Protein AF-A0A423VUN9-F1 (afdb_monomer_lite)

InterPro domains:
  IPR000719 Protein kinase domain [SM00220] (139-378)
  IPR011009 Protein kinase-like domain superfamily [SSF56112] (138-385)

Radius of gyration: 26.41 Å; chains: 1; bounding box: 71×83×71 Å

Foldseek 3Di:
DDDDDDDDDDDDDDDDDDDDPVVVLVVLCDPVVVVVLVVQLVPDALVSLCVVQVNDSDSPSCSVPQQDDDPPLDDPPCPDDSDGPNVVHDNPPVVNVVVQQVVQLPCPDPVPPPPVQVVLLVVQLVVVVVLCVVLVWPKDFDAFQDQDPQATKTWIFTDQDDPDDIFIKIKGFHSDPPDFQVVVVVVLVLCAPQPLDWHWDQSLPHRHDPPPDDVSSSVSSVVQVVGRRITMTHDDLLHDLLQLLVLCVVVVHAQDQLVLLVVLVSLLSSCVSPVPDPCVLVSLQVSLVSSLCRGLVGDDDDQRDWADQQQDPDPPGPDPDRDFAAFLVRHTQPGFTFSLVSLVPVPVHDPNVSSLSRQSRTPDSVSHDDSVSVVSVVVVLVPPPCSPPPPPCNVVVVCCSRPVRDRD

Sequence (408 aa):
MASGPGPAAPRGAPQQPPIPANDRAIAQLGPEYMQEFREVQAVSNNFFAYHRLGLSFDPRKPWEDPNRPPPGTRPRNNAGGQHFWDGQYSTDPLLALDRQVRQRWLFRDLRRGGKRSSEDANRGARATRRYLRGQGCDVSLLQVLGFGGNGVASLFDVNPGRGRVRKKVVVKASLRSGQSMADERGYNRILKRARYIIQMLDWTRELMDTDGASDEAKDRWEQIDENEELLTLEYMKNGDVWGFLKKVALTGEKIPNKILWKIFFCLLIGDFDNYKHQSVPRFKTMMGKCMHMMITQAGPPYPPAAMGPMNHPAGDGLFTRPTVFTNFWKIAVNPFYTHGYLLVAENTLDQELKGLLMRCLADLPADRPSLAELEAWMWAKEAERDWNDPNDGTREWCDRIFRDAPNL

Secondary structure (DSSP, 8-state):
---PPPPPPPPPPPPPPPPPHHHHHHHTS-HHHHHHHHHHTTS-SHHHHHHHTT----SS-TTSSTT-PPTT-S-TT-SS----HHHHS-SSHHHHHHHHHHHHTT---TT-S-HHHHHHHHHHHHHHHHHHHHTT-EEEEEEEEEEETTEEEEEEEEE-STTPPPEEEEEEE-SSTT---HHHHHHHHHTTT-TTSPPB--IIIIIS--TT--HHHHHHHHHHHH-TTEEEEE--TT--HHHHHHHHHHHTPPPPHHHHHHHHHHHHHHHHTTTT-TTHHHHHHHHHHHHHHHHH--PSS-PPPPEEEET-SSS-SSSSS----B-TTSPBPPPEEES-HHHHH-SSS-HHHHHHHHHHTBSSGGGSPPHHHHHHHHHHHHTSTTTT-TTSSHHHHHHIIIIISPP-

pLDDT: mean 74.88, std 18.87, range [35.03, 98.31]

Organism: NCBI:txid448051

Structure (mmCIF, N/CA/C/O backbone):
data_AF-A0A423VUN9-F1
#
_entry.id   AF-A0A423VUN9-F1
#
loop_
_atom_site.group_PDB
_atom_site.id
_atom_site.type_symbol
_atom_site.label_atom_id
_atom_site.label_alt_id
_atom_site.label_comp_id
_atom_site.label_asym_id
_atom_site.label_entity_id
_atom_site.label_seq_id
_atom_site.pdbx_PDB_ins_code
_atom_site.Cartn_x
_atom_site.Cartn_y
_atom_site.Cartn_z
_atom_site.occupancy
_atom_site.B_iso_or_equiv
_atom_site.auth_seq_id
_atom_site.auth_comp_id
_atom_site.auth_asym_id
_atom_site.auth_atom_id
_atom_site.pdbx_PDB_model_num
ATOM 1 N N . MET A 1 1 ? 35.755 43.036 43.059 1.00 44.75 1 MET A N 1
ATOM 2 C CA . MET A 1 1 ? 36.397 42.282 41.962 1.00 44.75 1 MET A CA 1
ATOM 3 C C . MET A 1 1 ? 35.372 41.295 41.435 1.00 44.75 1 MET A C 1
ATOM 5 O O . MET A 1 1 ? 34.996 40.392 42.168 1.00 44.75 1 MET A O 1
ATOM 9 N N . ALA A 1 2 ? 34.824 41.554 40.247 1.00 37.66 2 ALA A N 1
ATOM 10 C CA . ALA A 1 2 ? 33.788 40.725 39.639 1.00 37.66 2 ALA A CA 1
ATOM 11 C C . ALA A 1 2 ? 34.435 39.521 38.939 1.00 37.66 2 ALA A C 1
ATOM 13 O O . ALA A 1 2 ? 35.284 39.693 38.066 1.00 37.66 2 ALA A O 1
ATOM 14 N N . SER A 1 3 ? 34.060 38.314 39.356 1.00 44.56 3 SER A N 1
ATOM 15 C CA . SER A 1 3 ? 34.459 37.043 38.755 1.00 44.56 3 SER A CA 1
ATOM 16 C C . SER A 1 3 ? 33.636 36.783 37.490 1.00 44.56 3 SER A C 1
ATOM 18 O O . SER A 1 3 ? 32.416 36.638 37.546 1.00 44.56 3 SER A O 1
ATOM 20 N N . GLY A 1 4 ? 34.305 36.754 36.336 1.00 45.50 4 GLY A N 1
ATOM 21 C CA . GLY A 1 4 ? 33.692 36.407 35.052 1.00 45.50 4 GLY A CA 1
ATOM 22 C C . GLY A 1 4 ? 33.390 34.903 34.931 1.00 45.50 4 GLY A C 1
ATOM 23 O O . GLY A 1 4 ? 34.079 34.092 35.555 1.00 45.50 4 GLY A O 1
ATOM 24 N N . PRO A 1 5 ? 32.378 34.510 34.136 1.00 51.78 5 PRO A N 1
ATOM 25 C CA . PRO A 1 5 ? 32.017 33.110 33.944 1.00 51.78 5 PRO A CA 1
ATOM 26 C C . PRO A 1 5 ? 33.031 32.394 33.038 1.00 51.78 5 PRO A C 1
ATOM 28 O O . PRO A 1 5 ? 33.421 32.905 31.988 1.00 51.78 5 PRO A O 1
ATOM 31 N N . GLY A 1 6 ? 33.460 31.203 33.464 1.00 58.78 6 GLY A N 1
ATOM 32 C CA . GLY A 1 6 ? 34.390 30.344 32.729 1.00 58.78 6 GLY A CA 1
ATOM 33 C C . GLY A 1 6 ? 33.768 29.670 31.493 1.00 58.78 6 GLY A C 1
ATOM 34 O O . GLY A 1 6 ? 32.543 29.575 31.387 1.00 58.78 6 GLY A O 1
ATOM 35 N N . PRO A 1 7 ? 34.602 29.196 30.549 1.00 52.00 7 PRO A N 1
ATOM 36 C CA . PRO A 1 7 ? 34.155 28.656 29.269 1.00 52.00 7 PRO A CA 1
ATOM 37 C C . PRO A 1 7 ? 33.458 27.297 29.422 1.00 52.00 7 PRO A C 1
ATOM 39 O O . PRO A 1 7 ? 33.905 26.422 30.164 1.00 52.00 7 PRO A O 1
ATOM 42 N N . ALA A 1 8 ? 32.361 27.122 28.685 1.00 46.59 8 ALA A N 1
ATOM 43 C CA . ALA A 1 8 ? 31.589 25.886 28.646 1.00 46.59 8 ALA A CA 1
ATOM 44 C C . ALA A 1 8 ? 32.350 24.760 27.922 1.00 46.59 8 ALA A C 1
ATOM 46 O O . ALA A 1 8 ? 32.941 24.969 26.862 1.00 46.59 8 ALA A O 1
ATOM 47 N N . ALA A 1 9 ? 32.292 23.555 28.492 1.00 51.75 9 ALA A N 1
ATOM 48 C CA . ALA A 1 9 ? 32.894 22.348 27.937 1.00 51.75 9 ALA A CA 1
ATOM 49 C C . ALA A 1 9 ? 32.258 21.938 26.587 1.00 51.75 9 ALA A C 1
ATOM 51 O O . ALA A 1 9 ? 31.056 22.144 26.381 1.00 51.75 9 ALA A O 1
ATOM 52 N N . PRO A 1 10 ? 33.034 21.329 25.669 1.00 50.25 10 PRO A N 1
ATOM 53 C CA . PRO A 1 10 ? 32.544 20.918 24.358 1.00 50.25 10 PRO A CA 1
ATOM 54 C C . PRO A 1 10 ? 31.482 19.818 24.480 1.00 50.25 10 PRO A C 1
ATOM 56 O O . PRO A 1 10 ? 31.675 18.804 25.152 1.00 50.25 10 PRO A O 1
ATOM 59 N N . ARG A 1 11 ? 30.345 20.021 23.806 1.00 46.00 11 ARG A N 1
ATOM 60 C CA . ARG A 1 11 ? 29.268 19.029 23.695 1.00 46.00 11 ARG A CA 1
ATOM 61 C C . ARG A 1 11 ? 29.779 17.818 22.911 1.00 46.00 11 ARG A C 1
ATOM 63 O O . ARG A 1 11 ? 30.263 17.970 21.792 1.00 46.00 11 ARG A O 1
ATOM 70 N N . GLY A 1 12 ? 29.665 16.632 23.509 1.00 51.97 12 GLY A N 1
ATOM 71 C CA . GLY A 1 12 ? 30.033 15.364 22.881 1.00 51.97 12 GLY A CA 1
ATOM 72 C C . GLY A 1 12 ? 29.292 15.146 21.561 1.00 51.97 12 GLY A C 1
ATOM 73 O O . GLY A 1 12 ? 28.114 15.486 21.438 1.00 51.97 12 GLY A O 1
ATOM 74 N N . ALA A 1 13 ? 30.002 14.599 20.573 1.00 46.25 13 ALA A N 1
ATOM 75 C CA . ALA A 1 13 ? 29.444 14.290 19.265 1.00 46.25 13 ALA A CA 1
ATOM 76 C C . ALA A 1 13 ? 28.235 13.340 19.397 1.00 46.25 13 ALA A C 1
ATOM 78 O O . ALA A 1 13 ? 28.279 12.407 20.206 1.00 46.25 13 ALA A O 1
ATOM 79 N N . PRO A 1 14 ? 27.158 13.549 18.618 1.00 42.22 14 PRO A N 1
ATOM 80 C CA . PRO A 1 14 ? 25.994 12.676 18.653 1.00 42.22 14 PRO A CA 1
ATOM 81 C C . PRO A 1 14 ? 26.396 11.253 18.247 1.00 42.22 14 PRO A C 1
ATOM 83 O O . PRO A 1 14 ? 26.950 11.034 17.169 1.00 42.22 14 PRO A O 1
ATOM 86 N N . GLN A 1 15 ? 26.121 10.286 19.126 1.00 42.41 15 GLN A N 1
ATOM 87 C CA . GLN A 1 15 ? 26.291 8.867 18.825 1.00 42.41 15 GLN A CA 1
ATOM 88 C C . GLN A 1 15 ? 25.396 8.501 17.640 1.00 42.41 15 GLN A C 1
ATOM 90 O O . GLN A 1 15 ? 24.185 8.729 17.669 1.00 42.41 15 GLN A O 1
ATOM 95 N N . GLN A 1 16 ? 25.995 7.945 16.586 1.00 41.66 16 GLN A N 1
ATOM 96 C CA . GLN A 1 16 ? 25.230 7.438 15.454 1.00 41.66 16 GLN A CA 1
ATOM 97 C C . GLN A 1 16 ? 24.330 6.281 15.912 1.00 41.66 16 GLN A C 1
ATOM 99 O O . GLN A 1 16 ? 24.783 5.414 16.667 1.00 41.66 16 GLN A O 1
ATOM 104 N N . PRO A 1 17 ? 23.063 6.243 15.465 1.00 45.22 17 PRO A N 1
ATOM 105 C CA . PRO A 1 17 ? 22.158 5.161 15.810 1.00 45.22 17 PRO A CA 1
ATOM 106 C C . PRO A 1 17 ? 22.668 3.822 15.248 1.00 45.22 17 PRO A C 1
ATOM 108 O O . PRO A 1 17 ? 23.286 3.789 14.179 1.00 45.22 17 PRO A O 1
ATOM 111 N N . PRO A 1 18 ? 22.409 2.702 15.943 1.00 43.56 18 PRO A N 1
ATOM 112 C CA . PRO A 1 18 ? 22.846 1.387 15.501 1.00 43.56 18 PRO A CA 1
ATOM 113 C C . PRO A 1 18 ? 22.214 1.016 14.154 1.00 43.56 18 PRO A C 1
ATOM 115 O O . PRO A 1 18 ? 21.000 1.092 13.969 1.00 43.56 18 PRO A O 1
ATOM 118 N N . ILE A 1 19 ? 23.061 0.574 13.224 1.00 36.66 19 ILE A N 1
ATOM 119 C CA . ILE A 1 19 ? 22.664 0.088 11.900 1.00 36.66 19 ILE A CA 1
ATOM 120 C C . ILE A 1 19 ? 21.757 -1.156 12.057 1.00 36.66 19 ILE A C 1
ATOM 122 O O . ILE A 1 19 ? 22.140 -2.086 12.781 1.00 36.66 19 ILE A O 1
ATOM 126 N N . PRO A 1 20 ? 20.582 -1.213 11.395 1.00 38.56 20 PRO A N 1
ATOM 127 C CA . PRO A 1 20 ? 19.675 -2.361 11.435 1.00 38.56 20 PRO A CA 1
ATOM 128 C C . PRO A 1 20 ? 20.353 -3.684 11.046 1.00 38.56 20 PRO A C 1
ATOM 130 O O . PRO A 1 20 ? 21.242 -3.731 10.199 1.00 38.56 20 PRO A O 1
ATOM 133 N N . ALA A 1 21 ? 19.896 -4.801 11.617 1.00 36.84 21 ALA A N 1
ATOM 134 C CA . ALA A 1 21 ? 20.516 -6.118 11.424 1.00 36.84 21 ALA A CA 1
ATOM 135 C C . ALA A 1 21 ? 20.560 -6.603 9.957 1.00 36.84 21 ALA A C 1
ATOM 137 O O . ALA A 1 21 ? 21.480 -7.332 9.596 1.00 36.84 21 ALA A O 1
ATOM 138 N N . ASN A 1 22 ? 19.622 -6.175 9.104 1.00 35.25 22 ASN A N 1
ATOM 139 C CA . ASN A 1 22 ? 19.650 -6.499 7.671 1.00 35.25 22 ASN A CA 1
ATOM 140 C C . ASN A 1 22 ? 20.707 -5.693 6.899 1.00 35.25 22 ASN A C 1
ATOM 142 O O . ASN A 1 22 ? 21.290 -6.213 5.951 1.00 35.25 22 ASN A O 1
ATOM 146 N N . ASP A 1 23 ? 21.013 -4.473 7.339 1.00 35.03 23 ASP A N 1
ATOM 147 C CA . ASP A 1 23 ? 22.063 -3.644 6.742 1.00 35.03 23 ASP A CA 1
ATOM 148 C C . ASP A 1 23 ? 23.465 -4.134 7.154 1.00 35.03 23 ASP A C 1
ATOM 150 O O . ASP A 1 23 ? 24.426 -3.944 6.412 1.00 35.03 23 ASP A O 1
ATOM 154 N N . ARG A 1 24 ? 23.590 -4.868 8.275 1.00 38.22 24 ARG A N 1
ATOM 155 C CA . ARG A 1 24 ? 24.844 -5.545 8.665 1.00 38.22 24 ARG A CA 1
ATOM 156 C C . ARG A 1 24 ? 25.273 -6.637 7.683 1.00 38.22 24 ARG A C 1
ATOM 158 O O . ARG A 1 24 ? 26.469 -6.816 7.503 1.00 38.22 24 ARG A O 1
ATOM 165 N N . ALA A 1 25 ? 24.339 -7.351 7.054 1.00 40.16 25 ALA A N 1
ATOM 166 C CA . ALA A 1 25 ? 24.678 -8.422 6.111 1.00 40.16 25 ALA A CA 1
ATOM 167 C C . ALA A 1 25 ? 25.242 -7.875 4.787 1.00 40.16 25 ALA A C 1
ATOM 169 O O . ALA A 1 25 ? 26.142 -8.471 4.208 1.00 40.16 25 ALA A O 1
ATOM 170 N N . ILE A 1 26 ? 24.753 -6.715 4.333 1.00 37.25 26 ILE A N 1
ATOM 171 C CA . ILE A 1 26 ? 25.265 -6.032 3.134 1.00 37.25 26 ILE A CA 1
ATOM 172 C C . ILE A 1 26 ? 26.575 -5.298 3.455 1.00 37.25 26 ILE A C 1
ATOM 174 O O . ILE A 1 26 ? 27.519 -5.358 2.674 1.00 37.25 26 ILE A O 1
ATOM 178 N N . ALA A 1 27 ? 26.676 -4.678 4.637 1.00 40.78 27 ALA A N 1
ATOM 179 C CA . ALA A 1 27 ? 27.903 -4.031 5.111 1.00 40.78 27 ALA A CA 1
ATOM 180 C C . ALA A 1 27 ? 29.059 -5.013 5.406 1.00 40.78 27 ALA A C 1
ATOM 182 O O . ALA A 1 27 ? 30.195 -4.579 5.571 1.00 40.78 27 ALA A O 1
ATOM 183 N N . GLN A 1 28 ? 28.790 -6.323 5.472 1.00 46.72 28 GLN A N 1
ATOM 184 C CA . GLN A 1 28 ? 29.798 -7.371 5.676 1.00 46.72 28 GLN A CA 1
ATOM 185 C C . GLN A 1 28 ? 30.526 -7.804 4.399 1.00 46.72 28 GLN A C 1
ATOM 187 O O . GLN A 1 28 ? 31.523 -8.519 4.496 1.00 46.72 28 GLN A O 1
ATOM 192 N N . LEU A 1 29 ? 30.098 -7.355 3.216 1.00 50.12 29 LEU A N 1
ATOM 193 C CA . LEU A 1 29 ? 30.882 -7.519 1.989 1.00 50.12 29 LEU A CA 1
ATOM 194 C C . LEU A 1 29 ? 31.990 -6.454 1.978 1.00 50.12 29 LEU A C 1
ATOM 196 O O . LEU A 1 29 ? 31.947 -5.487 1.221 1.00 50.12 29 LEU A O 1
ATOM 200 N N . GLY A 1 30 ? 32.937 -6.585 2.909 1.00 63.06 30 GLY A N 1
ATOM 201 C CA . GLY A 1 30 ? 34.034 -5.640 3.078 1.00 63.06 30 GLY A CA 1
ATOM 202 C C . GLY A 1 30 ? 34.937 -5.564 1.838 1.00 63.06 30 GLY A C 1
ATOM 203 O O . GLY A 1 30 ? 34.885 -6.439 0.970 1.00 63.06 30 GLY A O 1
ATOM 204 N N . PRO A 1 31 ? 35.813 -4.548 1.750 1.00 61.53 31 PRO A N 1
ATOM 205 C CA . PRO A 1 31 ? 36.800 -4.437 0.674 1.00 61.53 31 PRO A CA 1
ATOM 206 C C . PRO A 1 31 ? 37.619 -5.724 0.484 1.00 61.53 31 PRO A C 1
ATOM 208 O O . PRO A 1 31 ? 37.870 -6.127 -0.648 1.00 61.53 31 PRO A O 1
ATOM 211 N N . GLU A 1 32 ? 37.936 -6.407 1.587 1.00 64.00 32 GLU A N 1
ATOM 212 C CA . GLU A 1 32 ? 38.636 -7.698 1.626 1.00 64.00 32 GLU A CA 1
ATOM 213 C C . GLU A 1 32 ? 37.854 -8.813 0.915 1.00 64.00 32 GLU A C 1
ATOM 215 O O . GLU A 1 32 ? 38.417 -9.530 0.095 1.00 64.00 32 GLU A O 1
ATOM 220 N N . TYR A 1 33 ? 36.536 -8.905 1.130 1.00 65.56 33 TYR A N 1
ATOM 221 C CA . TYR A 1 33 ? 35.671 -9.874 0.444 1.00 65.56 33 TYR A CA 1
ATOM 222 C C . TYR A 1 33 ? 35.688 -9.662 -1.074 1.00 65.56 33 TYR A C 1
ATOM 224 O O . TYR A 1 33 ? 35.807 -10.610 -1.849 1.00 65.56 33 TYR A O 1
ATOM 232 N N . MET A 1 34 ? 35.589 -8.402 -1.511 1.00 57.62 34 MET A N 1
ATOM 233 C CA . MET A 1 34 ? 35.613 -8.062 -2.934 1.00 57.62 34 MET A CA 1
ATOM 234 C C . MET A 1 34 ? 36.997 -8.257 -3.558 1.00 57.62 34 MET A C 1
ATOM 236 O O . MET A 1 34 ? 37.079 -8.532 -4.754 1.00 57.62 34 MET A O 1
ATOM 240 N N . GLN A 1 35 ? 38.071 -8.115 -2.781 1.00 66.62 35 GLN A N 1
ATOM 241 C CA . GLN A 1 35 ? 39.438 -8.366 -3.227 1.00 66.62 35 GLN A CA 1
ATOM 242 C C . GLN A 1 35 ? 39.710 -9.868 -3.381 1.00 66.62 35 GLN A C 1
ATOM 244 O O . GLN A 1 35 ? 40.122 -10.285 -4.460 1.00 66.62 35 GLN A O 1
ATOM 249 N N . GLU A 1 36 ? 39.358 -10.687 -2.388 1.00 63.62 36 GLU A N 1
ATOM 250 C CA . GLU A 1 36 ? 39.432 -12.152 -2.487 1.00 63.62 36 GLU A CA 1
ATOM 251 C C . GLU A 1 36 ? 38.592 -12.681 -3.660 1.00 63.62 36 GLU A C 1
ATOM 253 O O . GLU A 1 36 ? 39.050 -13.502 -4.453 1.00 63.62 36 GLU A O 1
ATOM 258 N N . PHE A 1 37 ? 37.372 -12.163 -3.847 1.00 59.47 37 PHE A N 1
ATOM 259 C CA . PHE A 1 37 ? 36.541 -12.537 -4.992 1.00 59.47 37 PHE A CA 1
ATOM 260 C C . PHE A 1 37 ? 37.226 -12.227 -6.333 1.00 59.47 37 PHE A C 1
ATOM 262 O O . PHE A 1 37 ? 37.134 -13.022 -7.270 1.00 59.47 37 PHE A O 1
ATOM 269 N N . ARG A 1 38 ? 37.939 -11.095 -6.441 1.00 63.12 38 ARG A N 1
ATOM 270 C CA . ARG A 1 38 ? 38.671 -10.724 -7.665 1.00 63.12 38 ARG A CA 1
ATOM 271 C C . ARG A 1 38 ? 39.833 -11.662 -7.979 1.00 63.12 38 ARG A C 1
ATOM 273 O O . ARG A 1 38 ? 40.161 -11.803 -9.156 1.00 63.12 38 ARG A O 1
ATOM 280 N N . GLU A 1 39 ? 40.425 -12.283 -6.968 1.00 64.38 39 GLU A N 1
ATOM 281 C CA . GLU A 1 39 ? 41.506 -13.258 -7.123 1.00 64.38 39 GLU A CA 1
ATOM 282 C C . GLU A 1 39 ? 40.961 -14.619 -7.577 1.00 64.38 39 GLU A C 1
ATOM 284 O O . GLU A 1 39 ? 41.529 -15.250 -8.468 1.00 64.38 39 GLU A O 1
ATOM 289 N N . VAL A 1 40 ? 39.807 -15.044 -7.045 1.00 60.03 40 VAL A N 1
ATOM 290 C CA . VAL A 1 40 ? 39.239 -16.372 -7.343 1.00 60.03 40 VAL A CA 1
ATOM 291 C C . VAL A 1 40 ? 38.314 -16.382 -8.569 1.00 60.03 40 VAL A C 1
ATOM 293 O O . VAL A 1 40 ? 38.155 -17.419 -9.208 1.00 60.03 40 VAL A O 1
ATOM 296 N N . GLN A 1 41 ? 37.761 -15.239 -8.996 1.00 51.16 41 GLN A N 1
ATOM 297 C CA . GLN A 1 41 ? 36.910 -15.156 -10.199 1.00 51.16 41 GLN A CA 1
ATOM 298 C C . GLN A 1 41 ? 37.626 -15.563 -11.504 1.00 51.16 41 GLN A C 1
ATOM 300 O O . GLN A 1 41 ? 36.956 -15.813 -12.509 1.00 51.16 41 GLN A O 1
ATOM 305 N N . ALA A 1 42 ? 38.963 -15.614 -11.514 1.00 55.19 42 ALA A N 1
ATOM 306 C CA . ALA A 1 42 ? 39.740 -16.128 -12.641 1.00 55.19 42 ALA A CA 1
ATOM 307 C C . ALA A 1 42 ? 39.491 -17.633 -12.883 1.00 55.19 42 ALA A C 1
ATOM 309 O O . ALA A 1 42 ? 39.701 -18.122 -13.991 1.00 55.19 42 ALA A O 1
ATOM 310 N N . VAL A 1 43 ? 38.979 -18.356 -11.879 1.00 57.16 43 VAL A N 1
ATOM 311 C CA . VAL A 1 43 ? 38.487 -19.729 -12.014 1.00 57.16 43 VAL A CA 1
ATOM 312 C C . VAL A 1 43 ? 37.130 -19.686 -12.729 1.00 57.16 43 VAL A C 1
ATOM 314 O O . VAL A 1 43 ? 36.127 -19.228 -12.183 1.00 57.16 43 VAL A O 1
ATOM 317 N N . SER A 1 44 ? 37.074 -20.110 -13.993 1.00 55.72 44 SER A N 1
ATOM 318 C CA . SER A 1 44 ? 35.839 -20.058 -14.784 1.00 55.72 44 SER A CA 1
ATOM 319 C C . SER A 1 44 ? 34.967 -21.290 -14.536 1.00 55.72 44 SER A C 1
ATOM 321 O O . SER A 1 44 ? 35.196 -22.348 -15.116 1.00 55.72 44 SER A O 1
ATOM 323 N N . ASN A 1 45 ? 33.934 -21.144 -13.714 1.00 64.88 45 ASN A N 1
ATOM 324 C CA . ASN A 1 45 ? 32.782 -22.044 -13.721 1.00 64.88 45 ASN A CA 1
ATOM 325 C C . ASN A 1 45 ? 31.487 -21.213 -13.745 1.00 64.88 45 ASN A C 1
ATOM 327 O O . ASN A 1 45 ? 31.512 -19.984 -13.566 1.00 64.88 45 ASN A O 1
ATOM 331 N N . ASN A 1 46 ? 30.347 -21.861 -13.971 1.00 60.97 46 ASN A N 1
ATOM 332 C CA . ASN A 1 46 ? 29.067 -21.168 -14.114 1.00 60.97 46 ASN A CA 1
ATOM 333 C C . ASN A 1 46 ? 28.657 -20.415 -12.843 1.00 60.97 46 ASN A C 1
ATOM 335 O O . ASN A 1 46 ? 27.910 -19.446 -12.938 1.00 60.97 46 ASN A O 1
ATOM 339 N N . PHE A 1 47 ? 29.169 -20.793 -11.668 1.00 59.03 47 PHE A N 1
ATOM 340 C CA . PHE A 1 47 ? 28.944 -20.050 -10.432 1.00 59.03 47 PHE A CA 1
ATOM 341 C C . PHE A 1 47 ? 29.662 -18.699 -10.422 1.00 59.03 47 PHE A C 1
ATOM 343 O O . PHE A 1 47 ? 29.036 -17.691 -10.108 1.00 59.03 47 PHE A O 1
ATOM 350 N N . PHE A 1 48 ? 30.936 -18.634 -10.816 1.00 62.06 48 PHE A N 1
ATOM 351 C CA . PHE A 1 48 ? 31.653 -17.355 -10.888 1.00 62.06 48 PHE A CA 1
ATOM 352 C C . PHE A 1 48 ? 31.079 -16.439 -11.970 1.00 62.06 48 PHE A C 1
ATOM 354 O O . PHE A 1 48 ? 30.982 -15.232 -11.759 1.00 62.06 48 PHE A O 1
ATOM 361 N N . ALA A 1 49 ? 30.624 -16.994 -13.097 1.00 62.75 49 ALA A N 1
ATOM 362 C CA . ALA A 1 49 ? 29.878 -16.232 -14.099 1.00 62.75 49 ALA A CA 1
ATOM 363 C C . ALA A 1 49 ? 28.546 -15.700 -13.535 1.00 62.75 49 ALA A C 1
ATOM 365 O O . ALA A 1 49 ? 28.262 -14.511 -13.640 1.00 62.75 49 ALA A O 1
ATOM 366 N N . TYR A 1 50 ? 27.776 -16.548 -12.854 1.00 59.22 50 TYR A N 1
ATOM 367 C CA . TYR A 1 50 ? 26.526 -16.181 -12.186 1.00 59.22 50 TYR A CA 1
ATOM 368 C C . TYR A 1 50 ? 26.716 -15.126 -11.080 1.00 59.22 50 TYR A C 1
ATOM 370 O O . TYR A 1 50 ? 25.904 -14.212 -10.931 1.00 59.22 50 TYR A O 1
ATOM 378 N N . HIS A 1 51 ? 27.813 -15.205 -10.327 1.00 57.50 51 HIS A N 1
ATOM 379 C CA . HIS A 1 51 ? 28.165 -14.247 -9.282 1.00 57.50 51 HIS A CA 1
ATOM 380 C C . HIS A 1 51 ? 28.670 -12.915 -9.854 1.00 57.50 51 HIS A C 1
ATOM 382 O O . HIS A 1 51 ? 28.320 -11.863 -9.324 1.00 57.50 51 HIS A O 1
ATOM 388 N N . ARG A 1 52 ? 29.436 -12.925 -10.957 1.00 59.41 52 ARG A N 1
ATOM 389 C CA . ARG A 1 52 ? 29.824 -11.702 -11.694 1.00 59.41 52 ARG A CA 1
ATOM 390 C C . ARG A 1 52 ? 28.618 -10.949 -12.251 1.00 59.41 52 ARG A C 1
ATOM 392 O O . ARG A 1 52 ? 28.645 -9.729 -12.326 1.00 59.41 52 ARG A O 1
ATOM 399 N N . LEU A 1 53 ? 27.550 -11.672 -12.580 1.00 55.00 53 LEU A N 1
ATOM 400 C CA . LEU A 1 53 ? 26.257 -11.106 -12.970 1.00 55.00 53 LEU A CA 1
ATOM 401 C C . LEU A 1 53 ? 25.421 -10.625 -11.763 1.00 55.00 53 LEU A C 1
ATOM 403 O O . LEU A 1 53 ? 24.287 -10.188 -11.936 1.00 55.00 53 LEU A O 1
ATOM 407 N N . GLY A 1 54 ? 25.958 -10.719 -10.538 1.00 53.69 54 GLY A N 1
ATOM 408 C CA . GLY A 1 54 ? 25.316 -10.291 -9.292 1.00 53.69 54 GLY A CA 1
ATOM 409 C C . GLY A 1 54 ? 24.054 -11.080 -8.933 1.00 53.69 54 GLY A C 1
ATOM 410 O O . GLY A 1 54 ? 23.150 -10.550 -8.292 1.00 53.69 54 GLY A O 1
ATOM 411 N N . LEU A 1 55 ? 23.973 -12.346 -9.357 1.00 53.38 55 LEU A N 1
ATOM 412 C CA . LEU A 1 55 ? 22.805 -13.207 -9.138 1.00 53.38 55 LEU A CA 1
ATOM 413 C C . LEU A 1 55 ? 22.900 -14.056 -7.852 1.00 53.38 55 LEU A C 1
ATOM 415 O O . LEU A 1 55 ? 21.939 -14.743 -7.500 1.00 53.38 55 LEU A O 1
ATOM 419 N N . SER A 1 56 ? 24.027 -14.006 -7.131 1.00 56.69 56 SER A N 1
ATOM 420 C CA . SER A 1 56 ? 24.279 -14.736 -5.878 1.00 56.69 56 SER A CA 1
ATOM 421 C C . SER A 1 56 ? 24.302 -13.795 -4.666 1.00 56.69 56 SER A C 1
ATOM 423 O O . SER A 1 56 ? 24.914 -12.735 -4.721 1.00 56.69 56 SER A O 1
ATOM 425 N N . PHE A 1 57 ? 23.673 -14.212 -3.560 1.00 48.22 57 PHE A N 1
ATOM 426 C CA . PHE A 1 57 ? 23.658 -13.512 -2.263 1.00 48.22 57 PHE A CA 1
ATOM 427 C C . PHE A 1 57 ? 24.066 -14.447 -1.107 1.00 48.22 57 PHE A C 1
ATOM 429 O O . PHE A 1 57 ? 23.502 -14.356 -0.017 1.00 48.22 57 PHE A O 1
ATOM 436 N N . ASP A 1 58 ? 24.980 -15.400 -1.332 1.00 52.00 58 ASP A N 1
ATOM 437 C CA . ASP A 1 58 ? 25.486 -16.223 -0.223 1.00 52.00 58 ASP A CA 1
ATOM 438 C C . ASP A 1 58 ? 26.604 -15.470 0.526 1.00 52.00 58 ASP A C 1
ATOM 440 O O . ASP A 1 58 ? 27.665 -15.229 -0.054 1.00 52.00 58 ASP A O 1
ATOM 444 N N . PRO A 1 59 ? 26.395 -15.085 1.801 1.00 48.38 59 PRO A N 1
ATOM 445 C CA . PRO A 1 59 ? 27.429 -14.433 2.603 1.00 48.38 59 PRO A CA 1
ATOM 446 C C . PRO A 1 59 ? 28.563 -15.392 2.994 1.00 48.38 59 PRO A C 1
ATOM 448 O O . PRO A 1 59 ? 29.622 -14.950 3.432 1.00 48.38 59 PRO A O 1
ATOM 451 N N . ARG A 1 60 ? 28.362 -16.710 2.869 1.00 55.53 60 ARG A N 1
ATOM 452 C CA . ARG A 1 60 ? 29.402 -17.711 3.116 1.00 55.53 60 ARG A CA 1
ATOM 453 C C . ARG A 1 60 ? 30.223 -17.815 1.849 1.00 55.53 60 ARG A C 1
ATOM 455 O O . ARG A 1 60 ? 29.688 -18.377 0.907 1.00 55.53 60 ARG A O 1
ATOM 462 N N . LYS A 1 61 ? 31.455 -17.289 1.843 1.00 60.66 61 LYS A N 1
ATOM 463 C CA . LYS A 1 61 ? 32.449 -17.330 0.750 1.00 60.66 61 LYS A CA 1
ATOM 464 C C . LYS A 1 61 ? 32.451 -18.697 0.038 1.00 60.66 61 LYS A C 1
ATOM 466 O O . LYS A 1 61 ? 33.222 -19.587 0.390 1.00 60.66 61 LYS A O 1
ATOM 471 N N . PRO A 1 62 ? 31.596 -18.917 -0.973 1.00 55.09 62 PRO A N 1
ATOM 472 C CA . PRO A 1 62 ? 31.368 -20.262 -1.506 1.00 55.09 62 PRO A CA 1
ATOM 473 C C . PRO A 1 62 ? 32.528 -20.720 -2.403 1.00 55.09 62 PRO A C 1
ATOM 475 O O . PRO A 1 62 ? 32.565 -21.861 -2.848 1.00 55.09 62 PRO A O 1
ATOM 478 N N . TRP A 1 63 ? 33.489 -19.825 -2.645 1.00 58.38 63 TRP A N 1
ATOM 479 C CA . TRP A 1 63 ? 34.758 -20.081 -3.310 1.00 58.38 63 TRP A CA 1
ATOM 480 C C . TRP A 1 63 ? 35.851 -20.638 -2.390 1.00 58.38 63 TRP A C 1
ATOM 482 O O . TRP A 1 63 ? 36.869 -21.085 -2.906 1.00 58.38 63 TRP A O 1
ATOM 492 N N . GLU A 1 64 ? 35.666 -20.644 -1.063 1.00 61.03 64 GLU A N 1
ATOM 493 C CA . GLU A 1 64 ? 36.600 -21.318 -0.142 1.00 61.03 64 GLU A CA 1
ATOM 494 C C . GLU A 1 64 ? 36.549 -22.847 -0.299 1.00 61.03 64 GLU A C 1
ATOM 496 O O . GLU A 1 64 ? 37.537 -23.534 -0.054 1.00 61.03 64 GLU A O 1
ATOM 501 N N . ASP A 1 65 ? 35.415 -23.383 -0.763 1.00 61.78 65 ASP A N 1
ATOM 502 C CA . ASP A 1 65 ? 35.271 -24.781 -1.170 1.00 61.78 65 ASP A CA 1
ATOM 503 C C . ASP A 1 65 ? 34.400 -24.857 -2.438 1.00 61.78 65 ASP A C 1
ATOM 505 O O . ASP A 1 65 ? 33.190 -25.113 -2.364 1.00 61.78 65 ASP A O 1
ATOM 509 N N . PRO A 1 66 ? 35.001 -24.657 -3.630 1.00 53.06 66 PRO A N 1
ATOM 510 C CA . PRO A 1 66 ? 34.294 -24.676 -4.909 1.00 53.06 66 PRO A CA 1
ATOM 511 C C . PRO A 1 66 ? 33.656 -26.030 -5.231 1.00 53.06 66 PRO A C 1
ATOM 513 O O . PRO A 1 66 ? 33.015 -26.159 -6.265 1.00 53.06 66 PRO A O 1
ATOM 516 N N . ASN A 1 67 ? 33.805 -27.052 -4.387 1.00 53.41 67 ASN A N 1
ATOM 517 C CA . ASN A 1 67 ? 33.204 -28.369 -4.576 1.00 53.41 67 ASN A CA 1
ATOM 518 C C . ASN A 1 67 ? 32.087 -28.660 -3.562 1.00 53.41 67 ASN A C 1
ATOM 520 O O . ASN A 1 67 ? 31.462 -29.725 -3.614 1.00 53.41 67 ASN A O 1
ATOM 524 N N . ARG A 1 68 ? 31.785 -27.722 -2.655 1.00 54.78 68 ARG A N 1
ATOM 525 C CA . ARG A 1 68 ? 30.810 -27.914 -1.581 1.00 54.78 68 ARG A CA 1
ATOM 526 C C . ARG A 1 68 ? 29.707 -26.858 -1.641 1.00 54.78 68 ARG A C 1
ATOM 528 O O . ARG A 1 68 ? 29.816 -25.801 -1.025 1.00 54.78 68 ARG A O 1
ATOM 535 N N . PRO A 1 69 ? 28.596 -27.148 -2.341 1.00 53.75 69 PRO A N 1
ATOM 536 C CA . PRO A 1 69 ? 27.486 -26.214 -2.421 1.00 53.75 69 PRO A CA 1
ATOM 537 C C . PRO A 1 69 ? 26.869 -25.980 -1.026 1.00 53.75 69 PRO A C 1
ATOM 539 O O . PRO A 1 69 ? 26.904 -26.888 -0.180 1.00 53.75 69 PRO A O 1
ATOM 542 N N . PRO A 1 70 ? 26.286 -24.794 -0.768 1.00 49.22 70 PRO A N 1
ATOM 543 C CA . PRO A 1 70 ? 25.764 -24.450 0.542 1.00 49.22 70 PRO A CA 1
ATOM 544 C C . PRO A 1 70 ? 24.704 -25.447 1.043 1.00 49.22 70 PRO A C 1
ATOM 546 O O . PRO A 1 70 ? 23.923 -25.991 0.258 1.00 49.22 70 PRO A O 1
ATOM 549 N N . PRO A 1 71 ? 24.613 -25.685 2.363 1.00 44.00 71 PRO A N 1
ATOM 550 C CA . PRO A 1 71 ? 23.540 -26.484 2.947 1.00 44.00 71 PRO A CA 1
ATOM 551 C C . PRO A 1 71 ? 22.158 -26.033 2.439 1.00 44.00 71 PRO A C 1
ATOM 553 O O . PRO A 1 71 ? 21.768 -24.887 2.653 1.00 44.00 71 PRO A O 1
ATOM 556 N N . GLY A 1 72 ? 21.430 -26.935 1.766 1.00 48.25 72 GLY A N 1
ATOM 557 C CA . GLY A 1 72 ? 20.086 -26.689 1.221 1.00 48.25 72 GLY A CA 1
ATOM 558 C C . GLY A 1 72 ? 19.989 -26.545 -0.304 1.00 48.25 72 GLY A C 1
ATOM 559 O O . GLY A 1 72 ? 18.880 -26.616 -0.825 1.00 48.25 72 GLY A O 1
ATOM 560 N N . THR A 1 73 ? 21.104 -26.417 -1.033 1.00 49.31 73 THR A N 1
ATOM 561 C CA . THR A 1 73 ? 21.098 -26.316 -2.511 1.00 49.31 73 THR A CA 1
ATOM 562 C C . THR A 1 73 ? 21.343 -27.649 -3.227 1.00 49.31 73 THR A C 1
ATOM 564 O O . THR A 1 73 ? 21.295 -27.719 -4.454 1.00 49.31 73 THR A O 1
ATOM 567 N N . ARG A 1 74 ? 21.573 -28.743 -2.485 1.00 54.09 74 ARG A N 1
ATOM 568 C CA . ARG A 1 74 ? 21.708 -30.084 -3.073 1.00 54.09 74 ARG A CA 1
ATOM 569 C C . ARG A 1 74 ? 20.350 -30.564 -3.608 1.00 54.09 74 ARG A C 1
ATOM 571 O O . ARG A 1 74 ? 19.405 -30.648 -2.819 1.00 54.09 74 ARG A O 1
ATOM 578 N N . PRO A 1 75 ? 20.229 -30.925 -4.900 1.00 52.88 75 PRO A N 1
ATOM 579 C CA . PRO A 1 75 ? 19.018 -31.554 -5.401 1.00 52.88 75 PRO A CA 1
ATOM 580 C C . PRO A 1 75 ? 18.771 -32.849 -4.629 1.00 52.88 75 PRO A C 1
ATOM 582 O O . PRO A 1 75 ? 19.646 -33.708 -4.521 1.00 52.88 75 PRO A O 1
ATOM 585 N N . ARG A 1 76 ? 17.560 -32.976 -4.081 1.00 48.00 76 ARG A N 1
ATOM 586 C CA . ARG A 1 76 ? 17.171 -34.046 -3.150 1.00 48.00 76 ARG A CA 1
ATOM 587 C C . ARG A 1 76 ? 17.246 -35.458 -3.761 1.00 48.00 76 ARG A C 1
ATOM 589 O O . ARG A 1 76 ? 17.201 -36.423 -3.011 1.00 48.00 76 ARG A O 1
ATOM 596 N N . ASN A 1 77 ? 17.395 -35.566 -5.088 1.00 50.00 77 ASN A N 1
ATOM 597 C CA . ASN A 1 77 ? 17.240 -36.814 -5.839 1.00 50.00 77 ASN A CA 1
ATOM 598 C C . ASN A 1 77 ? 18.483 -37.284 -6.622 1.00 50.00 77 ASN A C 1
ATOM 600 O O . ASN A 1 77 ? 18.401 -38.317 -7.275 1.00 50.00 77 ASN A O 1
ATOM 604 N N . ASN A 1 78 ? 19.636 -36.608 -6.551 1.00 49.25 78 ASN A N 1
ATOM 605 C CA . ASN A 1 78 ? 20.840 -37.081 -7.254 1.00 49.25 78 ASN A CA 1
ATOM 606 C C . ASN A 1 78 ? 21.797 -37.788 -6.291 1.00 49.25 78 ASN A C 1
ATOM 608 O O . ASN A 1 78 ? 22.763 -37.204 -5.808 1.00 49.25 78 ASN A O 1
ATOM 612 N N . ALA A 1 79 ? 21.522 -39.065 -6.025 1.00 42.69 79 ALA A N 1
ATOM 613 C CA . ALA A 1 79 ? 22.324 -39.920 -5.150 1.00 42.69 79 ALA A CA 1
ATOM 614 C C . ALA A 1 79 ? 23.597 -40.506 -5.808 1.00 42.69 79 ALA A C 1
ATOM 616 O O . ALA A 1 79 ? 24.224 -41.376 -5.215 1.00 42.69 79 ALA A O 1
ATOM 617 N N . GLY A 1 80 ? 24.011 -40.059 -7.002 1.00 47.62 80 GLY A N 1
ATOM 618 C CA . GLY A 1 80 ? 25.140 -40.704 -7.696 1.00 47.62 80 GLY A CA 1
ATOM 619 C C . GLY A 1 80 ? 25.874 -39.917 -8.781 1.00 47.62 80 GLY A C 1
ATOM 620 O O . GLY A 1 80 ? 26.664 -40.515 -9.498 1.00 47.62 80 GLY A O 1
ATOM 621 N N . GLY A 1 81 ? 25.657 -38.608 -8.930 1.00 43.75 81 GLY A N 1
ATOM 622 C CA . GLY A 1 81 ? 26.324 -37.818 -9.973 1.00 43.75 81 GLY A CA 1
ATOM 623 C C . GLY A 1 81 ? 26.985 -36.573 -9.404 1.00 43.75 81 GLY A C 1
ATOM 624 O O . GLY A 1 81 ? 26.293 -35.721 -8.845 1.00 43.75 81 GLY A O 1
ATOM 625 N N . GLN A 1 82 ? 28.308 -36.463 -9.555 1.00 47.72 82 GLN A N 1
ATOM 626 C CA . GLN A 1 82 ? 29.069 -35.228 -9.362 1.00 47.72 82 GLN A CA 1
ATOM 627 C C . GLN A 1 82 ? 28.539 -34.149 -10.321 1.00 47.72 82 GLN A C 1
ATOM 629 O O . GLN A 1 82 ? 29.050 -33.970 -11.421 1.00 47.72 82 GLN A O 1
ATOM 634 N N . HIS A 1 83 ? 27.496 -33.425 -9.927 1.00 47.28 83 HIS A N 1
ATOM 635 C CA . HIS A 1 83 ? 27.103 -32.206 -10.620 1.00 47.28 83 HIS A CA 1
ATOM 636 C C . HIS A 1 83 ? 27.693 -31.019 -9.873 1.00 47.28 83 HIS A C 1
ATOM 638 O O . HIS A 1 83 ? 27.127 -30.508 -8.906 1.00 47.28 83 HIS A O 1
ATOM 644 N N . PHE A 1 84 ? 28.875 -30.646 -10.360 1.00 59.31 84 PHE A N 1
ATOM 645 C CA . PHE A 1 84 ? 29.537 -29.371 -10.147 1.00 59.31 84 PHE A CA 1
ATOM 646 C C . PHE A 1 84 ? 28.597 -28.202 -10.488 1.00 59.31 84 PHE A C 1
ATOM 648 O O . PHE A 1 84 ? 27.570 -28.367 -11.159 1.00 59.31 84 PHE A O 1
ATOM 655 N N . TRP A 1 85 ? 28.967 -27.005 -10.033 1.00 52.69 85 TRP A N 1
ATOM 656 C CA . TRP A 1 85 ? 28.256 -25.742 -10.256 1.00 52.69 85 TRP A CA 1
ATOM 657 C C . TRP A 1 85 ? 27.782 -25.527 -11.710 1.00 52.69 85 TRP A C 1
ATOM 659 O O . TRP A 1 85 ? 26.738 -24.905 -11.921 1.00 52.69 85 TRP A O 1
ATOM 669 N N . ASP A 1 86 ? 28.472 -26.119 -12.690 1.00 52.25 86 ASP A N 1
ATOM 670 C CA . ASP A 1 86 ? 28.200 -26.019 -14.130 1.00 52.25 86 ASP A CA 1
ATOM 671 C C . ASP A 1 86 ? 26.856 -26.606 -14.600 1.00 52.25 86 ASP A C 1
ATOM 673 O O . ASP A 1 86 ? 26.368 -26.246 -15.668 1.00 52.25 86 ASP A O 1
ATOM 677 N N . GLY A 1 87 ? 26.186 -27.438 -13.796 1.00 56.31 87 GLY A N 1
ATOM 678 C CA . GLY A 1 87 ? 24.814 -27.899 -14.083 1.00 56.31 87 GLY A CA 1
ATOM 679 C C . GLY A 1 87 ? 23.713 -27.134 -13.335 1.00 56.31 87 GLY A C 1
ATOM 680 O O . GLY A 1 87 ? 22.541 -27.152 -13.729 1.00 56.31 87 GLY A O 1
ATOM 681 N N . GLN A 1 88 ? 24.073 -26.469 -12.234 1.00 55.56 88 GLN A N 1
ATOM 682 C CA . GLN A 1 88 ? 23.122 -25.789 -11.350 1.00 55.56 88 GLN A CA 1
ATOM 683 C C . GLN A 1 88 ? 22.864 -24.345 -11.785 1.00 55.56 88 GLN A C 1
ATOM 685 O O . GLN A 1 88 ? 21.711 -23.901 -11.788 1.00 55.56 88 GLN A O 1
ATOM 690 N N . TYR A 1 89 ? 23.919 -23.643 -12.198 1.00 56.59 89 TYR A N 1
ATOM 691 C CA . TYR A 1 89 ? 23.882 -22.234 -12.566 1.00 56.59 89 TYR A CA 1
ATOM 692 C C . TYR A 1 89 ? 23.949 -22.097 -14.082 1.00 56.59 89 TYR A C 1
ATOM 694 O O . TYR A 1 89 ? 24.779 -22.716 -14.742 1.00 56.59 89 TYR A O 1
ATOM 702 N N . SER A 1 90 ? 23.033 -21.306 -14.632 1.00 58.84 90 SER A N 1
ATOM 703 C CA . SER A 1 90 ? 23.051 -20.940 -16.044 1.00 58.84 90 SER A CA 1
ATOM 704 C C . SER A 1 90 ? 23.917 -19.696 -16.219 1.00 58.84 90 SER A C 1
ATOM 706 O O . SER A 1 90 ? 23.752 -18.734 -15.468 1.00 58.84 90 SER A O 1
ATOM 708 N N . THR A 1 91 ? 24.817 -19.710 -17.203 1.00 56.47 91 THR A N 1
ATOM 709 C CA . THR A 1 91 ? 25.528 -18.507 -17.671 1.00 56.47 91 THR A CA 1
ATOM 710 C C . THR A 1 91 ? 24.631 -17.604 -18.502 1.00 56.47 91 THR A C 1
ATOM 712 O O . THR A 1 91 ? 24.912 -16.415 -18.604 1.00 56.47 91 THR A O 1
ATOM 715 N N . ASP A 1 92 ? 23.540 -18.145 -19.052 1.00 62.62 92 ASP A N 1
ATOM 716 C CA . ASP A 1 92 ? 22.456 -17.344 -19.602 1.00 62.62 92 ASP A CA 1
ATOM 717 C C . ASP A 1 92 ? 21.692 -16.685 -18.434 1.00 62.62 92 ASP A C 1
ATOM 719 O O . ASP A 1 92 ? 21.026 -17.401 -17.663 1.00 62.62 92 ASP A O 1
ATOM 723 N N . PRO A 1 93 ? 21.787 -15.347 -18.285 1.00 54.47 93 PRO A N 1
ATOM 724 C CA . PRO A 1 93 ? 21.174 -14.606 -17.190 1.00 54.47 93 PRO A CA 1
ATOM 725 C C . PRO A 1 93 ? 19.642 -14.653 -17.216 1.00 54.47 93 PRO A C 1
ATOM 727 O O . PRO A 1 93 ? 19.028 -14.422 -16.174 1.00 54.47 93 PRO A O 1
ATOM 730 N N . LEU A 1 94 ? 19.005 -14.956 -18.353 1.00 57.34 94 LEU A N 1
ATOM 731 C CA . LEU A 1 94 ? 17.549 -15.092 -18.454 1.00 57.34 94 LEU A CA 1
ATOM 732 C C . LEU A 1 94 ? 17.091 -16.444 -17.894 1.00 57.34 94 LEU A C 1
ATOM 734 O O . LEU A 1 94 ? 16.175 -16.498 -17.074 1.00 57.34 94 LEU A O 1
ATOM 738 N N . LEU A 1 95 ? 17.775 -17.535 -18.251 1.00 59.16 95 LEU A N 1
ATOM 739 C CA . LEU A 1 95 ? 17.483 -18.882 -17.738 1.00 59.16 95 LEU A CA 1
ATOM 740 C C . LEU A 1 95 ? 17.769 -19.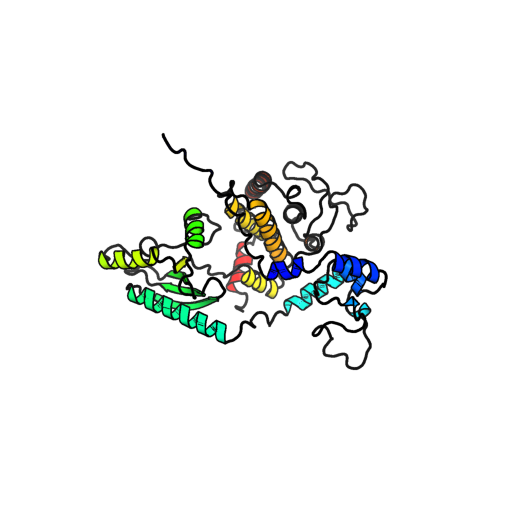028 -16.237 1.00 59.16 95 LEU A C 1
ATOM 742 O O . LEU A 1 95 ? 17.020 -19.682 -15.507 1.00 59.16 95 LEU A O 1
ATOM 746 N N . ALA A 1 96 ? 18.853 -18.422 -15.754 1.00 55.75 96 ALA A N 1
ATOM 747 C CA . ALA A 1 96 ? 19.223 -18.464 -14.339 1.00 55.75 96 ALA A CA 1
ATOM 748 C C . ALA A 1 96 ? 18.172 -17.767 -13.452 1.00 55.75 96 ALA A C 1
ATOM 750 O O . ALA A 1 96 ? 17.899 -18.184 -12.323 1.00 55.75 96 ALA A O 1
ATOM 751 N N . LEU A 1 97 ? 17.562 -16.724 -14.001 1.00 53.50 97 LEU A N 1
ATOM 752 C CA . LEU A 1 97 ? 16.544 -15.905 -13.375 1.00 53.50 97 LEU A CA 1
ATOM 753 C C . LEU A 1 97 ? 15.159 -16.546 -13.453 1.00 53.50 97 LEU A C 1
ATOM 755 O O . LEU A 1 97 ? 14.478 -16.594 -12.437 1.00 53.50 97 LEU A O 1
ATOM 759 N N . ASP A 1 98 ? 14.780 -17.128 -14.594 1.00 57.06 98 ASP A N 1
ATOM 760 C CA . ASP A 1 98 ? 13.569 -17.951 -14.722 1.00 57.06 98 ASP A CA 1
ATOM 761 C C . ASP A 1 98 ? 13.582 -19.100 -13.697 1.00 57.06 98 ASP A C 1
ATOM 763 O O . ASP A 1 98 ? 12.594 -19.332 -12.999 1.00 57.06 98 ASP A O 1
ATOM 767 N N . ARG A 1 99 ? 14.742 -19.741 -13.478 1.00 57.94 99 ARG A N 1
ATOM 768 C CA . ARG A 1 99 ? 14.917 -20.714 -12.385 1.00 57.94 99 ARG A CA 1
ATOM 769 C C . ARG A 1 99 ? 14.755 -20.092 -10.996 1.00 57.94 99 ARG A C 1
ATOM 771 O O . ARG A 1 99 ? 14.083 -20.699 -10.167 1.00 57.94 99 ARG A O 1
ATOM 778 N N . GLN A 1 100 ? 15.330 -18.917 -10.717 1.00 53.09 100 GLN A N 1
ATOM 779 C CA . GLN A 1 100 ? 15.145 -18.238 -9.424 1.00 53.09 100 GLN A CA 1
ATOM 780 C C . GLN A 1 100 ? 13.680 -17.861 -9.177 1.00 53.09 100 GLN A C 1
ATOM 782 O O . GLN A 1 100 ? 13.174 -18.104 -8.083 1.00 53.09 100 GLN A O 1
ATOM 787 N N . VAL A 1 101 ? 12.992 -17.305 -10.177 1.00 51.03 101 VAL A N 1
ATOM 788 C CA . VAL A 1 101 ? 11.568 -16.959 -10.108 1.00 51.03 101 VAL A CA 1
ATOM 789 C C . VAL A 1 101 ? 10.761 -18.229 -9.826 1.00 51.03 101 VAL A C 1
ATOM 791 O O . VAL A 1 101 ? 10.085 -18.300 -8.801 1.00 51.03 101 VAL A O 1
ATOM 794 N N . ARG A 1 102 ? 10.931 -19.296 -10.618 1.00 52.53 102 ARG A N 1
ATOM 795 C CA . ARG A 1 102 ? 10.210 -20.570 -10.428 1.00 52.53 102 ARG A CA 1
ATOM 796 C C . ARG A 1 102 ? 10.510 -21.262 -9.095 1.00 52.53 102 ARG A C 1
ATOM 798 O O . ARG A 1 102 ? 9.596 -21.788 -8.466 1.00 52.53 102 ARG A O 1
ATOM 805 N N . GLN A 1 103 ? 11.762 -21.266 -8.634 1.00 48.72 103 GLN A N 1
ATOM 806 C CA . GLN A 1 103 ? 12.132 -21.893 -7.358 1.00 48.72 103 GLN A CA 1
ATOM 807 C C . GLN A 1 103 ? 11.664 -21.080 -6.139 1.00 48.72 103 GLN A C 1
ATOM 809 O O . GLN A 1 103 ? 11.379 -21.665 -5.095 1.00 48.72 103 GLN A O 1
ATOM 814 N N . ARG A 1 104 ? 11.526 -19.751 -6.256 1.00 50.50 104 ARG A N 1
ATOM 815 C CA . ARG A 1 104 ? 11.039 -18.871 -5.174 1.00 50.50 104 ARG A CA 1
ATOM 816 C C . ARG A 1 104 ? 9.516 -18.816 -5.063 1.00 50.50 104 ARG A C 1
ATOM 818 O O . ARG A 1 104 ? 8.998 -18.562 -3.979 1.00 50.50 104 ARG A O 1
ATOM 825 N N . TRP A 1 105 ? 8.778 -19.129 -6.124 1.00 48.00 105 TRP A N 1
ATOM 826 C CA . TRP A 1 105 ? 7.320 -19.307 -6.058 1.00 48.00 105 TRP A CA 1
ATOM 827 C C . TRP A 1 105 ? 6.877 -20.418 -5.085 1.00 48.00 105 TRP A C 1
ATOM 829 O O . TRP A 1 105 ? 5.747 -20.418 -4.602 1.00 48.00 105 TRP A O 1
ATOM 839 N N . LEU A 1 106 ? 7.798 -21.308 -4.702 1.00 44.69 106 LEU A N 1
ATOM 840 C CA . LEU A 1 106 ? 7.626 -22.352 -3.691 1.00 44.69 106 LEU A CA 1
ATOM 841 C C . LEU A 1 106 ? 8.024 -21.925 -2.260 1.00 44.69 106 LEU A C 1
ATOM 843 O O . LEU A 1 106 ? 8.376 -22.776 -1.443 1.00 44.69 106 LEU A O 1
ATOM 847 N N . PHE A 1 107 ? 7.918 -20.643 -1.879 1.00 46.78 107 PHE A N 1
ATOM 848 C CA . PHE A 1 107 ? 7.995 -20.247 -0.461 1.00 46.78 107 PHE A CA 1
ATOM 849 C C . PHE A 1 107 ? 6.721 -20.624 0.313 1.00 46.78 107 PHE A C 1
ATOM 851 O O . PHE A 1 107 ? 5.960 -19.786 0.800 1.00 46.78 107 PHE A O 1
ATOM 858 N N . ARG A 1 108 ? 6.555 -21.933 0.507 1.00 44.12 108 ARG A N 1
ATOM 859 C CA . ARG A 1 108 ? 5.657 -22.556 1.484 1.00 44.12 108 ARG A CA 1
ATOM 860 C C . ARG A 1 108 ? 6.092 -22.278 2.940 1.00 44.12 108 ARG A C 1
ATOM 862 O O . ARG A 1 108 ? 5.332 -22.574 3.854 1.00 44.12 108 ARG A O 1
ATOM 869 N N . ASP A 1 109 ? 7.262 -21.660 3.164 1.00 42.09 109 ASP A N 1
ATOM 870 C CA . ASP A 1 109 ? 7.957 -21.683 4.465 1.00 42.09 109 ASP A CA 1
ATOM 871 C C . ASP A 1 109 ? 8.281 -20.333 5.138 1.00 42.09 109 ASP A C 1
ATOM 873 O O . ASP A 1 109 ? 8.787 -20.334 6.261 1.00 42.09 109 ASP A O 1
ATOM 877 N N . LEU A 1 110 ? 7.911 -19.168 4.584 1.00 43.97 110 LEU A N 1
ATOM 878 C CA . LEU A 1 110 ? 8.043 -17.903 5.344 1.00 43.97 110 LEU A CA 1
ATOM 879 C C . LEU A 1 110 ? 7.042 -17.784 6.518 1.00 43.97 110 LEU A C 1
ATOM 881 O O . LEU A 1 110 ? 7.116 -16.846 7.304 1.00 43.97 110 LEU A O 1
ATOM 885 N N . ARG A 1 111 ? 6.158 -18.778 6.711 1.00 45.66 111 ARG A N 1
ATOM 886 C CA . ARG A 1 111 ? 5.363 -18.962 7.942 1.00 45.66 111 ARG A CA 1
ATOM 887 C C . ARG A 1 111 ? 6.149 -19.617 9.097 1.00 45.66 111 ARG A C 1
ATOM 889 O O . ARG A 1 111 ? 5.545 -19.950 10.111 1.00 45.66 111 ARG A O 1
ATOM 896 N N . ARG A 1 112 ? 7.479 -19.773 9.023 1.00 42.06 112 ARG A N 1
ATOM 897 C CA . ARG A 1 112 ? 8.319 -20.218 10.162 1.00 42.06 112 ARG A CA 1
ATOM 898 C C . ARG A 1 112 ? 8.601 -19.116 11.204 1.00 42.06 112 ARG A C 1
ATOM 900 O O . ARG A 1 112 ? 9.664 -19.086 11.815 1.00 42.06 112 ARG A O 1
ATOM 907 N N . GLY A 1 113 ? 7.631 -18.243 11.474 1.00 43.81 113 GLY A N 1
ATOM 908 C CA . GLY A 1 113 ? 7.571 -17.550 12.762 1.00 43.81 113 GLY A CA 1
ATOM 909 C C . GLY A 1 113 ? 7.136 -18.565 13.821 1.00 43.81 113 GLY A C 1
ATOM 910 O O . GLY A 1 113 ? 6.058 -19.142 13.705 1.00 43.81 113 GLY A O 1
ATOM 911 N N . GLY A 1 114 ? 7.989 -18.861 14.805 1.00 48.50 114 GLY A N 1
ATOM 912 C CA . GLY A 1 114 ? 7.744 -19.924 15.786 1.00 48.50 114 GLY A CA 1
ATOM 913 C C . GLY A 1 114 ? 6.390 -19.793 16.499 1.00 48.50 114 GLY A C 1
ATOM 914 O O . GLY A 1 114 ? 5.950 -18.684 16.795 1.00 48.50 114 GLY A O 1
ATOM 915 N N . LYS A 1 115 ? 5.752 -20.931 16.822 1.00 57.12 115 LYS A N 1
ATOM 916 C CA . LYS A 1 115 ? 4.435 -21.021 17.495 1.00 57.12 115 LYS A CA 1
ATOM 917 C C . LYS A 1 115 ? 4.257 -20.032 18.662 1.00 57.12 115 LYS A C 1
ATOM 919 O O . LYS A 1 115 ? 3.192 -19.440 18.792 1.00 57.12 115 LYS A O 1
ATOM 924 N N . ARG A 1 116 ? 5.313 -19.791 19.451 1.00 58.09 116 ARG A N 1
ATOM 925 C CA . ARG A 1 116 ? 5.317 -18.827 20.570 1.00 58.09 116 ARG A CA 1
ATOM 926 C C . ARG A 1 116 ? 4.942 -17.401 20.153 1.00 58.09 116 ARG A C 1
ATOM 928 O O . ARG A 1 116 ? 4.148 -16.761 20.827 1.00 58.09 116 ARG A O 1
ATOM 935 N N . SER A 1 117 ? 5.433 -16.931 19.006 1.00 62.75 117 SER A N 1
ATOM 936 C CA . SER A 1 117 ? 5.158 -15.567 18.541 1.00 62.75 117 SER A CA 1
ATOM 937 C C . SER A 1 117 ? 3.692 -15.358 18.140 1.00 62.75 117 SER A C 1
ATOM 939 O O . SER A 1 117 ? 3.197 -14.234 18.171 1.00 62.75 117 SER A O 1
ATOM 941 N N . SER A 1 118 ? 2.982 -16.437 17.797 1.00 80.50 118 SER A N 1
ATOM 942 C CA . SER A 1 118 ? 1.547 -16.393 17.514 1.00 80.50 118 SER A CA 1
ATOM 943 C C . SER A 1 118 ? 0.706 -16.313 18.794 1.00 80.50 118 SER A C 1
ATOM 945 O O . SER A 1 118 ? -0.320 -15.634 18.808 1.00 80.50 118 SER A O 1
ATOM 947 N N . GLU A 1 119 ? 1.124 -16.957 19.887 1.00 87.56 119 GLU A N 1
ATOM 948 C CA . GLU A 1 119 ? 0.395 -16.908 21.162 1.00 87.56 119 GLU A CA 1
ATOM 949 C C . GLU A 1 119 ? 0.426 -15.520 21.801 1.00 87.56 119 GLU A C 1
ATOM 951 O O . GLU A 1 119 ? -0.618 -15.044 22.253 1.00 87.56 119 GLU A O 1
ATOM 956 N N . ASP A 1 120 ? 1.580 -14.850 21.788 1.00 88.19 120 ASP A N 1
ATOM 957 C CA . ASP A 1 120 ? 1.716 -13.488 22.314 1.00 88.19 120 ASP A CA 1
ATOM 958 C C . ASP A 1 120 ? 0.911 -12.483 21.491 1.00 88.19 120 ASP A C 1
ATOM 960 O O . ASP A 1 120 ? 0.194 -11.658 22.055 1.00 88.19 120 ASP A O 1
ATOM 964 N N . ALA A 1 121 ? 0.925 -12.614 20.162 1.00 91.19 121 ALA A N 1
ATOM 965 C CA . ALA A 1 121 ? 0.082 -11.808 19.286 1.00 91.19 121 ALA A CA 1
ATOM 966 C C . ALA A 1 121 ? -1.411 -12.008 19.595 1.00 91.19 121 ALA A C 1
ATOM 968 O O . ALA A 1 121 ? -2.155 -11.046 19.781 1.00 91.19 121 ALA A O 1
ATOM 969 N N . ASN A 1 122 ? -1.847 -13.261 19.740 1.00 93.75 122 ASN A N 1
ATOM 970 C CA . ASN A 1 122 ? -3.221 -13.584 20.117 1.00 93.75 122 ASN A CA 1
ATOM 971 C C . ASN A 1 122 ? -3.584 -13.070 21.522 1.00 93.75 122 ASN A C 1
ATOM 973 O O . ASN A 1 122 ? -4.718 -12.649 21.760 1.00 93.75 122 ASN A O 1
ATOM 977 N N . ARG A 1 123 ? -2.641 -13.100 22.471 1.00 93.81 123 ARG A N 1
ATOM 978 C CA . ARG A 1 123 ? -2.813 -12.536 23.817 1.00 93.81 123 ARG A CA 1
ATOM 979 C C . ARG A 1 123 ? -2.980 -11.020 23.752 1.00 93.81 123 ARG A C 1
ATOM 981 O O . ARG A 1 123 ? -3.925 -10.522 24.361 1.00 93.81 123 ARG A O 1
ATOM 988 N N . GLY A 1 124 ? -2.133 -10.327 22.990 1.00 93.69 124 GLY A N 1
ATOM 989 C CA . GLY A 1 124 ? -2.223 -8.887 22.747 1.00 93.69 124 GLY A CA 1
ATOM 990 C C . GLY A 1 124 ? -3.565 -8.498 22.133 1.00 93.69 124 GLY A C 1
ATOM 991 O O . GLY A 1 124 ? -4.294 -7.703 22.713 1.00 93.69 124 GLY A O 1
ATOM 992 N N . ALA A 1 125 ? -3.977 -9.169 21.056 1.00 96.56 125 ALA A N 1
ATOM 993 C CA . ALA A 1 125 ? -5.267 -8.938 20.405 1.00 96.56 125 ALA A CA 1
ATOM 994 C C . ALA A 1 125 ? -6.465 -9.100 21.362 1.00 96.56 125 ALA A C 1
ATOM 996 O O . ALA A 1 125 ? -7.405 -8.300 21.362 1.00 96.56 125 ALA A O 1
ATOM 997 N N . ARG A 1 126 ? -6.436 -10.126 22.227 1.00 97.19 126 ARG A N 1
ATOM 998 C CA . ARG A 1 126 ? -7.466 -10.326 23.262 1.00 97.19 126 ARG A CA 1
ATOM 999 C C . ARG A 1 126 ? -7.409 -9.268 24.361 1.00 97.19 126 ARG A C 1
ATOM 1001 O O . ARG A 1 126 ? -8.462 -8.901 24.880 1.00 97.19 126 ARG A O 1
ATOM 1008 N N . ALA A 1 127 ? -6.222 -8.794 24.734 1.00 96.19 127 ALA A N 1
ATOM 1009 C CA . ALA A 1 127 ? -6.067 -7.699 25.686 1.00 96.19 127 ALA A CA 1
ATOM 1010 C C . ALA A 1 127 ? -6.664 -6.402 25.123 1.00 96.19 127 ALA A C 1
ATOM 1012 O O . ALA A 1 127 ? -7.514 -5.814 25.787 1.00 96.19 127 ALA A O 1
ATOM 1013 N N . THR A 1 128 ? -6.351 -6.056 23.870 1.00 96.94 128 THR A N 1
ATOM 1014 C CA . THR A 1 128 ? -6.964 -4.931 23.147 1.00 96.94 128 THR A CA 1
ATOM 1015 C C . THR A 1 128 ? -8.484 -5.057 23.117 1.00 96.94 128 THR A C 1
ATOM 1017 O O . THR A 1 128 ? -9.185 -4.125 23.491 1.00 96.94 128 THR A O 1
ATOM 1020 N N . ARG A 1 129 ? -9.026 -6.239 22.785 1.00 98.00 129 ARG A N 1
ATOM 1021 C CA . ARG A 1 129 ? -10.479 -6.480 22.831 1.00 98.00 129 ARG A CA 1
ATOM 1022 C C . ARG A 1 129 ? -11.080 -6.200 24.211 1.00 98.00 129 ARG A C 1
ATOM 1024 O O . ARG A 1 129 ? -12.151 -5.609 24.292 1.00 98.00 129 ARG A O 1
ATOM 1031 N N . ARG A 1 130 ? -10.443 -6.682 25.287 1.00 98.06 130 ARG A N 1
ATOM 1032 C CA . ARG A 1 130 ? -10.929 -6.475 26.663 1.00 98.06 130 ARG A CA 1
ATOM 1033 C C . ARG A 1 130 ? -10.909 -5.000 27.039 1.00 98.06 130 ARG A C 1
ATOM 1035 O O . ARG A 1 130 ? -11.889 -4.542 27.607 1.00 98.06 130 ARG A O 1
ATOM 1042 N N . TYR A 1 131 ? -9.846 -4.284 26.680 1.00 97.56 131 TYR A N 1
ATOM 1043 C CA . TYR A 1 131 ? -9.750 -2.842 26.886 1.00 97.56 131 TYR A CA 1
ATOM 1044 C C . TYR A 1 131 ? -10.883 -2.099 26.164 1.00 97.56 131 TYR A C 1
ATOM 1046 O O . TYR A 1 131 ? -11.655 -1.408 26.816 1.00 97.56 131 TYR A O 1
ATOM 1054 N N . LEU A 1 132 ? -11.071 -2.337 24.860 1.00 98.00 132 LEU A N 1
ATOM 1055 C CA . LEU A 1 132 ? -12.140 -1.700 24.075 1.00 98.00 132 LEU A CA 1
ATOM 1056 C C . LEU A 1 132 ? -13.538 -1.995 24.646 1.00 98.00 132 LEU A C 1
ATOM 1058 O O . LEU A 1 132 ? -14.371 -1.102 24.759 1.00 98.00 132 LEU A O 1
ATOM 1062 N N . ARG A 1 133 ? -13.797 -3.238 25.072 1.00 97.56 133 ARG A N 1
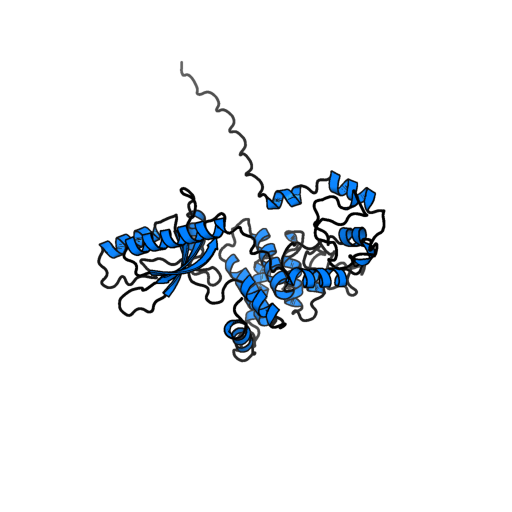ATOM 1063 C CA . ARG A 1 133 ? -15.057 -3.590 25.750 1.00 97.56 133 ARG A CA 1
ATOM 1064 C C . ARG A 1 133 ? -15.211 -2.906 27.105 1.00 97.56 133 ARG A C 1
ATOM 1066 O O . ARG A 1 133 ? -16.321 -2.524 27.456 1.00 97.56 133 ARG A O 1
ATOM 1073 N N . GLY A 1 134 ? -14.117 -2.739 27.847 1.00 97.00 134 GLY A N 1
ATOM 1074 C CA . GLY A 1 134 ? -14.087 -1.973 29.094 1.00 97.00 134 GLY A CA 1
ATOM 1075 C C . GLY A 1 134 ? -14.450 -0.500 28.892 1.00 97.00 134 GLY A C 1
ATOM 1076 O O . GLY A 1 134 ? -15.066 0.090 29.770 1.00 97.00 134 GLY A O 1
ATOM 1077 N N . GLN A 1 135 ? -14.176 0.053 27.707 1.00 96.81 135 GLN A N 1
ATOM 1078 C CA . GLN A 1 135 ? -14.601 1.401 27.312 1.00 96.81 135 GLN A CA 1
ATOM 1079 C C . GLN A 1 135 ? -16.068 1.477 26.844 1.00 96.81 135 GLN A C 1
ATOM 1081 O O . GLN A 1 135 ? -16.563 2.533 26.452 1.00 96.81 135 GLN A O 1
ATOM 1086 N N . GLY A 1 136 ? -16.808 0.366 26.916 1.00 95.12 136 GLY A N 1
ATOM 1087 C CA . GLY A 1 136 ? -18.213 0.293 26.516 1.00 95.12 136 GLY A CA 1
ATOM 1088 C C . GLY A 1 136 ? -18.429 0.074 25.018 1.00 95.12 136 GLY A C 1
ATOM 1089 O O . GLY A 1 136 ? -19.551 0.231 24.543 1.00 95.12 136 GLY A O 1
ATOM 1090 N N . CYS A 1 137 ? -17.394 -0.294 24.257 1.00 96.38 137 CYS A N 1
ATOM 1091 C CA . CYS A 1 137 ? -17.536 -0.594 22.833 1.00 96.38 137 CYS A CA 1
ATOM 1092 C C . CYS A 1 137 ? -18.020 -2.040 22.611 1.00 96.38 137 CYS A C 1
ATOM 1094 O O . CYS A 1 137 ? -17.406 -2.999 23.097 1.00 96.38 137 CYS A O 1
ATOM 1096 N N . ASP A 1 138 ? -19.068 -2.228 21.802 1.00 96.50 138 ASP A N 1
ATOM 1097 C CA . ASP A 1 138 ? -19.467 -3.559 21.326 1.00 96.50 138 ASP A CA 1
ATOM 1098 C C . ASP A 1 138 ? -18.569 -3.990 20.155 1.00 96.50 138 ASP A C 1
ATOM 1100 O O . ASP A 1 138 ? -18.781 -3.636 18.994 1.00 96.50 138 ASP A O 1
ATOM 1104 N N . VAL A 1 139 ? -17.523 -4.751 20.491 1.00 97.81 139 VAL A N 1
ATOM 1105 C CA . VAL A 1 139 ? -16.511 -5.223 19.538 1.00 97.81 139 VAL A CA 1
ATOM 1106 C C . VAL A 1 139 ? -16.306 -6.736 19.584 1.00 97.81 139 VAL A C 1
ATOM 1108 O O . VAL A 1 139 ? -16.297 -7.377 20.651 1.00 97.81 139 VAL A O 1
ATOM 1111 N N . SER A 1 140 ? -16.037 -7.302 18.411 1.00 97.81 140 SER A N 1
ATOM 1112 C CA . SER A 1 140 ?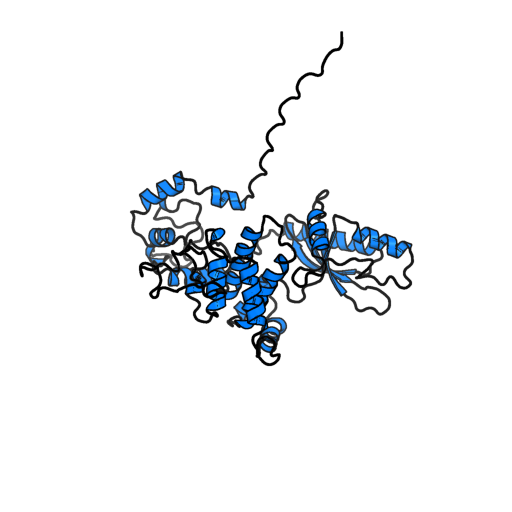 -15.674 -8.704 18.206 1.00 97.81 140 SER A CA 1
ATOM 1113 C C . SER A 1 140 ? -14.322 -8.797 17.505 1.00 97.81 140 SER A C 1
ATOM 1115 O O . SER A 1 140 ? -14.135 -8.242 16.429 1.00 97.81 140 SER A O 1
ATOM 1117 N N . LEU A 1 141 ? -13.367 -9.502 18.120 1.00 97.69 141 LEU A N 1
ATOM 1118 C CA . LEU A 1 141 ? -12.086 -9.817 17.484 1.00 97.69 141 LEU A CA 1
ATOM 1119 C C . LEU A 1 141 ? -12.328 -10.901 16.432 1.00 97.69 141 LEU A C 1
ATOM 1121 O O . LEU A 1 141 ? -12.736 -12.003 16.795 1.00 97.69 141 LEU A O 1
ATOM 1125 N N . LEU A 1 142 ? -12.071 -10.587 15.164 1.00 96.06 142 LEU A N 1
ATOM 1126 C CA . LEU A 1 142 ? -12.225 -11.532 14.061 1.00 96.06 142 LEU A CA 1
ATOM 1127 C C . LEU A 1 142 ? -10.936 -12.315 13.814 1.00 96.06 142 LEU A C 1
ATOM 1129 O O . LEU A 1 142 ? -10.963 -13.538 13.716 1.00 96.06 142 LEU A O 1
ATOM 1133 N N . GLN A 1 143 ? -9.806 -11.612 13.701 1.00 94.25 143 GLN A N 1
ATOM 1134 C CA . GLN A 1 143 ? -8.548 -12.224 13.279 1.00 94.25 143 GLN A CA 1
ATOM 1135 C C . GLN A 1 143 ? -7.336 -11.381 13.686 1.00 94.25 143 GLN A C 1
ATOM 1137 O O . GLN A 1 143 ? -7.397 -10.156 13.682 1.00 94.25 143 GLN A O 1
ATOM 1142 N N . VAL A 1 144 ? -6.203 -12.029 13.967 1.00 94.25 144 VAL A N 1
ATOM 1143 C CA . VAL A 1 144 ? -4.889 -11.367 13.992 1.00 94.25 144 VAL A CA 1
ATOM 1144 C C . VAL A 1 144 ? -4.330 -11.323 12.569 1.00 94.25 144 VAL A C 1
ATOM 1146 O O . VAL A 1 144 ? -4.118 -12.372 11.961 1.00 94.25 144 VAL A O 1
ATOM 1149 N N . LEU A 1 145 ? -4.107 -10.121 12.037 1.00 89.81 145 LEU A N 1
ATOM 1150 C CA . LEU A 1 145 ? -3.632 -9.909 10.665 1.00 89.81 145 LEU A CA 1
ATOM 1151 C C . LEU A 1 145 ? -2.108 -10.008 10.558 1.00 89.81 145 LEU A C 1
ATOM 1153 O O . LEU A 1 145 ? -1.582 -10.498 9.564 1.00 89.81 145 LEU A O 1
ATOM 1157 N N . GLY A 1 146 ? -1.395 -9.571 11.594 1.00 88.38 146 GLY A N 1
ATOM 1158 C CA . GLY A 1 146 ? 0.060 -9.614 11.631 1.00 88.38 146 GLY A CA 1
ATOM 1159 C C . GLY A 1 146 ? 0.606 -9.225 12.996 1.00 88.38 146 GLY A C 1
ATOM 1160 O O . GLY A 1 146 ? -0.087 -8.613 13.809 1.00 88.38 146 GLY A O 1
ATOM 1161 N N . PHE A 1 147 ? 1.854 -9.592 13.256 1.00 89.88 147 PHE A N 1
ATOM 1162 C CA . PHE A 1 147 ? 2.575 -9.217 14.468 1.00 89.88 147 PHE A CA 1
ATOM 1163 C C . PHE A 1 147 ? 4.067 -9.054 14.169 1.00 89.88 147 PHE A C 1
ATOM 1165 O O . PHE A 1 147 ? 4.592 -9.666 13.239 1.00 89.88 147 PHE A O 1
ATOM 1172 N N . GLY A 1 148 ? 4.758 -8.239 14.962 1.00 85.06 148 GLY A N 1
ATOM 1173 C CA . GLY A 1 148 ? 6.190 -8.003 14.810 1.00 85.06 148 GLY A CA 1
ATOM 1174 C C . GLY A 1 148 ? 6.755 -7.072 15.878 1.00 85.06 148 GLY A C 1
ATOM 1175 O O . GLY A 1 148 ? 6.156 -6.878 16.934 1.00 85.06 148 GLY A O 1
ATOM 1176 N N . GLY A 1 149 ? 7.916 -6.475 15.593 1.00 77.44 149 GLY A N 1
ATOM 1177 C CA . GLY A 1 149 ? 8.605 -5.567 16.523 1.00 77.44 149 GLY A CA 1
ATOM 1178 C C . GLY A 1 149 ? 7.809 -4.312 16.908 1.00 77.44 149 GLY A C 1
ATOM 1179 O O . GLY A 1 149 ? 8.083 -3.740 17.957 1.00 77.44 149 GLY A O 1
ATOM 1180 N N . ASN A 1 150 ? 6.804 -3.948 16.104 1.00 77.12 150 ASN A N 1
ATOM 1181 C CA . ASN A 1 150 ? 5.927 -2.788 16.306 1.00 77.12 150 ASN A CA 1
ATOM 1182 C C . ASN A 1 150 ? 4.545 -3.174 16.869 1.00 77.12 150 ASN A C 1
ATOM 1184 O O . ASN A 1 150 ? 3.584 -2.426 16.706 1.00 77.12 150 ASN A O 1
ATOM 1188 N N . GLY A 1 151 ? 4.413 -4.366 17.458 1.00 89.56 151 GLY A N 1
ATOM 1189 C CA . GLY A 1 151 ? 3.175 -4.818 18.088 1.00 89.56 151 GLY A CA 1
ATOM 1190 C C . GLY A 1 151 ? 2.347 -5.794 17.248 1.00 89.56 151 GLY A C 1
ATOM 1191 O O . GLY A 1 151 ? 2.885 -6.582 16.465 1.00 89.56 151 GLY A O 1
ATOM 1192 N N . VAL A 1 152 ? 1.030 -5.776 17.456 1.00 93.94 152 VAL A N 1
ATOM 1193 C CA . VAL A 1 152 ? 0.050 -6.666 16.820 1.00 93.94 152 VAL A CA 1
ATOM 1194 C C . VAL A 1 152 ? -1.004 -5.857 16.074 1.00 93.94 152 VAL A C 1
ATOM 1196 O O . VAL A 1 152 ? -1.545 -4.899 16.610 1.00 93.94 152 VAL A O 1
ATOM 1199 N N . ALA A 1 153 ? -1.326 -6.264 14.848 1.00 95.31 153 ALA A N 1
ATOM 1200 C CA . ALA A 1 153 ? -2.443 -5.738 14.072 1.00 95.31 153 ALA A CA 1
ATOM 1201 C C . ALA A 1 153 ? -3.588 -6.754 14.081 1.00 95.31 153 ALA A C 1
ATOM 1203 O O . ALA A 1 153 ? -3.414 -7.909 13.680 1.00 95.31 153 ALA A O 1
ATOM 1204 N N . SER A 1 154 ? -4.760 -6.329 14.545 1.00 97.00 154 SER A N 1
ATOM 1205 C CA . SER A 1 154 ? -5.921 -7.200 14.733 1.00 97.00 154 SER A CA 1
ATOM 1206 C C . SER A 1 154 ? -7.161 -6.615 14.071 1.00 97.00 154 SER A C 1
ATOM 1208 O O . SER A 1 154 ? -7.448 -5.431 14.213 1.00 97.00 154 SER A O 1
ATOM 1210 N N . LEU A 1 155 ? -7.902 -7.455 13.355 1.00 97.75 155 LEU A N 1
ATOM 1211 C CA . LEU A 1 155 ? -9.163 -7.115 12.713 1.00 97.75 155 LEU A CA 1
ATOM 1212 C C . LEU A 1 155 ? -10.312 -7.244 13.711 1.00 97.75 155 LEU A C 1
ATOM 1214 O O . LEU A 1 155 ? -10.542 -8.318 14.278 1.00 97.75 155 LEU A O 1
ATOM 1218 N N . PHE A 1 156 ? -11.066 -6.165 13.862 1.00 98.31 156 PHE A N 1
ATOM 1219 C CA . PHE A 1 156 ? -12.253 -6.088 14.693 1.00 98.31 156 PHE A CA 1
ATOM 1220 C C . PHE A 1 156 ? -13.491 -5.808 13.853 1.00 98.31 156 PHE A C 1
ATOM 1222 O O . PHE A 1 156 ? -13.441 -5.090 12.858 1.00 98.31 156 PHE A O 1
ATOM 1229 N N . ASP A 1 157 ? -14.606 -6.368 14.296 1.00 98.19 157 ASP A N 1
ATOM 1230 C CA . ASP A 1 157 ? -15.943 -5.985 13.877 1.00 98.19 157 ASP A CA 1
ATOM 1231 C C . ASP A 1 157 ? -16.594 -5.179 15.003 1.00 98.19 157 ASP A C 1
ATOM 1233 O O . ASP A 1 157 ? -16.733 -5.673 16.127 1.00 98.19 157 ASP A O 1
ATOM 1237 N N . VAL A 1 158 ? -16.925 -3.926 14.704 1.00 97.81 158 VAL A N 1
ATOM 1238 C CA . VAL A 1 158 ? -17.385 -2.910 15.654 1.00 97.81 158 VAL A CA 1
ATOM 1239 C C . VAL A 1 158 ? -18.851 -2.624 15.391 1.00 97.81 158 VAL A C 1
ATOM 1241 O O . VAL A 1 158 ? -19.239 -2.314 14.264 1.00 97.81 158 VAL A O 1
ATOM 1244 N N . ASN A 1 159 ? -19.665 -2.700 16.438 1.00 96.94 159 ASN A N 1
ATOM 1245 C CA . ASN A 1 159 ? -21.026 -2.204 16.407 1.00 96.94 159 ASN A CA 1
ATOM 1246 C C . ASN A 1 159 ? -21.044 -0.739 16.858 1.00 96.94 159 ASN A C 1
ATOM 1248 O O . ASN A 1 159 ? -20.836 -0.468 18.042 1.00 96.94 159 ASN A O 1
ATOM 1252 N N . PRO A 1 160 ? -21.278 0.203 15.938 1.00 93.69 160 PRO A N 1
ATOM 1253 C CA . PRO A 1 160 ? -21.261 1.629 16.249 1.00 93.69 160 PRO A CA 1
ATOM 1254 C C . PRO A 1 160 ? -22.406 2.081 17.170 1.00 93.69 160 PRO A C 1
ATOM 1256 O O . PRO A 1 160 ? -22.306 3.151 17.762 1.00 93.69 160 PRO A O 1
ATOM 1259 N N . GLY A 1 161 ? -23.482 1.294 17.299 1.00 90.44 161 GLY A N 1
ATOM 1260 C CA . GLY A 1 161 ? -24.702 1.688 18.008 1.00 90.44 161 GLY A CA 1
ATOM 1261 C C . GLY A 1 161 ? -25.876 1.992 17.067 1.00 90.44 161 GLY A C 1
ATOM 1262 O O . GLY A 1 161 ? -25.825 1.685 15.877 1.00 90.44 161 GLY A O 1
ATOM 1263 N N . ARG A 1 162 ? -26.963 2.528 17.643 1.00 82.38 162 ARG A N 1
ATOM 1264 C CA . ARG A 1 162 ? -28.310 2.766 17.067 1.00 82.38 162 ARG A CA 1
ATOM 1265 C C . ARG A 1 162 ? -28.399 2.712 15.534 1.00 82.38 162 ARG A C 1
ATOM 1267 O O . ARG A 1 162 ? -28.185 3.701 14.843 1.00 82.38 162 ARG A O 1
ATOM 1274 N N . GLY A 1 163 ? -28.780 1.551 14.996 1.00 79.75 163 GLY A N 1
ATOM 1275 C CA . GLY A 1 163 ? -29.135 1.384 13.579 1.00 79.75 163 GLY A CA 1
ATOM 1276 C C . GLY A 1 163 ? -28.003 1.617 12.568 1.00 79.75 163 GLY A C 1
ATOM 1277 O O . GLY A 1 163 ? -28.214 1.414 11.373 1.00 79.75 163 GLY A O 1
ATOM 1278 N N . ARG A 1 164 ? -26.801 2.006 13.012 1.00 87.56 164 ARG A N 1
ATOM 1279 C CA . ARG A 1 164 ? -25.632 2.158 12.151 1.00 87.56 164 ARG A CA 1
ATOM 1280 C C . ARG A 1 164 ? -25.067 0.776 11.814 1.00 87.56 164 ARG A C 1
ATOM 1282 O O . ARG A 1 164 ? -25.059 -0.148 12.626 1.00 87.56 164 ARG A O 1
ATOM 1289 N N . VAL A 1 165 ? -24.588 0.629 10.582 1.00 92.81 165 VAL A N 1
ATOM 1290 C CA . VAL A 1 165 ? -24.045 -0.641 10.083 1.00 92.81 165 VAL A CA 1
ATOM 1291 C C . VAL A 1 165 ? -22.738 -0.968 10.803 1.00 92.81 165 VAL A C 1
ATOM 1293 O O . VAL A 1 165 ? -21.884 -0.095 10.968 1.00 92.81 165 VAL A O 1
ATOM 1296 N N . ARG A 1 166 ? -22.566 -2.236 11.198 1.00 95.62 166 ARG A N 1
ATOM 1297 C CA . ARG A 1 166 ? -21.315 -2.728 11.792 1.00 95.62 166 ARG A CA 1
ATOM 1298 C C . ARG A 1 166 ? -20.134 -2.450 10.857 1.00 95.62 166 ARG A C 1
ATOM 1300 O O . ARG A 1 166 ? -20.229 -2.658 9.645 1.00 95.62 166 ARG A O 1
ATOM 1307 N N . LYS A 1 167 ? -19.021 -1.976 11.413 1.00 96.19 167 LYS A N 1
ATOM 1308 C CA . LYS A 1 167 ? -17.818 -1.598 10.660 1.00 96.19 167 LYS A CA 1
ATOM 1309 C C . LYS A 1 167 ? -16.667 -2.536 10.991 1.00 96.19 167 LYS A C 1
ATOM 1311 O O . LYS A 1 167 ? -16.399 -2.820 12.155 1.00 96.19 167 LYS A O 1
ATOM 1316 N N . LYS A 1 168 ? -15.933 -2.957 9.961 1.00 97.81 168 LYS A N 1
ATOM 1317 C CA . LYS A 1 168 ? -14.653 -3.650 10.137 1.00 97.81 168 LYS A CA 1
ATOM 1318 C C . LYS A 1 168 ? -13.527 -2.628 10.240 1.00 97.81 168 LYS A C 1
ATOM 1320 O O . LYS A 1 168 ? -13.423 -1.757 9.381 1.00 97.81 168 LYS A O 1
ATOM 1325 N N . VAL A 1 169 ? -12.682 -2.765 11.256 1.00 97.88 169 VAL A N 1
ATOM 1326 C CA . VAL A 1 169 ? -11.528 -1.886 11.504 1.00 97.88 169 VAL A CA 1
ATOM 1327 C C . VAL A 1 169 ? -10.306 -2.708 11.883 1.00 97.88 169 VAL A C 1
ATOM 1329 O O . VAL A 1 169 ? -10.429 -3.812 12.416 1.00 97.88 169 VAL A O 1
ATOM 1332 N N . VAL A 1 170 ? -9.119 -2.166 11.644 1.00 97.50 170 VAL A N 1
ATOM 1333 C CA . VAL A 1 170 ? -7.871 -2.751 12.132 1.00 97.50 170 VAL A CA 1
ATOM 1334 C C . VAL A 1 170 ? -7.409 -1.950 13.334 1.00 97.50 170 VAL A C 1
ATOM 1336 O O . VAL A 1 170 ? -7.210 -0.748 13.235 1.00 97.50 170 VAL A O 1
ATOM 1339 N N . VAL A 1 171 ? -7.206 -2.612 14.468 1.00 97.44 171 VAL A N 1
ATOM 1340 C CA . VAL A 1 171 ? -6.570 -1.994 15.632 1.00 97.44 171 VAL A CA 1
ATOM 1341 C C . VAL A 1 171 ? -5.172 -2.566 15.754 1.00 97.44 171 VAL A C 1
ATOM 1343 O O . VAL A 1 171 ? -4.983 -3.774 15.943 1.00 97.44 171 VAL A O 1
ATOM 1346 N N . LYS A 1 172 ? -4.191 -1.684 15.611 1.00 96.19 172 LYS A N 1
ATOM 1347 C CA . LYS A 1 172 ? -2.803 -1.952 15.940 1.00 96.19 172 LYS A CA 1
ATOM 1348 C C . LYS A 1 172 ? -2.595 -1.615 17.409 1.00 96.19 172 LYS A C 1
ATOM 1350 O O . LYS A 1 172 ? -3.069 -0.583 17.875 1.00 96.19 172 LYS A O 1
ATOM 1355 N N . ALA A 1 173 ? -1.926 -2.501 18.130 1.00 95.12 173 ALA A N 1
ATOM 1356 C CA . ALA A 1 173 ? -1.623 -2.338 19.542 1.00 95.12 173 ALA A CA 1
ATOM 1357 C C . ALA A 1 173 ? -0.167 -2.700 19.810 1.00 95.12 173 ALA A C 1
ATOM 1359 O O . ALA A 1 173 ? 0.342 -3.681 19.254 1.00 95.12 173 ALA A O 1
ATOM 1360 N N . SER A 1 174 ? 0.493 -1.943 20.683 1.00 91.31 174 SER A N 1
ATOM 1361 C CA . SER A 1 174 ? 1.831 -2.305 21.145 1.00 91.31 174 SER A CA 1
ATOM 1362 C C . SER A 1 174 ? 1.797 -3.628 21.924 1.00 91.31 174 SER A C 1
ATOM 1364 O O . SER A 1 174 ? 0.879 -3.890 22.699 1.00 91.31 174 SER A O 1
ATOM 1366 N N . LEU A 1 175 ? 2.793 -4.495 21.709 1.00 83.00 175 LEU A N 1
ATOM 1367 C CA . LEU A 1 175 ? 2.955 -5.739 22.481 1.00 83.00 175 LEU A CA 1
ATOM 1368 C C . LEU A 1 175 ? 3.906 -5.570 23.674 1.00 83.00 175 LEU A C 1
ATOM 1370 O O . LEU A 1 175 ? 3.959 -6.448 24.535 1.00 83.00 175 LEU A O 1
ATOM 1374 N N . ARG A 1 176 ? 4.686 -4.483 23.715 1.00 77.81 176 ARG A N 1
ATOM 1375 C CA . ARG A 1 176 ? 5.684 -4.229 24.757 1.00 77.81 176 ARG A CA 1
ATOM 1376 C C . ARG A 1 176 ? 5.303 -2.971 25.522 1.00 77.81 176 ARG A C 1
ATOM 1378 O O . ARG A 1 176 ? 5.144 -1.910 24.926 1.00 77.81 176 ARG A O 1
ATOM 1385 N N . SER A 1 177 ? 5.223 -3.101 26.843 1.00 70.69 177 SER A N 1
ATOM 1386 C CA . SER A 1 177 ? 5.047 -1.965 27.750 1.00 70.69 177 SER A CA 1
ATOM 1387 C C . SER A 1 177 ? 6.119 -0.906 27.476 1.00 70.69 177 SER A C 1
ATOM 1389 O O . SER A 1 177 ? 7.303 -1.241 27.408 1.00 70.69 177 SER A O 1
ATOM 1391 N N . GLY A 1 178 ? 5.709 0.354 27.323 1.00 69.19 178 GLY A N 1
ATOM 1392 C CA . GLY A 1 178 ? 6.615 1.487 27.095 1.00 69.19 178 GLY A CA 1
ATOM 1393 C C . GLY A 1 178 ? 7.016 1.740 25.635 1.00 69.19 178 GLY A C 1
ATOM 1394 O O . GLY A 1 178 ? 7.775 2.670 25.378 1.00 69.19 178 GLY A O 1
ATOM 1395 N N . GLN A 1 179 ? 6.521 0.956 24.670 1.00 76.56 179 GLN A N 1
ATOM 1396 C CA . GLN A 1 179 ? 6.580 1.337 23.254 1.00 76.56 179 GLN A CA 1
ATOM 1397 C C . GLN A 1 179 ? 5.350 2.179 22.896 1.00 76.56 179 GLN A C 1
ATOM 1399 O O . GLN A 1 179 ? 4.227 1.688 22.984 1.00 76.56 179 GLN A O 1
ATOM 1404 N N . SER A 1 180 ? 5.581 3.418 22.460 1.00 82.00 180 SER A N 1
ATOM 1405 C CA . SER A 1 180 ? 4.541 4.336 21.983 1.00 82.00 180 SER A CA 1
ATOM 1406 C C . SER A 1 180 ? 4.387 4.243 20.459 1.00 82.00 180 SER A C 1
ATOM 1408 O O . SER A 1 180 ? 5.366 4.046 19.737 1.00 82.00 180 SER A O 1
ATOM 1410 N N . MET A 1 181 ? 3.156 4.395 19.962 1.00 86.50 181 MET A N 1
ATOM 1411 C CA . MET A 1 181 ? 2.859 4.617 18.542 1.00 86.50 181 MET A CA 1
ATOM 1412 C C . MET A 1 181 ? 2.680 6.107 18.210 1.00 86.50 181 MET A C 1
ATOM 1414 O O . MET A 1 181 ? 2.127 6.426 17.159 1.00 86.50 181 MET A O 1
ATOM 1418 N N . ALA A 1 182 ? 3.149 7.025 19.063 1.00 87.12 182 ALA A N 1
ATOM 1419 C CA . ALA A 1 182 ? 3.023 8.470 18.862 1.00 87.12 182 ALA A CA 1
ATOM 1420 C C . ALA A 1 182 ? 3.543 8.934 17.493 1.00 87.12 182 ALA A C 1
ATOM 1422 O O . ALA A 1 182 ? 2.831 9.656 16.796 1.00 87.12 182 ALA A O 1
ATOM 1423 N N . ASP A 1 183 ? 4.719 8.465 17.063 1.00 83.62 183 ASP A N 1
ATOM 1424 C CA . ASP A 1 183 ? 5.291 8.836 15.761 1.00 83.62 183 ASP A CA 1
ATOM 1425 C C . ASP A 1 183 ? 4.402 8.365 14.600 1.00 83.62 183 ASP A C 1
ATOM 1427 O O . ASP A 1 183 ? 4.041 9.143 13.716 1.00 83.62 183 ASP A O 1
ATOM 1431 N N . GLU A 1 184 ? 3.985 7.093 14.615 1.00 84.25 184 GLU A N 1
ATOM 1432 C CA . GLU A 1 184 ? 3.124 6.514 13.574 1.00 84.25 184 GLU A CA 1
ATOM 1433 C C . GLU A 1 184 ? 1.751 7.197 13.537 1.00 84.25 184 GLU A C 1
ATOM 1435 O O . GLU A 1 184 ? 1.235 7.496 12.456 1.00 84.25 184 GLU A O 1
ATOM 1440 N N . ARG A 1 185 ? 1.179 7.514 14.705 1.00 87.94 185 ARG A N 1
ATOM 1441 C CA . ARG A 1 185 ? -0.042 8.321 14.821 1.00 87.94 185 ARG A CA 1
ATOM 1442 C C . ARG A 1 185 ? 0.164 9.727 14.269 1.00 87.94 185 ARG A C 1
ATOM 1444 O O . ARG A 1 185 ? -0.698 10.215 13.544 1.00 87.94 185 ARG A O 1
ATOM 1451 N N . GLY A 1 186 ? 1.287 10.370 14.581 1.00 86.00 186 GLY A N 1
ATOM 1452 C CA . GLY A 1 186 ? 1.641 11.702 14.095 1.00 86.00 186 GLY A CA 1
ATOM 1453 C C . GLY A 1 186 ? 1.653 11.761 12.570 1.00 86.00 186 GLY A C 1
ATOM 1454 O O . GLY A 1 186 ? 0.965 12.597 11.983 1.00 86.00 186 GLY A O 1
ATOM 1455 N N . TYR A 1 187 ? 2.336 10.813 11.923 1.00 82.69 187 TYR A N 1
ATOM 1456 C CA . TYR A 1 187 ? 2.346 10.716 10.462 1.00 82.69 187 TYR A CA 1
ATOM 1457 C C . TYR A 1 187 ? 0.950 10.462 9.880 1.00 82.69 187 TYR A C 1
ATOM 1459 O O . TYR A 1 187 ? 0.557 11.141 8.935 1.00 82.69 187 TYR A O 1
ATOM 1467 N N . ASN A 1 188 ? 0.167 9.545 10.458 1.00 85.75 188 ASN A N 1
ATOM 1468 C CA . ASN A 1 188 ? -1.192 9.271 9.976 1.00 85.75 188 ASN A CA 1
ATOM 1469 C C . ASN A 1 188 ? -2.152 10.457 10.169 1.00 85.75 188 ASN A C 1
ATOM 1471 O O . ASN A 1 188 ? -3.047 10.652 9.352 1.00 85.75 188 ASN A O 1
ATOM 1475 N N . ARG A 1 189 ? -1.970 11.270 11.217 1.00 86.25 189 ARG A N 1
ATOM 1476 C CA . ARG A 1 189 ? -2.739 12.508 11.420 1.00 86.25 189 ARG A CA 1
ATOM 1477 C C . ARG A 1 189 ? -2.408 13.554 10.360 1.00 86.25 189 ARG A C 1
ATOM 1479 O O . ARG A 1 189 ? -3.325 14.160 9.818 1.00 86.25 189 ARG A O 1
ATOM 1486 N N . ILE A 1 190 ? -1.124 13.741 10.050 1.00 82.38 190 ILE A N 1
ATOM 1487 C CA . ILE A 1 190 ? -0.678 14.678 9.005 1.00 82.38 190 ILE A CA 1
ATOM 1488 C C . ILE A 1 190 ? -1.202 14.239 7.632 1.00 82.38 190 ILE A C 1
ATOM 1490 O O . ILE A 1 190 ? -1.639 15.073 6.847 1.00 82.38 190 ILE A O 1
ATOM 1494 N N . LEU A 1 191 ? -1.209 12.930 7.370 1.00 80.31 191 LEU A N 1
ATOM 1495 C CA . LEU A 1 191 ? -1.660 12.330 6.109 1.00 80.31 191 LEU A CA 1
ATOM 1496 C C . LEU A 1 191 ? -3.155 11.965 6.107 1.00 80.31 191 LEU A C 1
ATOM 1498 O O . LEU A 1 191 ? -3.628 11.234 5.230 1.00 80.31 191 LEU A O 1
ATOM 1502 N N . LYS A 1 192 ? -3.928 12.455 7.081 1.00 85.44 192 LYS A N 1
ATOM 1503 C CA . LYS A 1 192 ? -5.373 12.229 7.127 1.00 85.44 192 LYS A CA 1
ATOM 1504 C C . LYS A 1 192 ? -6.001 12.815 5.858 1.00 85.44 192 LYS A C 1
ATOM 1506 O O . LYS A 1 192 ? -5.709 13.941 5.473 1.00 85.44 192 LYS A O 1
ATOM 1511 N N . ARG A 1 193 ? -6.916 12.061 5.246 1.00 83.00 193 ARG A N 1
ATOM 1512 C CA . ARG A 1 193 ? -7.593 12.314 3.957 1.00 83.00 193 ARG A CA 1
ATOM 1513 C C . ARG A 1 193 ? -6.751 12.056 2.705 1.00 83.00 193 ARG A C 1
ATOM 1515 O O . ARG A 1 193 ? -7.313 12.109 1.610 1.00 83.00 193 ARG A O 1
ATOM 1522 N N . ALA A 1 194 ? -5.467 11.715 2.830 1.00 80.19 194 ALA A N 1
ATOM 1523 C CA . ALA A 1 194 ? -4.680 11.280 1.682 1.00 80.19 194 ALA A CA 1
ATOM 1524 C C . ALA A 1 194 ? -5.238 9.949 1.149 1.00 80.19 194 ALA A C 1
ATOM 1526 O O . ALA A 1 194 ? -5.116 8.910 1.791 1.00 80.19 194 ALA A O 1
ATOM 1527 N N . ARG A 1 195 ? -5.848 9.964 -0.042 1.00 78.75 195 ARG A N 1
ATOM 1528 C CA . ARG A 1 195 ? -6.625 8.833 -0.603 1.00 78.75 195 ARG A CA 1
ATOM 1529 C C . ARG A 1 195 ? -5.859 7.510 -0.723 1.00 78.75 195 ARG A C 1
ATOM 1531 O O . ARG A 1 195 ? -6.485 6.464 -0.862 1.00 78.75 195 ARG A O 1
ATOM 1538 N N . TYR A 1 196 ? -4.532 7.566 -0.721 1.00 79.38 196 TYR A N 1
ATOM 1539 C CA . TYR A 1 196 ? -3.641 6.428 -0.963 1.00 79.38 196 TYR A CA 1
ATOM 1540 C C . TYR A 1 196 ? -2.896 5.960 0.290 1.00 79.38 196 TYR A C 1
ATOM 1542 O O . TYR A 1 196 ? -2.121 5.008 0.232 1.00 79.38 196 TYR A O 1
ATOM 1550 N N . ILE A 1 197 ? -3.141 6.618 1.422 1.00 83.81 197 ILE A N 1
ATOM 1551 C CA . ILE A 1 197 ? -2.645 6.221 2.734 1.00 83.81 197 ILE A CA 1
ATOM 1552 C C . ILE A 1 197 ? -3.810 5.588 3.489 1.00 83.81 197 ILE A C 1
ATOM 1554 O O . ILE A 1 197 ? -4.942 6.056 3.386 1.00 83.81 197 ILE A O 1
ATOM 1558 N N . ILE A 1 198 ? -3.544 4.515 4.233 1.00 89.69 198 ILE A N 1
ATOM 1559 C CA . ILE A 1 198 ? -4.562 3.886 5.080 1.00 89.69 198 ILE A CA 1
ATOM 1560 C C . ILE A 1 198 ? -5.000 4.907 6.126 1.00 89.69 198 ILE A C 1
ATOM 1562 O O . ILE A 1 198 ? -4.177 5.441 6.866 1.00 89.69 198 ILE A O 1
ATOM 1566 N N . GLN A 1 199 ? -6.296 5.177 6.189 1.00 92.75 199 GLN A N 1
ATOM 1567 C CA . GLN A 1 199 ? -6.833 6.197 7.071 1.00 92.75 199 GLN A CA 1
ATOM 1568 C C . GLN A 1 199 ? -6.880 5.718 8.521 1.00 92.75 199 GLN A C 1
ATOM 1570 O O . GLN A 1 199 ? -7.455 4.672 8.831 1.00 92.75 199 GLN A O 1
ATOM 1575 N N . MET A 1 200 ? -6.320 6.528 9.423 1.00 94.75 200 MET A N 1
ATOM 1576 C CA . MET A 1 200 ? -6.608 6.430 10.854 1.00 94.75 200 MET A CA 1
ATOM 1577 C C . MET A 1 200 ? -8.091 6.713 11.091 1.00 94.75 200 MET A C 1
ATOM 1579 O O . MET A 1 200 ? -8.654 7.533 10.375 1.00 94.75 200 MET A O 1
ATOM 1583 N N . LEU A 1 201 ? -8.719 6.065 12.068 1.00 96.38 201 LEU A N 1
ATOM 1584 C CA . LEU A 1 201 ? -10.119 6.283 12.436 1.00 96.38 201 LEU A CA 1
ATOM 1585 C C . LEU A 1 201 ? -10.221 6.689 13.905 1.00 96.38 201 LEU A C 1
ATOM 1587 O O . LEU A 1 201 ? -9.655 6.011 14.762 1.00 96.38 201 LEU A O 1
ATOM 1591 N N . ASP A 1 202 ? -10.972 7.753 14.167 1.00 95.94 202 ASP A N 1
ATOM 1592 C CA . ASP A 1 202 ? -11.298 8.221 15.512 1.00 95.94 202 ASP A CA 1
ATOM 1593 C C . ASP A 1 202 ? -12.560 7.504 16.023 1.00 95.94 202 ASP A C 1
ATOM 1595 O O . ASP A 1 202 ? -13.601 7.459 15.350 1.00 95.94 202 ASP A O 1
ATOM 1599 N N . TRP A 1 203 ? -12.492 6.948 17.230 1.00 96.88 203 TRP A N 1
ATOM 1600 C CA . TRP A 1 203 ? -13.600 6.249 17.870 1.00 96.88 203 TRP A CA 1
ATOM 1601 C C . TRP A 1 203 ? -14.770 7.186 18.119 1.00 96.88 203 TRP A C 1
ATOM 1603 O O . TRP A 1 203 ? -15.895 6.855 17.743 1.00 96.88 203 TRP A O 1
ATOM 1613 N N . THR A 1 204 ? -14.508 8.370 18.667 1.00 94.81 204 THR A N 1
ATOM 1614 C CA . THR A 1 204 ? -15.563 9.325 19.027 1.00 94.81 204 THR A CA 1
ATOM 1615 C C . THR A 1 204 ? -16.192 9.984 17.801 1.00 94.81 204 THR A C 1
ATOM 1617 O O . THR A 1 204 ? -17.384 10.269 17.796 1.00 94.81 204 THR A O 1
ATOM 1620 N N . ARG A 1 205 ? -15.419 10.241 16.739 1.00 92.44 205 ARG A N 1
ATOM 1621 C CA . ARG A 1 205 ? -15.900 11.031 15.588 1.00 92.44 205 ARG A CA 1
ATOM 1622 C C . ARG A 1 205 ? -16.374 10.191 14.407 1.00 92.44 205 ARG A C 1
ATOM 1624 O O . ARG A 1 205 ? -17.267 10.622 13.683 1.00 92.44 205 ARG A O 1
ATOM 1631 N N . GLU A 1 206 ? -15.771 9.026 14.173 1.00 94.31 206 GLU A N 1
ATOM 1632 C CA . GLU A 1 206 ? -15.951 8.278 12.918 1.00 94.31 206 GLU A CA 1
ATOM 1633 C C . GLU A 1 206 ? -16.539 6.877 13.118 1.00 94.31 206 GLU A C 1
ATOM 1635 O O . GLU A 1 206 ? -17.216 6.352 12.218 1.00 94.31 206 GLU A O 1
ATOM 1640 N N . LEU A 1 207 ? -16.286 6.247 14.269 1.00 95.00 207 LEU A N 1
ATOM 1641 C CA . LEU A 1 207 ? -16.743 4.884 14.534 1.00 95.00 207 LEU A CA 1
ATOM 1642 C C . LEU A 1 207 ? -18.032 4.837 15.334 1.00 95.00 207 LEU A C 1
ATOM 1644 O O . LEU A 1 207 ? -18.989 4.236 14.853 1.00 95.00 207 LEU A O 1
ATOM 1648 N N . MET A 1 208 ? -18.062 5.436 16.518 1.00 95.88 208 MET A N 1
ATOM 1649 C CA . MET A 1 208 ? -19.179 5.301 17.445 1.00 95.88 208 MET A CA 1
ATOM 1650 C C . MET A 1 208 ? -20.298 6.293 17.127 1.00 95.88 208 MET A C 1
ATOM 1652 O O . MET A 1 208 ? -20.082 7.352 16.535 1.00 95.88 208 MET A O 1
ATOM 1656 N N . ASP A 1 209 ? -21.524 5.928 17.490 1.00 92.25 209 ASP A N 1
ATOM 1657 C CA . ASP A 1 209 ? -22.658 6.838 17.438 1.00 92.25 209 ASP A CA 1
ATOM 1658 C C . ASP A 1 209 ? -22.669 7.736 18.675 1.00 92.25 209 ASP A C 1
ATOM 1660 O O . ASP A 1 209 ? -22.954 7.288 19.786 1.00 92.25 209 ASP A O 1
ATOM 1664 N N . THR A 1 210 ? -22.332 9.007 18.487 1.00 89.88 210 THR A N 1
ATOM 1665 C CA . THR A 1 210 ? -22.349 10.011 19.555 1.00 89.88 210 THR A CA 1
ATOM 1666 C C . THR A 1 210 ? -23.727 10.629 19.763 1.00 89.88 210 THR A C 1
ATOM 1668 O O . THR A 1 210 ? -23.966 11.229 20.815 1.00 89.88 210 THR A O 1
ATOM 1671 N N . ASP A 1 211 ? -24.653 10.442 18.817 1.00 88.38 211 ASP A N 1
ATOM 1672 C CA . ASP A 1 211 ? -26.000 10.998 18.877 1.00 88.38 211 ASP A CA 1
ATOM 1673 C C . ASP A 1 211 ? -26.842 10.243 19.916 1.00 88.38 211 ASP A C 1
ATOM 1675 O O . ASP A 1 211 ? -27.349 9.139 19.707 1.00 88.38 211 ASP A O 1
ATOM 1679 N N . GLY A 1 212 ? -26.990 10.856 21.090 1.00 84.44 212 GLY A N 1
ATOM 1680 C CA . GLY A 1 212 ? -27.675 10.249 22.232 1.00 84.44 212 GLY A CA 1
ATOM 1681 C C . GLY A 1 212 ? -26.793 9.334 23.085 1.00 84.44 212 GLY A C 1
ATOM 1682 O O . GLY A 1 212 ? -27.325 8.626 23.942 1.00 84.44 212 GLY A O 1
ATOM 1683 N N . ALA A 1 213 ? -25.473 9.351 22.881 1.00 90.19 213 ALA A N 1
ATOM 1684 C CA . ALA A 1 213 ? -24.521 8.802 23.841 1.00 90.19 213 ALA A CA 1
ATOM 1685 C C . ALA A 1 213 ? -24.391 9.740 25.054 1.00 90.19 213 ALA A C 1
ATOM 1687 O O . ALA A 1 213 ? -24.415 10.964 24.895 1.00 90.19 213 ALA A O 1
ATOM 1688 N N . SER A 1 214 ? -24.241 9.170 26.255 1.00 93.94 214 SER A N 1
ATOM 1689 C CA . SER A 1 214 ? -23.938 9.959 27.455 1.00 93.94 214 SER A CA 1
ATOM 1690 C C . SER A 1 214 ? -22.536 10.563 27.359 1.00 93.94 214 SER A C 1
ATOM 1692 O O . SER A 1 214 ? -21.688 10.050 26.621 1.00 93.94 214 SER A O 1
ATOM 1694 N N . ASP A 1 215 ? -22.277 11.638 28.097 1.00 95.69 215 ASP A N 1
ATOM 1695 C CA . ASP A 1 215 ? -20.964 12.286 28.064 1.00 95.69 215 ASP A CA 1
ATOM 1696 C C . ASP A 1 215 ? -19.876 11.351 28.608 1.00 95.69 215 ASP A C 1
ATOM 1698 O O . ASP A 1 215 ? -18.825 11.223 27.991 1.00 95.69 215 ASP A O 1
ATOM 1702 N N . GLU A 1 216 ? -20.184 10.517 29.608 1.00 95.81 216 GLU A N 1
ATOM 1703 C CA . GLU A 1 216 ? -19.237 9.507 30.094 1.00 95.81 216 GLU A CA 1
ATOM 1704 C C . GLU A 1 216 ? -18.891 8.461 29.023 1.00 95.81 216 GLU A C 1
ATOM 1706 O O . GLU A 1 216 ? -17.821 7.857 29.070 1.00 95.81 216 GLU A O 1
ATOM 1711 N N . ALA A 1 217 ? -19.797 8.172 28.081 1.00 94.56 217 ALA A N 1
ATOM 1712 C CA . ALA A 1 217 ? -19.492 7.277 26.966 1.00 94.56 217 ALA A CA 1
ATOM 1713 C C . ALA A 1 217 ? -18.550 7.937 25.955 1.00 94.56 217 ALA A C 1
ATOM 1715 O O . ALA A 1 217 ? -17.621 7.278 25.490 1.00 94.56 217 ALA A O 1
ATOM 1716 N N . LYS A 1 218 ? -18.755 9.225 25.665 1.00 95.62 218 LYS A N 1
ATOM 1717 C CA . LYS A 1 218 ? -17.877 9.999 24.780 1.00 95.62 218 LYS A CA 1
ATOM 1718 C C . LYS A 1 218 ? -16.479 10.136 25.379 1.00 95.62 218 LYS A C 1
ATOM 1720 O O . LYS A 1 218 ? -15.517 9.848 24.674 1.00 95.62 218 LYS A O 1
ATOM 1725 N N . ASP A 1 219 ? -16.377 10.436 26.674 1.00 96.44 219 ASP A N 1
ATOM 1726 C CA . ASP A 1 219 ? -15.100 10.535 27.394 1.00 96.44 219 ASP A CA 1
ATOM 1727 C C . ASP A 1 219 ? -14.312 9.219 27.323 1.00 96.44 219 ASP A C 1
ATOM 1729 O O . ASP A 1 219 ? -13.104 9.199 27.092 1.00 96.44 219 ASP A O 1
ATOM 1733 N N . ARG A 1 220 ? -14.999 8.077 27.471 1.00 96.69 220 ARG A N 1
ATOM 1734 C CA . ARG A 1 220 ? -14.374 6.751 27.335 1.00 96.69 220 ARG A CA 1
ATOM 1735 C C . ARG A 1 220 ? -13.851 6.483 25.927 1.00 96.69 220 ARG A C 1
ATOM 1737 O O . ARG A 1 220 ? -12.811 5.845 25.780 1.00 96.69 220 ARG A O 1
ATOM 1744 N N . TRP A 1 221 ? -14.554 6.929 24.890 1.00 97.06 221 TRP A N 1
ATOM 1745 C CA . TRP A 1 221 ? -14.095 6.777 23.506 1.00 97.06 221 TRP A CA 1
ATOM 1746 C C . TRP A 1 221 ? -12.946 7.731 23.181 1.00 97.06 221 TRP A C 1
ATOM 1748 O O . TRP A 1 221 ? -11.994 7.321 22.520 1.00 97.06 221 TRP A O 1
ATOM 1758 N N . GLU A 1 222 ? -12.969 8.948 23.725 1.00 96.75 222 GLU A N 1
ATOM 1759 C CA . GLU A 1 222 ? -11.864 9.900 23.615 1.00 96.75 222 GLU A CA 1
ATOM 1760 C C . GLU A 1 222 ? -10.588 9.351 24.263 1.00 96.75 222 GLU A C 1
ATOM 1762 O O . GLU A 1 222 ? -9.524 9.415 23.656 1.00 96.75 222 GLU A O 1
ATOM 1767 N N . GLN A 1 223 ? -10.689 8.647 25.395 1.00 96.56 223 GLN A N 1
ATOM 1768 C CA . GLN A 1 223 ? -9.544 7.936 25.981 1.00 96.56 223 GLN A CA 1
ATOM 1769 C C . GLN A 1 223 ? -8.948 6.862 25.054 1.00 96.56 223 GLN A C 1
ATOM 1771 O O . GLN A 1 223 ? -7.746 6.602 25.116 1.00 96.56 223 GLN A O 1
ATOM 1776 N N . ILE A 1 224 ? -9.750 6.218 24.194 1.00 96.62 224 ILE A N 1
ATOM 1777 C CA . ILE A 1 224 ? -9.226 5.288 23.175 1.00 96.62 224 ILE A CA 1
ATOM 1778 C C . ILE A 1 224 ? -8.466 6.075 22.104 1.00 96.62 224 ILE A C 1
ATOM 1780 O O . ILE A 1 224 ? -7.387 5.658 21.675 1.00 96.62 224 ILE A O 1
ATOM 1784 N N . ASP A 1 225 ? -9.018 7.213 21.687 1.00 95.50 225 ASP A N 1
ATOM 1785 C CA . ASP A 1 225 ? -8.404 8.101 20.705 1.00 95.50 225 ASP A CA 1
ATOM 1786 C C . ASP A 1 225 ? -7.114 8.743 21.235 1.00 95.50 225 ASP A C 1
ATOM 1788 O O . ASP A 1 225 ? -6.183 8.963 20.463 1.00 95.50 225 ASP A O 1
ATOM 1792 N N . GLU A 1 226 ? -6.983 8.969 22.536 1.00 94.12 226 GLU A N 1
ATOM 1793 C CA . GLU A 1 226 ? -5.771 9.500 23.170 1.00 94.12 226 GLU A CA 1
ATOM 1794 C C . GLU A 1 226 ? -4.731 8.425 23.510 1.00 94.12 226 GLU A C 1
ATOM 1796 O O . GLU A 1 226 ? -3.565 8.742 23.742 1.00 94.12 226 GLU A O 1
ATOM 1801 N N . ASN A 1 227 ? -5.110 7.144 23.491 1.00 93.75 227 ASN A N 1
ATOM 1802 C CA . ASN A 1 227 ? -4.208 6.057 23.846 1.00 93.75 227 ASN A CA 1
ATOM 1803 C C . ASN A 1 227 ? -3.088 5.885 22.802 1.00 93.75 227 ASN A C 1
ATOM 1805 O O . ASN A 1 227 ? -3.303 5.373 21.700 1.00 93.75 227 ASN A O 1
ATOM 1809 N N . GLU A 1 228 ? -1.864 6.270 23.169 1.00 91.88 228 GLU A N 1
ATOM 1810 C CA . GLU A 1 228 ? -0.680 6.156 22.310 1.00 91.88 228 GLU A CA 1
ATOM 1811 C C . GLU A 1 228 ? -0.212 4.713 22.072 1.00 91.88 228 GLU A C 1
ATOM 1813 O O . GLU A 1 228 ? 0.580 4.466 21.164 1.00 91.88 228 GLU A O 1
ATOM 1818 N N . GLU A 1 229 ? -0.700 3.743 22.845 1.00 92.50 229 GLU A N 1
ATOM 1819 C CA . GLU A 1 229 ? -0.436 2.319 22.623 1.00 92.50 229 GLU A CA 1
ATOM 1820 C C . GLU A 1 229 ? -1.420 1.684 21.635 1.00 92.50 229 GLU A C 1
ATOM 1822 O O . GLU A 1 229 ? -1.302 0.487 21.347 1.00 92.50 229 GLU A O 1
ATOM 1827 N N . LEU A 1 230 ? -2.371 2.462 21.097 1.00 94.38 230 LEU A N 1
ATOM 1828 C CA . LEU A 1 230 ? -3.355 2.027 20.110 1.00 94.38 230 LEU A CA 1
ATOM 1829 C C . LEU A 1 230 ? -3.363 2.929 18.870 1.00 94.38 230 LEU A C 1
ATOM 1831 O O . LEU A 1 230 ? -3.277 4.155 18.939 1.00 94.38 230 LEU A O 1
ATOM 1835 N N . LEU A 1 231 ? -3.524 2.303 17.708 1.00 95.44 231 LEU A N 1
ATOM 1836 C CA . LEU A 1 231 ? -3.770 2.977 16.437 1.00 95.44 231 LEU A CA 1
ATOM 1837 C C . LEU A 1 231 ? -4.888 2.233 15.709 1.00 95.44 231 LEU A C 1
ATOM 1839 O O . LEU A 1 231 ? -4.760 1.051 15.388 1.00 95.44 231 LEU A O 1
ATOM 1843 N N . THR A 1 232 ? -5.991 2.929 15.459 1.00 97.31 232 THR A N 1
ATOM 1844 C CA . THR A 1 232 ? -7.157 2.374 14.765 1.00 97.31 232 THR A CA 1
ATOM 1845 C C . THR A 1 232 ? -7.130 2.837 13.319 1.00 97.31 232 THR A C 1
ATOM 1847 O O . THR A 1 232 ? -6.987 4.025 13.053 1.00 97.31 232 THR A O 1
ATOM 1850 N N . LEU A 1 233 ? -7.240 1.894 12.393 1.00 96.88 233 LEU A N 1
ATOM 1851 C CA . LEU A 1 233 ? -7.104 2.086 10.957 1.00 96.88 233 LEU A CA 1
ATOM 1852 C C . LEU A 1 233 ? -8.318 1.507 10.229 1.00 96.88 233 LEU A C 1
ATOM 1854 O O . LEU A 1 233 ? -8.954 0.551 10.693 1.00 96.88 233 LEU A O 1
ATOM 1858 N N . GLU A 1 234 ? -8.615 2.047 9.053 1.00 95.69 234 GLU A N 1
ATOM 1859 C CA . GLU A 1 234 ? -9.594 1.448 8.154 1.00 95.69 234 GLU A CA 1
ATOM 1860 C C . GLU A 1 234 ? -9.183 0.036 7.710 1.00 95.69 234 GLU A C 1
ATOM 1862 O O . GLU A 1 234 ? -8.003 -0.315 7.612 1.00 95.69 234 GLU A O 1
ATOM 1867 N N . TYR A 1 235 ? -10.181 -0.807 7.449 1.00 95.12 235 TYR A N 1
ATOM 1868 C CA . TYR A 1 235 ? -9.940 -2.167 6.993 1.00 95.12 235 TYR A CA 1
ATOM 1869 C C . TYR A 1 235 ? -9.871 -2.259 5.467 1.00 95.12 235 TYR A C 1
ATOM 1871 O O . TYR A 1 235 ? -10.863 -2.076 4.758 1.00 95.12 235 TYR A O 1
ATOM 1879 N N . MET A 1 236 ? -8.710 -2.682 4.969 1.00 92.75 236 MET A N 1
ATOM 1880 C CA . MET A 1 236 ? -8.497 -2.988 3.556 1.00 92.75 236 MET A CA 1
ATOM 1881 C C . MET A 1 236 ? -9.038 -4.385 3.224 1.00 92.75 236 MET A C 1
ATOM 1883 O O . MET A 1 236 ? -8.340 -5.392 3.354 1.00 92.75 236 MET A O 1
ATOM 1887 N N . LYS A 1 237 ? -10.298 -4.455 2.771 1.00 90.06 237 LYS A N 1
ATOM 1888 C CA . LYS A 1 237 ? -11.019 -5.721 2.502 1.00 90.06 237 LYS A CA 1
ATOM 1889 C C . LYS A 1 237 ? -10.321 -6.687 1.537 1.00 90.06 237 LYS A C 1
ATOM 1891 O O . LYS A 1 237 ? -10.549 -7.889 1.614 1.00 90.06 237 LYS A O 1
ATOM 1896 N N . ASN A 1 238 ? -9.483 -6.163 0.645 1.00 87.44 238 ASN A N 1
ATOM 1897 C CA . ASN A 1 238 ? -8.768 -6.944 -0.363 1.00 87.44 238 ASN A CA 1
ATOM 1898 C C . ASN A 1 238 ? -7.367 -7.390 0.099 1.00 87.44 238 ASN A C 1
ATOM 1900 O O . ASN A 1 238 ? -6.655 -8.033 -0.669 1.00 87.44 238 ASN A O 1
ATOM 1904 N N . GLY A 1 239 ? -6.990 -7.091 1.347 1.00 87.19 239 GLY A N 1
ATOM 1905 C CA . GLY A 1 239 ? -5.695 -7.450 1.917 1.00 87.19 239 GLY A CA 1
ATOM 1906 C C . GLY A 1 239 ? -4.563 -6.515 1.492 1.00 87.19 239 GLY A C 1
ATOM 1907 O O . GLY A 1 239 ? -4.790 -5.362 1.124 1.00 87.19 239 GLY A O 1
ATOM 1908 N N . ASP A 1 240 ? -3.335 -7.019 1.594 1.00 83.25 240 ASP A N 1
ATOM 1909 C CA . ASP A 1 240 ? -2.121 -6.307 1.204 1.00 83.25 240 ASP A CA 1
ATOM 1910 C C . ASP A 1 240 ? -1.709 -6.609 -0.252 1.00 83.25 240 ASP A C 1
ATOM 1912 O O . ASP A 1 240 ? -2.227 -7.513 -0.916 1.00 83.25 240 ASP A O 1
ATOM 1916 N N . VAL A 1 241 ? -0.740 -5.838 -0.757 1.00 81.44 241 VAL A N 1
ATOM 1917 C CA . VAL A 1 241 ? -0.195 -5.993 -2.118 1.00 81.44 241 VAL A CA 1
ATOM 1918 C C . VAL A 1 241 ? 0.407 -7.386 -2.331 1.00 81.44 241 VAL A C 1
ATOM 1920 O O . VAL A 1 241 ? 0.369 -7.912 -3.439 1.00 81.44 241 VAL A O 1
ATOM 1923 N N . TRP A 1 242 ? 0.933 -8.020 -1.284 1.00 77.69 242 TRP A N 1
ATOM 1924 C CA . TRP A 1 242 ? 1.528 -9.351 -1.377 1.00 77.69 242 TRP A CA 1
ATOM 1925 C C . TRP A 1 242 ? 0.473 -10.449 -1.566 1.00 77.69 242 TRP A C 1
ATOM 1927 O O . TRP A 1 242 ? 0.647 -11.352 -2.385 1.00 77.69 242 TRP A O 1
ATOM 1937 N N . GLY A 1 243 ? -0.643 -10.367 -0.843 1.00 80.94 243 GLY A N 1
ATOM 1938 C CA . GLY A 1 243 ? -1.807 -11.227 -1.015 1.00 80.94 243 GLY A CA 1
ATOM 1939 C C . GLY A 1 243 ? -2.431 -11.049 -2.393 1.00 80.94 243 GLY A C 1
ATOM 1940 O O . GLY A 1 243 ? -2.716 -12.042 -3.060 1.00 80.94 243 GLY A O 1
ATOM 1941 N N . PHE A 1 244 ? -2.556 -9.803 -2.859 1.00 84.88 244 PHE A N 1
ATOM 1942 C CA . PHE A 1 244 ? -2.951 -9.512 -4.238 1.00 84.88 244 PHE A CA 1
ATOM 1943 C C . PHE A 1 244 ? -2.002 -10.169 -5.244 1.00 84.88 244 PHE A C 1
ATOM 1945 O O . PHE A 1 244 ? -2.457 -10.875 -6.142 1.00 84.88 244 PHE A O 1
ATOM 1952 N N . LEU A 1 245 ? -0.690 -10.018 -5.049 1.00 79.81 245 LEU A N 1
ATOM 1953 C CA . LEU A 1 245 ? 0.303 -10.604 -5.938 1.00 79.81 245 LEU A CA 1
ATOM 1954 C C . LEU A 1 245 ? 0.185 -12.112 -6.030 1.00 79.81 245 LEU A C 1
ATOM 1956 O O . LEU A 1 245 ? 0.195 -12.640 -7.133 1.00 79.81 245 LEU A O 1
ATOM 1960 N N . LYS A 1 246 ? 0.003 -12.788 -4.893 1.00 79.38 246 LYS A N 1
ATOM 1961 C CA . LYS A 1 246 ? -0.248 -14.231 -4.842 1.00 79.38 246 LYS A CA 1
ATOM 1962 C C . LYS A 1 246 ? -1.517 -14.637 -5.584 1.00 79.38 246 LYS A C 1
ATOM 1964 O O . LYS A 1 246 ? -1.516 -15.676 -6.232 1.00 79.38 246 LYS A O 1
ATOM 1969 N N . LYS A 1 247 ? -2.593 -13.851 -5.491 1.00 84.25 247 LYS A N 1
ATOM 1970 C CA . LYS A 1 247 ? -3.841 -14.139 -6.210 1.00 84.25 247 LYS A CA 1
ATOM 1971 C C . LYS A 1 247 ? -3.637 -14.053 -7.718 1.00 84.25 247 LYS A C 1
ATOM 1973 O O . LYS A 1 247 ? -3.942 -15.014 -8.412 1.00 84.25 247 LYS A O 1
ATOM 1978 N N . VAL A 1 248 ? -3.052 -12.957 -8.206 1.00 84.44 248 VAL A N 1
ATOM 1979 C CA . VAL A 1 248 ? -2.734 -12.791 -9.635 1.00 84.44 248 VAL A CA 1
ATOM 1980 C C . VAL A 1 248 ? -1.831 -13.927 -10.111 1.00 84.44 248 VAL A C 1
ATOM 1982 O O . VAL A 1 248 ? -2.137 -14.610 -11.083 1.00 84.44 248 VAL A O 1
ATOM 1985 N N . ALA A 1 249 ? -0.777 -14.193 -9.349 1.00 78.50 249 ALA A N 1
ATOM 1986 C CA . ALA A 1 249 ? 0.138 -15.297 -9.555 1.00 78.50 249 ALA A CA 1
ATOM 1987 C C . ALA A 1 249 ? -0.575 -16.653 -9.747 1.00 78.50 249 ALA A C 1
ATOM 1989 O O . ALA A 1 249 ? -0.314 -17.371 -10.711 1.00 78.50 249 ALA A O 1
ATOM 1990 N N . LEU A 1 250 ? -1.511 -16.998 -8.860 1.00 78.50 250 LEU A N 1
ATOM 1991 C CA . LEU A 1 250 ? -2.268 -18.250 -8.942 1.00 78.50 250 LEU A CA 1
ATOM 1992 C C . LEU A 1 250 ? -3.156 -18.352 -10.184 1.00 78.50 250 LEU A C 1
ATOM 1994 O O . LEU A 1 250 ? -3.383 -19.458 -10.667 1.00 78.50 250 LEU A O 1
ATOM 1998 N N . THR A 1 251 ? -3.662 -17.229 -10.693 1.00 83.12 251 THR A N 1
ATOM 1999 C CA . THR A 1 251 ? -4.452 -17.227 -11.934 1.00 83.12 251 THR A CA 1
ATOM 2000 C C . THR A 1 251 ? -3.593 -17.403 -13.186 1.00 83.12 251 THR A C 1
ATOM 2002 O O . THR A 1 251 ? -4.118 -17.740 -14.242 1.00 83.12 251 THR A O 1
ATOM 2005 N N . GLY A 1 252 ? -2.278 -17.170 -13.088 1.00 81.88 252 GLY A N 1
ATOM 2006 C CA . GLY A 1 252 ? -1.377 -17.121 -14.241 1.00 81.88 252 GLY A CA 1
ATOM 2007 C C . GLY A 1 252 ? -1.618 -15.918 -15.161 1.00 81.88 252 GLY A C 1
ATOM 2008 O O . GLY A 1 252 ? -0.990 -15.816 -16.214 1.00 81.88 252 GLY A O 1
ATOM 2009 N N . GLU A 1 253 ? -2.515 -15.003 -14.785 1.00 88.00 253 GLU A N 1
ATOM 2010 C CA . GLU A 1 253 ? -2.792 -13.792 -15.545 1.00 88.00 253 GLU A CA 1
ATOM 2011 C C . GLU A 1 253 ? -1.703 -12.733 -15.316 1.00 88.00 253 GLU A C 1
ATOM 2013 O O . GLU A 1 253 ? -1.072 -12.646 -14.256 1.00 88.00 253 GLU A O 1
ATOM 2018 N N . LYS A 1 254 ? -1.502 -11.873 -16.318 1.00 89.56 254 LYS A N 1
ATOM 2019 C CA . LYS A 1 254 ? -0.713 -10.646 -16.164 1.00 89.56 254 LYS A CA 1
ATOM 2020 C C . LYS A 1 254 ? -1.609 -9.510 -15.683 1.00 89.56 254 LYS A C 1
ATOM 2022 O O . LYS A 1 254 ? -2.785 -9.454 -16.029 1.00 89.56 254 LYS A O 1
ATOM 2027 N N . ILE A 1 255 ? -1.037 -8.577 -14.924 1.00 92.06 255 ILE A N 1
ATOM 2028 C CA . ILE A 1 255 ? -1.743 -7.359 -14.516 1.00 92.06 255 ILE A CA 1
ATOM 2029 C C . ILE A 1 255 ? -1.855 -6.432 -15.739 1.00 92.06 255 ILE A C 1
ATOM 2031 O O . ILE A 1 255 ? -0.822 -6.095 -16.323 1.00 92.06 255 ILE A O 1
ATOM 2035 N N . PRO A 1 256 ? -3.065 -5.989 -16.127 1.00 94.75 256 PRO A N 1
ATOM 2036 C CA . PRO A 1 256 ? -3.250 -5.015 -17.197 1.00 94.75 256 PRO A CA 1
ATOM 2037 C C . PRO A 1 256 ? -2.418 -3.740 -16.991 1.00 94.75 256 PRO A C 1
ATOM 2039 O O . PRO A 1 256 ? -2.373 -3.191 -15.887 1.00 94.75 256 PRO A O 1
ATOM 2042 N N . ASN A 1 257 ? -1.817 -3.216 -18.067 1.00 94.06 257 ASN A N 1
ATOM 2043 C CA . ASN A 1 257 ? -0.983 -2.002 -18.025 1.00 94.06 257 ASN A CA 1
ATOM 2044 C C . ASN A 1 257 ? -1.700 -0.812 -17.376 1.00 94.06 257 ASN A C 1
ATOM 2046 O O . ASN A 1 257 ? -1.109 -0.087 -16.582 1.00 94.06 257 ASN A O 1
ATOM 2050 N N . LYS A 1 258 ? -2.995 -0.645 -17.652 1.00 93.62 258 LYS A N 1
ATOM 2051 C CA . LYS A 1 258 ? -3.815 0.416 -17.060 1.00 93.62 258 LYS A CA 1
ATOM 2052 C C . LYS A 1 258 ? -3.923 0.307 -15.536 1.00 93.62 258 LYS A C 1
ATOM 2054 O O . LYS A 1 258 ? -3.854 1.316 -14.840 1.00 93.62 258 LYS A O 1
ATOM 2059 N N . ILE A 1 259 ? -4.030 -0.910 -15.001 1.00 92.81 259 ILE A N 1
ATOM 2060 C CA . ILE A 1 259 ? -4.024 -1.150 -13.551 1.00 92.81 259 ILE A CA 1
ATOM 2061 C C . ILE A 1 259 ? -2.640 -0.866 -12.974 1.00 92.81 259 ILE A C 1
ATOM 2063 O O . ILE A 1 259 ? -2.546 -0.205 -11.943 1.00 92.81 259 ILE A O 1
ATOM 2067 N N . LEU A 1 260 ? -1.571 -1.311 -13.641 1.00 93.44 260 LEU A N 1
ATOM 2068 C CA . LEU A 1 260 ? -0.199 -1.031 -13.212 1.00 93.44 260 LEU A CA 1
ATOM 2069 C C . LEU A 1 260 ? 0.067 0.476 -13.135 1.00 93.44 260 LEU A C 1
ATOM 2071 O O . LEU A 1 260 ? 0.578 0.947 -12.123 1.00 93.44 260 LEU A O 1
ATOM 2075 N N . TRP A 1 261 ? -0.341 1.240 -14.147 1.00 93.88 261 TRP A N 1
ATOM 2076 C CA . TRP A 1 261 ? -0.253 2.696 -14.122 1.00 93.88 261 TRP A CA 1
ATOM 2077 C C . TRP A 1 261 ? -1.078 3.311 -12.982 1.00 93.88 261 TRP A C 1
ATOM 2079 O O . TRP A 1 261 ? -0.561 4.153 -12.253 1.00 93.88 261 TRP A O 1
ATOM 2089 N N . LYS A 1 262 ? -2.325 2.864 -12.760 1.00 90.88 262 LYS A N 1
ATOM 2090 C CA . LYS A 1 262 ? -3.141 3.349 -11.630 1.00 90.88 262 LYS A CA 1
ATOM 2091 C C . LYS A 1 262 ? -2.458 3.071 -10.289 1.00 90.88 262 LYS A C 1
ATOM 2093 O O . LYS A 1 262 ? -2.368 3.975 -9.470 1.00 90.88 262 LYS A O 1
ATOM 2098 N N . ILE A 1 263 ? -1.919 1.868 -10.075 1.00 89.12 263 ILE A N 1
ATOM 2099 C CA . ILE A 1 263 ? -1.177 1.542 -8.847 1.00 89.12 263 ILE A CA 1
ATOM 2100 C C . ILE A 1 263 ? 0.083 2.408 -8.727 1.00 89.12 263 ILE A C 1
ATOM 2102 O O . ILE A 1 263 ? 0.370 2.918 -7.645 1.00 89.12 263 ILE A O 1
ATOM 2106 N N . PHE A 1 264 ? 0.816 2.609 -9.822 1.00 89.75 264 PHE A N 1
ATOM 2107 C CA . PHE A 1 264 ? 1.992 3.472 -9.839 1.00 89.75 264 PHE A CA 1
ATOM 2108 C C . PHE A 1 264 ? 1.650 4.906 -9.414 1.00 89.75 264 PHE A C 1
ATOM 2110 O O . PHE A 1 264 ? 2.319 5.453 -8.540 1.00 89.75 264 PHE A O 1
ATOM 2117 N N . PHE A 1 265 ? 0.568 5.485 -9.940 1.00 87.81 265 PHE A N 1
ATOM 2118 C CA . PHE A 1 265 ? 0.112 6.817 -9.538 1.00 87.81 265 PHE A CA 1
ATOM 2119 C C . PHE A 1 265 ? -0.403 6.865 -8.098 1.00 87.81 265 PHE A C 1
ATOM 2121 O O . PHE A 1 265 ? -0.105 7.823 -7.391 1.00 87.81 265 PHE A O 1
ATOM 2128 N N . CYS A 1 266 ? -1.077 5.819 -7.606 1.00 83.44 266 CYS A N 1
ATOM 2129 C CA . CYS A 1 266 ? -1.449 5.726 -6.190 1.00 83.44 266 CYS A CA 1
ATOM 2130 C C . CYS A 1 266 ? -0.222 5.836 -5.270 1.00 83.44 266 CYS A C 1
ATOM 2132 O O . CYS A 1 266 ? -0.273 6.499 -4.236 1.00 83.44 266 CYS A O 1
ATOM 2134 N N . LEU A 1 267 ? 0.889 5.198 -5.652 1.00 80.12 267 LEU A N 1
ATOM 2135 C CA . LEU A 1 267 ? 2.135 5.253 -4.890 1.00 80.12 267 LEU A CA 1
ATOM 2136 C C . LEU A 1 267 ? 2.804 6.637 -4.957 1.00 80.12 267 LEU A C 1
ATOM 2138 O O . LEU A 1 267 ? 3.475 7.020 -4.002 1.00 80.12 267 LEU A O 1
ATOM 2142 N N . LEU A 1 268 ? 2.598 7.381 -6.049 1.00 77.81 268 LEU A N 1
ATOM 2143 C CA . LEU A 1 268 ? 3.123 8.735 -6.242 1.00 77.81 268 LEU A CA 1
ATOM 2144 C C . LEU A 1 268 ? 2.325 9.804 -5.488 1.00 77.81 268 LEU A C 1
ATOM 2146 O O . LEU A 1 268 ? 2.915 10.676 -4.859 1.00 77.81 268 LEU A O 1
ATOM 2150 N N . ILE A 1 269 ? 0.990 9.748 -5.527 1.00 65.31 269 ILE A N 1
ATOM 2151 C CA . ILE A 1 269 ? 0.134 10.780 -4.918 1.00 65.31 269 ILE A CA 1
ATOM 2152 C C . ILE A 1 269 ? 0.213 10.779 -3.391 1.00 65.31 269 ILE A C 1
ATOM 2154 O O . ILE A 1 269 ? 0.120 11.841 -2.787 1.00 65.31 269 ILE A O 1
ATOM 2158 N N . GLY A 1 270 ? 0.505 9.639 -2.759 1.00 58.22 270 GLY A N 1
ATOM 2159 C CA . GLY A 1 270 ? 0.842 9.626 -1.331 1.00 58.22 270 GLY A CA 1
ATOM 2160 C C . GLY A 1 270 ? 2.068 10.486 -0.960 1.00 58.22 270 GLY A C 1
ATOM 2161 O O . GLY A 1 270 ? 2.225 10.820 0.210 1.00 58.22 270 GLY A O 1
ATOM 2162 N N . ASP A 1 271 ? 2.919 10.846 -1.931 1.00 51.88 271 ASP A N 1
ATOM 2163 C CA . ASP A 1 271 ? 4.181 11.579 -1.735 1.00 51.88 271 ASP A CA 1
ATOM 2164 C C . ASP A 1 271 ? 4.069 13.083 -2.071 1.00 51.88 271 ASP A C 1
ATOM 2166 O O . ASP A 1 271 ? 4.760 13.907 -1.471 1.00 51.88 271 ASP A O 1
ATOM 2170 N N . PHE A 1 272 ? 3.173 13.476 -2.989 1.00 51.19 272 PHE A N 1
ATOM 2171 C CA . PHE A 1 272 ? 3.005 14.880 -3.404 1.00 51.19 272 PHE A CA 1
ATOM 2172 C C . PHE A 1 272 ? 2.524 15.799 -2.267 1.00 51.19 272 PHE A C 1
ATOM 2174 O O . PHE A 1 272 ? 2.932 16.959 -2.205 1.00 51.19 272 PHE A O 1
ATOM 2181 N N . ASP A 1 273 ? 1.772 15.278 -1.295 1.00 51.59 273 ASP A N 1
ATOM 2182 C CA . ASP A 1 273 ? 1.386 16.033 -0.093 1.00 51.59 273 ASP A CA 1
ATOM 2183 C C . ASP A 1 273 ? 2.589 16.347 0.835 1.00 51.59 273 ASP A C 1
ATOM 2185 O O . ASP A 1 273 ? 2.450 17.077 1.816 1.00 51.59 273 ASP A O 1
ATOM 2189 N N . ASN A 1 274 ? 3.792 15.831 0.532 1.00 50.84 274 ASN A N 1
ATOM 2190 C CA . ASN A 1 274 ? 4.966 15.861 1.411 1.00 50.84 274 ASN A CA 1
ATOM 2191 C C . ASN A 1 274 ? 6.255 16.385 0.734 1.00 50.84 274 ASN A C 1
ATOM 2193 O O . ASN A 1 274 ? 7.370 16.023 1.118 1.00 50.84 274 ASN A O 1
ATOM 2197 N N . TYR A 1 275 ? 6.118 17.294 -0.243 1.00 50.69 275 TYR A N 1
ATOM 2198 C CA . TYR A 1 275 ? 7.188 17.860 -1.095 1.00 50.69 275 TYR A CA 1
ATOM 2199 C C . TYR A 1 275 ? 8.467 18.371 -0.387 1.00 50.69 275 TYR A C 1
ATOM 2201 O O . TYR A 1 275 ? 9.477 18.612 -1.049 1.00 50.69 275 TYR A O 1
ATOM 2209 N N . LYS A 1 276 ? 8.457 18.567 0.939 1.00 48.50 276 LYS A N 1
ATOM 2210 C CA . LYS A 1 276 ? 9.598 19.076 1.727 1.00 48.50 276 LYS A CA 1
ATOM 2211 C C . LYS A 1 276 ? 10.409 17.991 2.449 1.00 48.50 276 LYS A C 1
ATOM 2213 O O . LYS A 1 276 ? 11.370 18.327 3.143 1.00 48.50 276 LYS A O 1
ATOM 2218 N N . HIS A 1 277 ? 10.058 16.710 2.330 1.00 51.78 277 HIS A N 1
ATOM 2219 C CA . HIS A 1 277 ? 10.709 15.670 3.126 1.00 51.78 277 HIS A CA 1
ATOM 2220 C C . HIS A 1 277 ? 12.046 15.205 2.513 1.00 51.78 277 HIS A C 1
ATOM 2222 O O . HIS A 1 277 ? 12.127 14.818 1.350 1.00 51.78 277 HIS A O 1
ATOM 2228 N N . GLN A 1 278 ? 13.122 15.159 3.308 1.00 52.94 278 GLN A N 1
ATOM 2229 C CA . GLN A 1 278 ? 14.476 14.760 2.865 1.00 52.94 278 GLN A CA 1
ATOM 2230 C C . GLN A 1 278 ? 14.595 13.281 2.413 1.00 52.94 278 GLN A C 1
ATOM 2232 O O . GLN A 1 278 ? 15.664 12.831 2.004 1.00 52.94 278 GLN A O 1
ATOM 2237 N N . SER A 1 279 ? 13.514 12.496 2.480 1.00 51.09 279 SER A N 1
ATOM 2238 C CA . SER A 1 279 ? 13.493 11.055 2.180 1.00 51.09 279 SER A CA 1
ATOM 2239 C C . SER A 1 279 ? 12.956 10.694 0.789 1.00 51.09 279 SER A C 1
ATOM 2241 O O . SER A 1 279 ? 12.960 9.508 0.446 1.00 51.09 279 SER A O 1
ATOM 2243 N N . VAL A 1 280 ? 12.580 11.677 -0.040 1.00 55.53 280 VAL A N 1
ATOM 2244 C CA . VAL A 1 280 ? 12.085 11.485 -1.423 1.00 55.53 280 VAL A CA 1
ATOM 2245 C C . VAL A 1 280 ? 12.936 10.498 -2.255 1.00 55.53 280 VAL A C 1
ATOM 2247 O O . VAL A 1 280 ? 12.363 9.662 -2.961 1.00 55.53 280 VAL A O 1
ATOM 2250 N N . PRO A 1 281 ? 14.287 10.469 -2.167 1.00 55.22 281 PRO A N 1
ATOM 2251 C CA . PRO A 1 281 ? 15.077 9.479 -2.902 1.00 55.22 281 PRO A CA 1
ATOM 2252 C C . PRO A 1 281 ? 14.785 8.022 -2.512 1.00 55.22 281 PRO A C 1
ATOM 2254 O O . PRO A 1 281 ? 14.772 7.155 -3.386 1.00 55.22 281 PRO A O 1
ATOM 2257 N N . ARG A 1 282 ? 14.537 7.734 -1.225 1.00 54.66 282 ARG A N 1
ATOM 2258 C CA . ARG A 1 282 ? 14.272 6.368 -0.732 1.00 54.66 282 ARG A CA 1
ATOM 2259 C C . ARG A 1 282 ? 12.897 5.867 -1.178 1.00 54.66 282 ARG A C 1
ATOM 2261 O O . ARG A 1 282 ? 12.756 4.688 -1.504 1.00 54.66 282 ARG A O 1
ATOM 2268 N N . PHE A 1 283 ? 11.918 6.764 -1.261 1.00 57.22 283 PHE A N 1
ATOM 2269 C CA . PHE A 1 283 ? 10.565 6.434 -1.705 1.00 57.22 283 PHE A CA 1
ATOM 2270 C C . PHE A 1 283 ? 10.510 6.029 -3.178 1.00 57.22 283 PHE A C 1
ATOM 2272 O O . PHE A 1 283 ? 9.911 5.003 -3.492 1.00 57.22 283 PHE A O 1
ATOM 2279 N N . LYS A 1 284 ? 11.226 6.725 -4.072 1.00 63.62 284 LYS A N 1
ATOM 2280 C CA . LYS A 1 284 ? 11.304 6.350 -5.501 1.00 63.62 284 LYS A CA 1
ATOM 2281 C C . LYS A 1 284 ? 11.806 4.921 -5.711 1.00 63.62 284 LYS A C 1
ATOM 2283 O O . LYS A 1 284 ? 11.241 4.176 -6.510 1.00 63.62 284 LYS A O 1
ATOM 2288 N N . THR A 1 285 ? 12.803 4.503 -4.930 1.00 57.31 285 THR A N 1
ATOM 2289 C CA . THR A 1 285 ? 13.293 3.119 -4.950 1.00 57.31 285 THR A CA 1
ATOM 2290 C C . THR A 1 285 ? 12.250 2.136 -4.423 1.00 57.31 285 THR A C 1
ATOM 2292 O O . THR A 1 285 ? 12.116 1.045 -4.970 1.00 57.31 285 THR A O 1
ATOM 2295 N N . MET A 1 286 ? 11.499 2.496 -3.378 1.00 66.88 286 MET A N 1
ATOM 2296 C CA . MET A 1 286 ? 10.436 1.644 -2.839 1.00 66.88 286 MET A CA 1
ATOM 2297 C C . MET A 1 286 ? 9.301 1.457 -3.851 1.00 66.88 286 MET A C 1
ATOM 2299 O O . MET A 1 286 ? 8.892 0.324 -4.087 1.00 66.88 286 MET A O 1
ATOM 2303 N N . MET A 1 287 ? 8.858 2.533 -4.509 1.00 73.50 287 MET A N 1
ATOM 2304 C CA . MET A 1 287 ? 7.846 2.472 -5.569 1.00 73.50 287 MET A CA 1
ATOM 2305 C C . MET A 1 287 ? 8.307 1.591 -6.727 1.00 73.50 287 MET A C 1
ATOM 2307 O O . MET A 1 287 ? 7.602 0.658 -7.109 1.00 73.50 287 MET A O 1
ATOM 2311 N N . GLY A 1 288 ? 9.526 1.832 -7.226 1.00 69.56 288 GLY A N 1
ATOM 2312 C CA . GLY A 1 288 ? 10.128 1.019 -8.279 1.00 69.56 288 GLY A CA 1
ATOM 2313 C C . GLY A 1 288 ? 10.192 -0.460 -7.896 1.00 69.56 288 GLY A C 1
ATOM 2314 O O . GLY A 1 288 ? 9.828 -1.312 -8.700 1.00 69.56 288 GLY A O 1
ATOM 2315 N N . LYS A 1 289 ? 10.569 -0.780 -6.650 1.00 70.38 289 LYS A N 1
ATOM 2316 C CA . LYS A 1 289 ? 10.602 -2.161 -6.141 1.00 70.38 289 LYS A CA 1
ATOM 2317 C C . LYS A 1 289 ? 9.209 -2.782 -6.045 1.00 70.38 289 LYS A C 1
ATOM 2319 O O . LYS A 1 289 ? 9.039 -3.920 -6.471 1.00 70.38 289 LYS A O 1
ATOM 2324 N N . CYS A 1 290 ? 8.215 -2.061 -5.526 1.00 76.38 290 CYS A N 1
ATOM 2325 C CA . CYS A 1 290 ? 6.830 -2.534 -5.463 1.00 76.38 290 CYS A CA 1
ATOM 2326 C C . CYS A 1 290 ? 6.289 -2.850 -6.860 1.00 76.38 290 CYS A C 1
ATOM 2328 O O . CYS A 1 290 ? 5.802 -3.954 -7.094 1.00 76.38 290 CYS A O 1
ATOM 2330 N N . MET A 1 291 ? 6.438 -1.919 -7.803 1.00 81.88 291 MET A N 1
ATOM 2331 C CA . MET A 1 291 ? 6.010 -2.095 -9.192 1.00 81.88 291 MET A CA 1
ATOM 2332 C C . MET A 1 291 ? 6.749 -3.234 -9.885 1.00 81.88 291 MET A C 1
ATOM 2334 O O . MET A 1 291 ? 6.130 -4.056 -10.552 1.00 81.88 291 MET A O 1
ATOM 2338 N N . HIS A 1 292 ? 8.058 -3.332 -9.673 1.00 73.25 292 HIS A N 1
ATOM 2339 C CA . HIS A 1 292 ? 8.867 -4.424 -10.187 1.00 73.25 292 HIS A CA 1
ATOM 2340 C C . HIS A 1 292 ? 8.373 -5.783 -9.686 1.00 73.25 292 HIS A C 1
ATOM 2342 O O . HIS A 1 292 ? 8.172 -6.686 -10.494 1.00 73.25 292 HIS A O 1
ATOM 2348 N N . MET A 1 293 ? 8.120 -5.932 -8.380 1.00 74.56 293 MET A N 1
ATOM 2349 C CA . MET A 1 293 ? 7.532 -7.160 -7.829 1.00 74.56 293 MET A CA 1
ATOM 2350 C C . MET A 1 293 ? 6.151 -7.439 -8.426 1.00 74.56 293 MET A C 1
ATOM 2352 O O . MET A 1 293 ? 5.834 -8.594 -8.683 1.00 74.56 293 MET A O 1
ATOM 2356 N N . MET A 1 294 ? 5.347 -6.401 -8.685 1.00 77.06 294 MET A N 1
ATOM 2357 C CA . MET A 1 294 ? 4.025 -6.565 -9.293 1.00 77.06 294 MET A CA 1
ATOM 2358 C C . MET A 1 294 ? 4.063 -7.059 -10.734 1.00 77.06 294 MET A C 1
ATOM 2360 O O . MET A 1 294 ? 3.301 -7.949 -11.100 1.00 77.06 294 MET A O 1
ATOM 2364 N N . ILE A 1 295 ? 4.971 -6.509 -11.530 1.00 76.69 295 ILE A N 1
ATOM 2365 C CA . ILE A 1 295 ? 5.115 -6.840 -12.947 1.00 76.69 295 ILE A CA 1
ATOM 2366 C C . ILE A 1 295 ? 5.744 -8.221 -13.121 1.00 76.69 295 ILE A C 1
ATOM 2368 O O . ILE A 1 295 ? 5.238 -9.043 -13.874 1.00 76.69 295 ILE A O 1
ATOM 2372 N N . THR A 1 296 ? 6.838 -8.473 -12.404 1.00 70.31 296 THR A N 1
ATOM 2373 C CA . THR A 1 296 ? 7.624 -9.711 -12.535 1.00 70.31 296 THR A CA 1
ATOM 2374 C C . THR A 1 296 ? 7.036 -10.869 -11.736 1.00 70.31 296 THR A C 1
ATOM 2376 O O . THR A 1 296 ? 7.458 -12.010 -11.905 1.00 70.31 296 THR A O 1
ATOM 2379 N N . GLN A 1 297 ? 6.110 -10.574 -10.814 1.00 67.00 297 GLN A N 1
ATOM 2380 C CA . GLN A 1 297 ? 5.565 -11.520 -9.839 1.00 67.00 297 GLN A CA 1
ATOM 2381 C C . GLN A 1 297 ? 6.672 -12.266 -9.062 1.00 67.00 297 GLN A C 1
ATOM 2383 O O . GLN A 1 297 ? 6.497 -13.404 -8.626 1.00 67.00 297 GLN A O 1
ATOM 2388 N N . ALA A 1 298 ? 7.837 -11.629 -8.887 1.00 65.38 298 ALA A N 1
ATOM 2389 C CA . ALA A 1 298 ? 9.005 -12.191 -8.222 1.00 65.38 298 ALA A CA 1
ATOM 2390 C C . ALA A 1 298 ? 9.234 -11.516 -6.860 1.00 65.38 298 ALA A C 1
ATOM 2392 O O . ALA A 1 298 ? 9.323 -10.293 -6.760 1.00 65.38 298 ALA A O 1
ATOM 2393 N N . GLY A 1 299 ? 9.340 -12.319 -5.796 1.00 54.12 299 GLY A N 1
ATOM 2394 C CA . GLY A 1 299 ? 9.622 -11.836 -4.440 1.00 54.12 299 GLY A CA 1
ATOM 2395 C C . GLY A 1 299 ? 11.120 -11.631 -4.138 1.00 54.12 299 GLY A C 1
ATOM 2396 O O . GLY A 1 299 ? 11.980 -12.115 -4.883 1.00 54.12 299 GLY A O 1
ATOM 2397 N N . PRO A 1 300 ? 11.454 -10.956 -3.017 1.00 52.09 300 PRO A N 1
ATOM 2398 C CA . PRO A 1 300 ? 12.834 -10.808 -2.526 1.00 52.09 300 PRO A CA 1
ATOM 2399 C C . PRO A 1 300 ? 13.539 -12.167 -2.282 1.00 52.09 300 PRO A C 1
ATOM 2401 O O . PRO A 1 300 ? 12.857 -13.192 -2.189 1.00 52.09 300 PRO A O 1
ATOM 2404 N N . PRO A 1 301 ? 14.886 -12.220 -2.130 1.00 48.56 301 PRO A N 1
ATOM 2405 C CA . PRO A 1 301 ? 15.838 -11.108 -1.980 1.00 48.56 301 PRO A CA 1
ATOM 2406 C C . PRO A 1 301 ? 16.207 -10.390 -3.288 1.00 48.56 301 PRO A C 1
ATOM 2408 O O . PRO A 1 301 ? 16.477 -11.029 -4.306 1.00 48.56 301 PRO A O 1
ATOM 2411 N N . TYR A 1 302 ? 16.210 -9.055 -3.188 1.00 52.66 302 TYR A N 1
ATOM 2412 C CA . TYR A 1 302 ? 16.581 -8.035 -4.179 1.00 52.66 302 TYR A CA 1
ATOM 2413 C C . TYR A 1 302 ? 17.108 -6.802 -3.414 1.00 52.66 302 TYR A C 1
ATOM 2415 O O . TYR A 1 302 ? 16.655 -6.558 -2.289 1.00 52.66 302 TYR A O 1
ATOM 2423 N N . PRO A 1 303 ? 18.034 -6.005 -3.971 1.00 50.50 303 PRO A N 1
ATOM 2424 C CA . PRO A 1 303 ? 18.018 -5.498 -5.348 1.00 50.50 303 PRO A CA 1
ATOM 2425 C C . PRO A 1 303 ? 18.730 -6.413 -6.354 1.00 50.50 303 PRO A C 1
ATOM 2427 O O . PRO A 1 303 ? 19.657 -7.113 -5.967 1.00 50.50 303 PRO A O 1
ATOM 2430 N N . PRO A 1 304 ? 18.320 -6.448 -7.634 1.00 58.84 304 PRO A N 1
ATOM 2431 C CA . PRO A 1 304 ? 19.128 -7.090 -8.670 1.00 58.84 304 PRO A CA 1
ATOM 2432 C C . PRO A 1 304 ? 20.421 -6.291 -8.889 1.00 58.84 304 PRO A C 1
ATOM 2434 O O . PRO A 1 304 ? 20.502 -5.120 -8.506 1.00 58.84 304 PRO A O 1
ATOM 2437 N N . ALA A 1 305 ? 21.422 -6.914 -9.514 1.00 62.59 305 ALA A N 1
ATOM 2438 C CA . ALA A 1 305 ? 22.640 -6.232 -9.942 1.00 62.59 305 ALA A CA 1
ATOM 2439 C C . ALA A 1 305 ? 22.307 -4.968 -10.751 1.00 62.59 305 ALA A C 1
ATOM 2441 O O . ALA A 1 305 ? 21.357 -4.964 -11.540 1.00 62.59 305 ALA A O 1
ATOM 2442 N N . ALA A 1 306 ? 23.071 -3.896 -10.530 1.00 69.50 306 ALA A N 1
ATOM 2443 C CA . ALA A 1 306 ? 22.969 -2.705 -11.360 1.00 69.50 306 ALA A CA 1
ATOM 2444 C C . ALA A 1 306 ? 23.311 -3.076 -12.811 1.00 69.50 306 ALA A C 1
ATOM 2446 O O . ALA A 1 306 ? 24.274 -3.794 -13.072 1.00 69.50 306 ALA A O 1
ATOM 2447 N N . MET A 1 307 ? 22.507 -2.596 -13.749 1.00 76.56 307 MET A N 1
ATOM 2448 C CA . MET A 1 307 ? 22.632 -2.875 -15.172 1.00 76.56 307 MET A CA 1
ATOM 2449 C C . MET A 1 307 ? 22.697 -1.570 -15.953 1.00 76.56 307 MET A C 1
ATOM 2451 O O . MET A 1 307 ? 21.910 -0.660 -15.702 1.00 76.56 307 MET A O 1
ATOM 2455 N N . GLY A 1 308 ? 23.619 -1.479 -16.906 1.00 75.56 308 GLY A N 1
ATOM 2456 C CA . GLY A 1 308 ? 23.805 -0.292 -17.727 1.00 75.56 308 GLY A CA 1
ATOM 2457 C C . GLY A 1 308 ? 25.213 -0.216 -18.326 1.00 75.56 308 GLY A C 1
ATOM 2458 O O . GLY A 1 308 ? 25.931 -1.216 -18.295 1.00 75.56 308 GLY A O 1
ATOM 2459 N N . PRO A 1 309 ? 25.604 0.954 -18.854 1.00 77.75 309 PRO A N 1
ATOM 2460 C CA . PRO A 1 309 ? 24.786 2.165 -18.920 1.00 77.75 309 PRO A CA 1
ATOM 2461 C C . PRO A 1 309 ? 23.610 2.011 -19.903 1.00 77.75 309 PRO A C 1
ATOM 2463 O O . PRO A 1 309 ? 23.780 1.643 -21.063 1.00 77.75 309 PRO A O 1
ATOM 2466 N N . MET A 1 310 ? 22.393 2.291 -19.435 1.00 81.38 310 MET A N 1
ATOM 2467 C CA . MET A 1 310 ? 21.216 2.484 -20.287 1.00 81.38 310 MET A CA 1
ATOM 2468 C C . MET A 1 310 ? 21.393 3.770 -21.099 1.00 81.38 310 MET A C 1
ATOM 2470 O O . MET A 1 310 ? 22.086 4.673 -20.649 1.00 81.38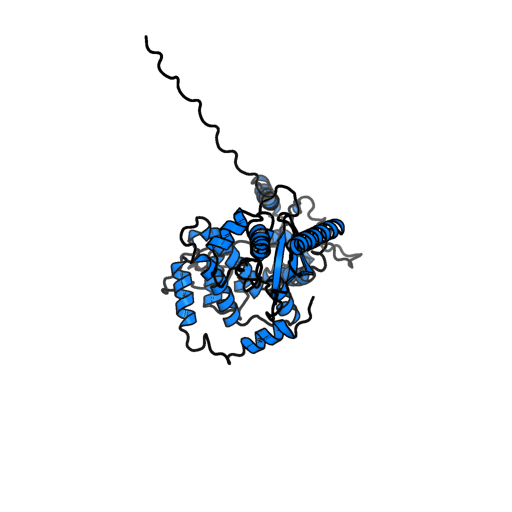 310 MET A O 1
ATOM 2474 N N . ASN A 1 311 ? 20.758 3.879 -22.268 1.00 76.94 311 ASN A N 1
ATOM 2475 C CA . ASN A 1 311 ? 20.882 5.035 -23.171 1.00 76.94 311 ASN A CA 1
ATOM 2476 C C . ASN A 1 311 ? 22.318 5.362 -23.642 1.00 76.94 311 ASN A C 1
ATOM 2478 O O . ASN A 1 311 ? 22.603 6.492 -24.038 1.00 76.94 311 ASN A O 1
ATOM 2482 N N . HIS A 1 312 ? 23.242 4.398 -23.582 1.00 76.69 312 HIS A N 1
ATOM 2483 C CA . HIS A 1 312 ? 24.609 4.591 -24.055 1.00 76.69 312 HIS A CA 1
ATOM 2484 C C . HIS A 1 312 ? 24.666 4.594 -25.598 1.00 76.69 312 HIS A C 1
ATOM 2486 O O . HIS A 1 312 ? 24.053 3.724 -26.223 1.00 76.69 312 HIS A O 1
ATOM 2492 N N . PRO A 1 313 ? 25.383 5.546 -26.230 1.00 63.72 313 PRO A N 1
ATOM 2493 C CA . PRO A 1 313 ? 25.376 5.732 -27.687 1.00 63.72 313 PRO A CA 1
ATOM 2494 C C . PRO A 1 313 ? 26.101 4.624 -28.465 1.00 63.72 313 PRO A C 1
ATOM 2496 O O . PRO A 1 313 ? 25.801 4.406 -29.637 1.00 63.72 313 PRO A O 1
ATOM 2499 N N . ALA A 1 314 ? 27.033 3.910 -27.831 1.00 57.69 314 ALA A N 1
ATOM 2500 C CA . ALA A 1 314 ? 27.673 2.730 -28.408 1.00 57.69 314 ALA A CA 1
ATOM 2501 C C . ALA A 1 314 ? 26.911 1.475 -27.969 1.00 57.69 314 ALA A C 1
ATOM 2503 O O . ALA A 1 314 ? 26.673 1.306 -26.772 1.00 57.69 314 ALA A O 1
ATOM 2504 N N . GLY A 1 315 ? 26.547 0.611 -28.923 1.00 50.78 315 GLY A N 1
ATOM 2505 C CA . GLY A 1 315 ? 25.795 -0.641 -28.745 1.00 50.78 315 GLY A CA 1
ATOM 2506 C C . GLY A 1 315 ? 26.472 -1.730 -27.898 1.00 50.78 315 GLY A C 1
ATOM 2507 O O . GLY A 1 315 ? 26.166 -2.899 -28.085 1.00 50.78 315 GLY A O 1
ATOM 2508 N N . ASP A 1 316 ? 27.343 -1.353 -26.963 1.00 47.06 316 ASP A N 1
ATOM 2509 C CA . ASP A 1 316 ? 28.005 -2.225 -25.984 1.00 47.06 316 ASP A CA 1
ATOM 2510 C C . ASP A 1 316 ? 27.125 -2.509 -24.752 1.00 47.06 316 ASP A C 1
ATOM 2512 O O . ASP A 1 316 ? 27.560 -3.114 -23.772 1.00 47.06 316 ASP A O 1
ATOM 2516 N N . GLY A 1 317 ? 25.867 -2.062 -24.770 1.00 53.16 317 GLY A N 1
ATOM 2517 C CA . GLY A 1 317 ? 24.889 -2.459 -23.767 1.00 53.16 317 GLY A CA 1
ATOM 2518 C C . GLY A 1 317 ? 24.506 -3.931 -23.929 1.00 53.16 317 GLY A C 1
ATOM 2519 O O . GLY A 1 317 ? 24.440 -4.450 -25.037 1.00 53.16 317 GLY A O 1
ATOM 2520 N N . LEU A 1 318 ? 24.138 -4.584 -22.826 1.00 53.16 318 LEU A N 1
ATOM 2521 C CA . LEU A 1 318 ? 23.568 -5.945 -22.769 1.00 53.16 318 LEU A CA 1
ATOM 2522 C C . LEU A 1 318 ? 22.315 -6.175 -23.650 1.00 53.16 318 LEU A C 1
ATOM 2524 O O . LEU A 1 318 ? 21.753 -7.269 -23.650 1.00 53.16 318 LEU A O 1
ATOM 2528 N N . PHE A 1 319 ? 21.851 -5.164 -24.385 1.00 57.28 319 PHE A N 1
ATOM 2529 C CA . PHE A 1 319 ? 20.636 -5.191 -25.181 1.00 57.28 319 PHE A CA 1
ATOM 2530 C C . PHE A 1 319 ? 20.952 -5.041 -26.661 1.00 57.28 319 PHE A C 1
ATOM 2532 O O . PHE A 1 319 ? 21.601 -4.092 -27.086 1.00 57.28 319 PHE A O 1
ATOM 2539 N N . THR A 1 320 ? 20.376 -5.932 -27.465 1.00 54.56 320 THR A N 1
ATOM 2540 C CA . THR A 1 320 ? 20.480 -5.967 -28.932 1.00 54.56 320 THR A CA 1
ATOM 2541 C C . THR A 1 320 ? 19.972 -4.704 -29.638 1.00 54.56 320 THR A C 1
ATOM 2543 O O . THR A 1 320 ? 20.103 -4.599 -30.856 1.00 54.56 320 THR A O 1
ATOM 2546 N N . ARG A 1 321 ? 19.364 -3.752 -28.915 1.00 58.84 321 ARG A N 1
ATOM 2547 C CA . ARG A 1 321 ? 18.970 -2.433 -29.426 1.00 58.84 321 ARG A CA 1
ATOM 2548 C C . ARG A 1 321 ? 19.207 -1.359 -28.357 1.00 58.84 321 ARG A C 1
ATOM 2550 O O . ARG A 1 321 ? 18.738 -1.545 -27.229 1.00 58.84 321 ARG A O 1
ATOM 2557 N N . PRO A 1 322 ? 19.856 -0.228 -28.688 1.00 59.25 322 PRO A N 1
ATOM 2558 C CA . PRO A 1 322 ? 19.934 0.904 -27.776 1.00 59.25 322 PRO A CA 1
ATOM 2559 C C . PRO A 1 322 ? 18.512 1.404 -27.510 1.00 59.25 322 PRO A C 1
ATOM 2561 O O . PRO A 1 322 ? 17.822 1.884 -28.408 1.00 59.25 322 PRO A O 1
ATOM 2564 N N . THR A 1 323 ? 18.036 1.229 -26.278 1.00 67.12 323 THR A N 1
ATOM 2565 C CA . THR A 1 323 ? 16.756 1.808 -25.868 1.00 67.12 323 THR A CA 1
ATOM 2566 C C . THR A 1 323 ? 17.021 3.261 -25.507 1.00 67.12 323 THR A C 1
ATOM 2568 O O . THR A 1 323 ? 17.726 3.529 -24.531 1.00 67.12 323 THR A O 1
ATOM 2571 N N . VAL A 1 324 ? 16.499 4.186 -26.314 1.00 80.06 324 VAL A N 1
ATOM 2572 C CA . VAL A 1 324 ? 16.628 5.618 -26.043 1.00 80.06 324 VAL A CA 1
ATOM 2573 C C . VAL A 1 324 ? 15.559 6.028 -25.045 1.00 80.06 324 VAL A C 1
ATOM 2575 O O . VAL A 1 324 ? 14.372 6.041 -25.363 1.00 80.06 324 VAL A O 1
ATOM 2578 N N . PHE A 1 325 ? 15.980 6.350 -23.824 1.00 86.12 325 PHE A N 1
ATOM 2579 C CA . PHE A 1 325 ? 15.073 6.850 -22.798 1.00 86.12 325 PHE A CA 1
ATOM 2580 C C . PHE A 1 325 ? 14.953 8.362 -22.918 1.00 86.12 325 PHE A C 1
ATOM 2582 O O . PHE A 1 325 ? 15.949 9.082 -22.835 1.00 86.12 325 PHE A O 1
ATOM 2589 N N . THR A 1 326 ? 13.723 8.845 -23.057 1.00 90.06 326 THR A N 1
ATOM 2590 C CA . THR A 1 326 ? 13.408 10.265 -22.921 1.00 90.06 326 THR A CA 1
ATOM 2591 C C . THR A 1 326 ? 12.640 10.517 -21.634 1.00 90.06 326 THR A C 1
ATOM 2593 O O . THR A 1 326 ? 11.916 9.649 -21.143 1.00 90.06 326 THR A O 1
ATOM 2596 N N . ASN A 1 327 ? 12.777 11.718 -21.088 1.00 92.62 327 ASN A N 1
ATOM 2597 C CA . ASN A 1 327 ? 11.887 12.191 -20.039 1.00 92.62 327 ASN A CA 1
ATOM 2598 C C . ASN A 1 327 ? 10.502 12.542 -20.606 1.00 92.62 327 ASN A C 1
ATOM 2600 O O . ASN A 1 327 ? 10.255 12.415 -21.811 1.00 92.62 327 ASN A O 1
ATOM 2604 N N . PHE A 1 328 ? 9.598 12.982 -19.730 1.00 93.44 328 PHE A N 1
ATOM 2605 C CA . PHE A 1 328 ? 8.258 13.422 -20.126 1.00 93.44 328 PHE A CA 1
ATOM 2606 C C . PHE A 1 328 ? 8.279 14.432 -21.292 1.00 93.44 328 PHE A C 1
ATOM 2608 O O . PHE A 1 328 ? 7.554 14.278 -22.273 1.00 93.44 328 PHE A O 1
ATOM 2615 N N . TRP A 1 329 ? 9.183 15.414 -21.233 1.00 94.50 329 TRP A N 1
ATOM 2616 C CA . TRP A 1 329 ? 9.342 16.475 -22.236 1.00 94.50 329 TRP A CA 1
ATOM 2617 C C . TRP A 1 329 ? 10.101 16.042 -23.497 1.00 94.50 329 TRP A C 1
ATOM 2619 O O . TRP A 1 329 ? 10.550 16.887 -24.266 1.00 94.50 329 TRP A O 1
ATOM 2629 N N . LYS A 1 330 ? 10.263 14.731 -23.714 1.00 93.12 330 LYS A N 1
ATOM 2630 C CA . LYS A 1 330 ? 10.968 14.141 -24.862 1.00 93.12 330 LYS A CA 1
ATOM 2631 C C . LYS A 1 330 ? 12.455 14.523 -24.950 1.00 93.12 330 LYS A C 1
ATOM 2633 O O . LYS A 1 330 ? 13.075 14.353 -25.996 1.00 93.12 330 LYS A O 1
ATOM 2638 N N . ILE A 1 331 ? 13.056 14.972 -23.847 1.00 92.56 331 ILE A N 1
ATOM 2639 C CA . ILE A 1 331 ? 14.500 15.221 -23.753 1.00 92.56 331 ILE A CA 1
ATOM 2640 C C . ILE A 1 331 ? 15.192 13.896 -23.428 1.00 92.56 331 ILE A C 1
ATOM 2642 O O . ILE A 1 331 ? 14.760 13.176 -22.522 1.00 92.56 331 ILE A O 1
ATOM 2646 N N . ALA A 1 332 ? 16.258 13.568 -24.159 1.00 90.88 332 ALA A N 1
ATOM 2647 C CA . ALA A 1 332 ? 17.060 12.376 -23.902 1.00 90.88 332 ALA A CA 1
ATOM 2648 C C . ALA A 1 332 ? 17.637 12.399 -22.476 1.00 90.88 332 ALA A C 1
ATOM 2650 O O . ALA A 1 332 ? 18.171 13.409 -22.019 1.00 90.88 332 ALA A O 1
ATOM 2651 N N . VAL A 1 333 ? 17.513 11.281 -21.767 1.00 91.00 333 VAL A N 1
ATOM 2652 C CA . VAL A 1 333 ? 18.036 11.120 -20.405 1.00 91.00 333 VAL A CA 1
ATOM 2653 C C . VAL A 1 333 ? 19.524 10.778 -20.484 1.00 91.00 333 VAL A C 1
ATOM 2655 O O . VAL A 1 333 ? 19.926 10.019 -21.359 1.00 91.00 333 VAL A O 1
ATOM 2658 N N . ASN A 1 334 ? 20.357 11.297 -19.583 1.00 89.88 334 ASN A N 1
ATOM 2659 C CA . ASN A 1 334 ? 21.767 10.896 -19.542 1.00 89.88 334 ASN A CA 1
ATOM 2660 C C . ASN A 1 334 ? 21.905 9.379 -19.329 1.00 89.88 334 ASN A C 1
ATOM 2662 O O . ASN A 1 334 ? 21.025 8.779 -18.708 1.00 89.88 334 ASN A O 1
ATOM 2666 N N . PRO A 1 335 ? 22.981 8.738 -19.816 1.00 90.06 335 PRO A N 1
ATOM 2667 C CA . PRO A 1 335 ? 23.183 7.322 -19.570 1.00 90.06 335 PRO A CA 1
ATOM 2668 C C . PRO A 1 335 ? 23.225 6.997 -18.072 1.00 90.06 335 PRO A C 1
ATOM 2670 O O . PRO A 1 335 ? 23.889 7.695 -17.312 1.00 90.06 335 PRO A O 1
ATOM 2673 N N . PHE A 1 336 ? 22.530 5.939 -17.650 1.00 88.25 336 PHE A N 1
ATOM 2674 C CA . PHE A 1 336 ? 22.364 5.601 -16.230 1.00 88.25 336 PHE A CA 1
ATOM 2675 C C . PHE A 1 336 ? 22.386 4.089 -15.991 1.00 88.25 336 PHE A C 1
ATOM 2677 O O . PHE A 1 336 ? 22.048 3.304 -16.877 1.00 88.25 336 PHE A O 1
ATOM 2684 N N . TYR A 1 337 ? 22.748 3.666 -14.781 1.00 87.00 337 TYR A N 1
ATOM 2685 C CA . TYR A 1 337 ? 22.613 2.272 -14.347 1.00 87.00 337 TYR A CA 1
ATOM 2686 C C . TYR A 1 337 ? 21.290 2.075 -13.606 1.00 87.00 337 TYR A C 1
ATOM 2688 O O . TYR A 1 337 ? 20.843 2.962 -12.882 1.00 87.00 337 TYR A O 1
ATOM 2696 N N . THR A 1 338 ? 20.650 0.918 -13.767 1.00 85.69 338 THR A N 1
ATOM 2697 C CA . THR A 1 338 ? 19.353 0.600 -13.158 1.00 85.69 338 THR A CA 1
ATOM 2698 C C . THR A 1 338 ? 19.326 -0.783 -12.529 1.00 85.69 338 THR A C 1
ATOM 2700 O O . THR A 1 338 ? 19.930 -1.728 -13.027 1.00 85.69 338 THR A O 1
ATOM 2703 N N . HIS A 1 339 ? 18.539 -0.927 -11.470 1.00 82.50 339 HIS A N 1
ATOM 2704 C CA . HIS A 1 339 ? 18.168 -2.215 -10.887 1.00 82.50 339 HIS A CA 1
ATOM 2705 C C . HIS A 1 339 ? 16.868 -2.776 -11.498 1.00 82.50 339 HIS A C 1
ATOM 2707 O O . HIS A 1 339 ? 16.164 -3.561 -10.872 1.00 82.50 339 HIS A O 1
ATOM 2713 N N . GLY A 1 340 ? 16.488 -2.336 -12.698 1.00 80.06 340 GLY A N 1
ATOM 2714 C CA . GLY A 1 340 ? 15.264 -2.746 -13.389 1.00 80.06 340 GLY A CA 1
ATOM 2715 C C . GLY A 1 340 ? 15.441 -3.852 -14.432 1.00 80.06 340 GLY A C 1
ATOM 2716 O O . GLY A 1 340 ? 14.543 -4.019 -15.245 1.00 80.06 340 GLY A O 1
ATOM 2717 N N . TYR A 1 341 ? 16.561 -4.585 -14.452 1.00 76.81 341 TYR A N 1
ATOM 2718 C CA . TYR A 1 341 ? 16.905 -5.572 -15.497 1.00 76.81 341 TYR A CA 1
ATOM 2719 C C . TYR A 1 341 ? 15.747 -6.487 -15.919 1.00 76.81 341 TYR A C 1
ATOM 2721 O O . TYR A 1 341 ? 15.476 -6.648 -17.106 1.00 76.81 341 TYR A O 1
ATOM 2729 N N . LEU A 1 342 ? 15.044 -7.063 -14.947 1.00 76.19 342 LEU A N 1
ATOM 2730 C CA . LEU A 1 342 ? 13.924 -7.970 -15.194 1.00 76.19 342 LEU A CA 1
ATOM 2731 C C . LEU A 1 342 ? 12.799 -7.314 -16.000 1.00 76.19 342 LEU A C 1
ATOM 2733 O O . LEU A 1 342 ? 12.165 -7.972 -16.819 1.00 76.19 342 LEU A O 1
ATOM 2737 N N . LEU A 1 343 ? 12.584 -6.008 -15.817 1.00 82.25 343 LEU A N 1
ATOM 2738 C CA . LEU A 1 343 ? 11.609 -5.254 -16.600 1.00 82.25 343 LEU A CA 1
ATOM 2739 C C . LEU A 1 343 ? 11.996 -5.224 -18.076 1.00 82.25 343 LEU A C 1
ATOM 2741 O O . LEU A 1 343 ? 11.113 -5.120 -18.921 1.00 82.25 343 LEU A O 1
ATOM 2745 N N . VAL A 1 344 ? 13.285 -5.343 -18.415 1.00 78.44 344 VAL A N 1
ATOM 2746 C CA . VAL A 1 344 ? 13.732 -5.335 -19.810 1.00 78.44 344 VAL A CA 1
ATOM 2747 C C . VAL A 1 344 ? 13.244 -6.562 -20.571 1.00 78.44 344 VAL A C 1
ATOM 2749 O O . VAL A 1 344 ? 12.836 -6.412 -21.721 1.00 78.44 344 VAL A O 1
ATOM 2752 N N . ALA A 1 345 ? 13.159 -7.723 -19.923 1.00 77.62 345 ALA A N 1
ATOM 2753 C CA . ALA A 1 345 ? 12.594 -8.929 -20.528 1.00 77.62 345 ALA A CA 1
ATOM 2754 C C . ALA A 1 345 ? 11.058 -8.870 -20.694 1.00 77.62 345 ALA A C 1
ATOM 2756 O O . ALA A 1 345 ? 10.488 -9.620 -21.487 1.00 77.62 345 ALA A O 1
ATOM 2757 N N . GLU A 1 346 ? 10.370 -7.964 -19.989 1.00 83.81 346 GLU A N 1
ATOM 2758 C CA . GLU A 1 346 ? 8.913 -7.830 -20.071 1.00 83.81 346 GLU A CA 1
ATOM 2759 C C . GLU A 1 346 ? 8.497 -7.029 -21.307 1.00 83.81 346 GLU A C 1
ATOM 2761 O O . GLU A 1 346 ? 8.467 -5.796 -21.309 1.00 83.81 346 GLU A O 1
ATOM 2766 N N . ASN A 1 347 ? 8.178 -7.748 -22.382 1.00 84.25 347 ASN A N 1
ATOM 2767 C CA . ASN A 1 347 ? 7.768 -7.162 -23.664 1.00 84.25 347 ASN A CA 1
ATOM 2768 C C . ASN A 1 347 ? 6.297 -6.724 -23.696 1.00 84.25 347 ASN A C 1
ATOM 2770 O O . ASN A 1 347 ? 5.917 -5.919 -24.538 1.00 84.25 347 ASN A O 1
ATOM 2774 N N . THR A 1 348 ? 5.468 -7.242 -22.787 1.00 87.06 348 THR A N 1
ATOM 2775 C CA . THR A 1 348 ? 4.035 -6.902 -22.697 1.00 87.06 348 THR A CA 1
ATOM 2776 C C . THR A 1 348 ? 3.769 -5.647 -21.866 1.00 87.06 348 THR A C 1
ATOM 2778 O O . THR A 1 348 ? 2.639 -5.161 -21.825 1.00 87.06 348 THR A O 1
ATOM 2781 N N . LEU A 1 349 ? 4.787 -5.161 -21.154 1.00 90.62 349 LEU A N 1
ATOM 2782 C CA . LEU A 1 349 ? 4.697 -3.951 -20.353 1.00 90.62 349 LEU A CA 1
ATOM 2783 C C . LEU A 1 349 ? 4.679 -2.728 -21.276 1.00 90.62 349 LEU A C 1
ATOM 2785 O O . LEU A 1 349 ? 5.448 -2.653 -22.238 1.00 90.62 349 LEU A O 1
ATOM 2789 N N . ASP A 1 350 ? 3.814 -1.773 -20.955 1.00 93.19 350 ASP A N 1
ATOM 2790 C CA . ASP A 1 350 ? 3.781 -0.463 -21.593 1.00 93.19 350 ASP A CA 1
ATOM 2791 C C . ASP A 1 350 ? 5.180 0.176 -21.577 1.00 93.19 350 ASP A C 1
ATOM 2793 O O . ASP A 1 350 ? 5.844 0.217 -20.539 1.00 93.19 350 ASP A O 1
ATOM 2797 N N . GLN A 1 351 ? 5.659 0.630 -22.738 1.00 90.44 351 GLN A N 1
ATOM 2798 C CA . GLN A 1 351 ? 7.057 1.054 -22.884 1.00 90.44 351 GLN A CA 1
ATOM 2799 C C . GLN A 1 351 ? 7.360 2.339 -22.108 1.00 90.44 351 GLN A C 1
ATOM 2801 O O . GLN A 1 351 ? 8.464 2.486 -21.578 1.00 90.44 351 GLN A O 1
ATOM 2806 N N . GLU A 1 352 ? 6.383 3.242 -21.992 1.00 92.69 352 GLU A N 1
ATOM 2807 C CA . GLU A 1 352 ? 6.527 4.467 -21.205 1.00 92.69 352 GLU A CA 1
ATOM 2808 C C . GLU A 1 352 ? 6.622 4.129 -19.714 1.00 92.69 352 GLU A C 1
ATOM 2810 O O . GLU A 1 352 ? 7.567 4.558 -19.047 1.00 92.69 352 GLU A O 1
ATOM 2815 N N . LEU A 1 353 ? 5.730 3.265 -19.210 1.00 93.19 353 LEU A N 1
ATOM 2816 C CA . LEU A 1 353 ? 5.779 2.785 -17.827 1.00 93.19 353 LEU A CA 1
ATOM 2817 C C . LEU A 1 353 ? 7.094 2.070 -17.538 1.00 93.19 353 LEU A C 1
ATOM 2819 O O . LEU A 1 353 ? 7.748 2.331 -16.531 1.00 93.19 353 LEU A O 1
ATOM 2823 N N . LYS A 1 354 ? 7.505 1.174 -18.436 1.00 91.06 354 LYS A N 1
ATOM 2824 C CA . LYS A 1 354 ? 8.754 0.419 -18.343 1.00 91.06 354 LYS A CA 1
ATOM 2825 C C . LYS A 1 354 ? 9.954 1.352 -18.211 1.00 91.06 354 LYS A C 1
ATOM 2827 O O . LYS A 1 354 ? 10.752 1.191 -17.286 1.00 91.06 354 LYS A O 1
ATOM 2832 N N . GLY A 1 355 ? 10.068 2.340 -19.100 1.00 89.88 355 GLY A N 1
ATOM 2833 C CA . GLY A 1 355 ? 11.135 3.338 -19.056 1.00 89.88 355 GLY A CA 1
ATOM 2834 C C . GLY A 1 355 ? 11.125 4.145 -17.761 1.00 89.88 355 GLY A C 1
ATOM 2835 O O . GLY A 1 355 ? 12.174 4.334 -17.139 1.00 89.88 355 GLY A O 1
ATOM 2836 N N . LEU A 1 356 ? 9.939 4.550 -17.307 1.00 92.56 356 LEU A N 1
ATOM 2837 C CA . LEU A 1 356 ? 9.777 5.315 -16.078 1.00 92.56 356 LEU A CA 1
ATOM 2838 C C . LEU A 1 356 ? 10.183 4.510 -14.837 1.00 92.56 356 LEU A C 1
ATOM 2840 O O . LEU A 1 356 ? 10.952 4.999 -14.011 1.00 92.56 356 LEU A O 1
ATOM 2844 N N . LEU A 1 357 ? 9.750 3.250 -14.739 1.00 91.31 357 LEU A N 1
ATOM 2845 C CA . LEU A 1 357 ? 10.102 2.348 -13.640 1.00 91.31 357 LEU A CA 1
ATOM 2846 C C . LEU A 1 357 ? 11.598 2.047 -13.590 1.00 91.31 357 LEU A C 1
ATOM 2848 O O . LEU A 1 357 ? 12.188 2.065 -12.508 1.00 91.31 357 LEU A O 1
ATOM 2852 N N . MET A 1 358 ? 12.231 1.819 -14.742 1.00 89.31 358 MET A N 1
ATOM 2853 C CA . MET A 1 358 ? 13.681 1.632 -14.801 1.00 89.31 358 MET A CA 1
ATOM 2854 C C . MET A 1 358 ? 14.435 2.875 -14.326 1.00 89.31 358 MET A C 1
ATOM 2856 O O . MET A 1 358 ? 15.421 2.735 -13.602 1.00 89.31 358 MET A O 1
ATOM 2860 N N . ARG A 1 359 ? 13.956 4.082 -14.649 1.00 91.75 359 ARG A N 1
ATOM 2861 C CA . ARG A 1 359 ? 14.536 5.326 -14.121 1.00 91.75 359 ARG A CA 1
ATOM 2862 C C . ARG A 1 359 ? 14.267 5.509 -12.629 1.00 91.75 359 ARG A C 1
ATOM 2864 O O . ARG A 1 359 ? 15.158 5.937 -11.907 1.00 91.75 359 ARG A O 1
ATOM 2871 N N . CYS A 1 360 ? 13.094 5.141 -12.111 1.00 90.81 360 CYS A N 1
ATOM 2872 C CA . CYS A 1 360 ? 12.844 5.128 -10.660 1.00 90.81 360 CYS A CA 1
ATOM 2873 C C . CYS A 1 360 ? 13.783 4.164 -9.908 1.00 90.81 360 CYS A C 1
ATOM 2875 O O . CYS A 1 360 ? 14.105 4.397 -8.740 1.00 90.81 360 CYS A O 1
ATOM 2877 N N . LEU A 1 361 ? 14.232 3.107 -10.589 1.00 88.19 361 LEU A N 1
ATOM 2878 C CA . LEU A 1 361 ? 15.204 2.119 -10.121 1.00 88.19 361 LEU A CA 1
ATOM 2879 C C . LEU A 1 361 ? 16.658 2.463 -10.479 1.00 88.19 361 LEU A C 1
ATOM 2881 O O . LEU A 1 361 ? 17.519 1.590 -10.354 1.00 88.19 361 LEU A O 1
ATOM 2885 N N . ALA A 1 362 ? 16.948 3.693 -10.916 1.00 88.69 362 ALA A N 1
ATOM 2886 C CA . ALA A 1 362 ? 18.317 4.101 -11.198 1.00 88.69 362 ALA A CA 1
ATOM 2887 C C . ALA A 1 362 ? 19.192 4.013 -9.936 1.00 88.69 362 ALA A C 1
ATOM 2889 O O . ALA A 1 362 ? 18.750 4.377 -8.833 1.00 88.69 362 ALA A O 1
ATOM 2890 N N . ASP A 1 363 ? 20.416 3.517 -10.115 1.00 86.25 363 ASP A N 1
ATOM 2891 C CA . ASP A 1 363 ? 21.416 3.332 -9.060 1.00 86.25 363 ASP A CA 1
ATOM 2892 C C . ASP A 1 363 ? 21.677 4.670 -8.354 1.00 86.25 363 ASP A C 1
ATOM 2894 O O . ASP A 1 363 ? 21.395 4.829 -7.159 1.00 86.25 363 ASP A O 1
ATOM 2898 N N . LEU A 1 364 ? 22.035 5.691 -9.139 1.00 83.81 364 LEU A N 1
ATOM 2899 C CA . LEU A 1 364 ? 22.226 7.049 -8.651 1.00 83.81 364 LEU A CA 1
ATOM 2900 C C . LEU A 1 364 ? 20.883 7.782 -8.479 1.00 83.81 364 LEU A C 1
ATOM 2902 O O . LEU A 1 364 ? 20.055 7.811 -9.393 1.00 83.81 364 LEU A O 1
ATOM 2906 N N . PRO A 1 365 ? 20.651 8.455 -7.334 1.00 86.75 365 PRO A N 1
ATOM 2907 C CA . PRO A 1 365 ? 19.444 9.250 -7.119 1.00 86.75 365 PRO A CA 1
ATOM 2908 C C . PRO A 1 365 ? 19.214 10.376 -8.135 1.00 86.75 365 PRO A C 1
ATOM 2910 O O . PRO A 1 365 ? 18.059 10.710 -8.391 1.00 86.75 365 PRO A O 1
ATOM 2913 N N . ALA A 1 366 ? 20.285 10.956 -8.688 1.00 87.12 366 ALA A N 1
ATOM 2914 C CA . ALA A 1 366 ? 20.215 12.068 -9.640 1.00 87.12 366 ALA A CA 1
ATOM 2915 C C . ALA A 1 366 ? 19.616 11.667 -11.000 1.00 87.12 366 ALA A C 1
ATOM 2917 O O . ALA A 1 366 ? 19.013 12.503 -11.666 1.00 87.12 366 ALA A O 1
ATOM 2918 N N . ASP A 1 367 ? 19.716 10.389 -11.371 1.00 89.19 367 ASP A N 1
ATOM 2919 C CA . ASP A 1 367 ? 19.187 9.862 -12.637 1.00 89.19 367 ASP A CA 1
ATOM 2920 C C . ASP A 1 367 ? 17.689 9.513 -12.552 1.00 89.19 367 ASP A C 1
ATOM 2922 O O . ASP A 1 367 ? 17.027 9.214 -13.555 1.00 89.19 367 ASP A O 1
ATOM 2926 N N . ARG A 1 368 ? 17.123 9.556 -11.338 1.00 92.06 368 ARG A N 1
ATOM 2927 C CA . ARG A 1 368 ? 15.711 9.254 -11.093 1.00 92.06 368 ARG A CA 1
ATOM 2928 C C . ARG A 1 368 ? 14.830 10.421 -11.551 1.00 92.06 368 ARG A C 1
ATOM 2930 O O . ARG A 1 368 ? 15.221 11.577 -11.395 1.00 92.06 368 ARG A O 1
ATOM 2937 N N . PRO A 1 369 ? 13.602 10.160 -12.036 1.00 93.44 369 PRO A N 1
ATOM 2938 C CA . PRO A 1 369 ? 12.677 11.214 -12.444 1.00 93.44 369 PRO A CA 1
ATOM 2939 C C . PRO A 1 369 ? 12.392 12.172 -11.286 1.00 93.44 369 PRO A C 1
ATOM 2941 O O . PRO A 1 369 ? 12.315 11.744 -10.126 1.00 93.44 369 PRO A O 1
ATOM 2944 N N . SER A 1 370 ? 12.226 13.462 -11.570 1.00 91.00 370 SER A N 1
ATOM 2945 C CA . SER A 1 370 ? 11.764 14.426 -10.564 1.00 91.00 370 SER A CA 1
ATOM 2946 C C . SER A 1 370 ? 10.286 14.180 -10.224 1.00 91.00 370 SER A C 1
ATOM 2948 O O . SER A 1 370 ? 9.579 13.512 -10.974 1.00 91.00 370 SER A O 1
ATOM 2950 N N . LEU A 1 371 ? 9.803 14.700 -9.089 1.00 86.69 371 LEU A N 1
ATOM 2951 C CA . LEU A 1 371 ? 8.370 14.607 -8.768 1.00 86.69 371 LEU A CA 1
ATOM 2952 C C . LEU A 1 371 ? 7.526 15.354 -9.809 1.00 86.69 371 LEU A C 1
ATOM 2954 O O . LEU A 1 371 ? 6.565 14.787 -10.305 1.00 86.69 371 LEU A O 1
ATOM 2958 N N . ALA A 1 372 ? 7.954 16.545 -10.235 1.00 89.25 372 ALA A N 1
ATOM 2959 C CA . ALA A 1 372 ? 7.290 17.299 -11.301 1.00 89.25 372 ALA A CA 1
ATOM 2960 C C . ALA A 1 372 ? 7.197 16.513 -12.623 1.00 89.25 372 ALA A C 1
ATOM 2962 O O . ALA A 1 372 ? 6.184 16.572 -13.312 1.00 89.25 372 ALA A O 1
ATOM 2963 N N . GLU A 1 373 ? 8.234 15.742 -12.970 1.00 93.31 373 GLU A N 1
ATOM 2964 C CA . GLU A 1 373 ? 8.187 14.864 -14.142 1.00 93.31 373 GLU A CA 1
ATOM 2965 C C . GLU A 1 373 ? 7.149 13.743 -13.966 1.00 93.31 373 GLU A C 1
ATOM 2967 O O . GLU A 1 373 ? 6.376 13.467 -14.880 1.00 93.31 373 GLU A O 1
ATOM 2972 N N . LEU A 1 374 ? 7.120 13.099 -12.796 1.00 91.62 374 LEU A N 1
ATOM 2973 C CA . LEU A 1 374 ? 6.165 12.029 -12.483 1.00 91.62 374 LEU A CA 1
ATOM 2974 C C . LEU A 1 374 ? 4.721 12.542 -12.464 1.00 91.62 374 LEU A C 1
ATOM 2976 O O . LEU A 1 374 ? 3.815 11.846 -12.916 1.00 91.62 374 LEU A O 1
ATOM 2980 N N . GLU A 1 375 ? 4.524 13.770 -11.993 1.00 89.56 375 GLU A N 1
ATOM 2981 C CA . GLU A 1 375 ? 3.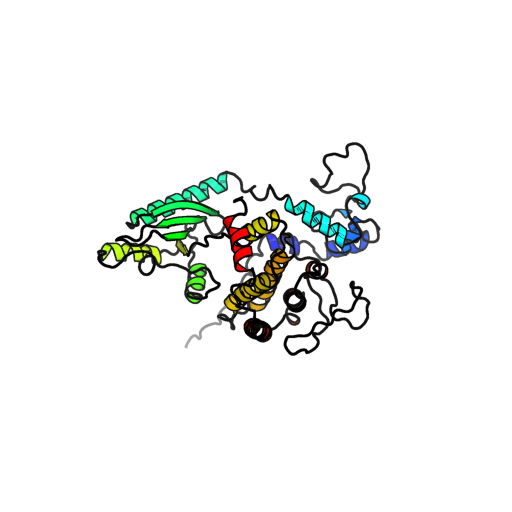238 14.458 -12.008 1.00 89.56 375 GLU A CA 1
ATOM 2982 C C . GLU A 1 375 ? 2.773 14.703 -13.443 1.00 89.56 375 GLU A C 1
ATOM 2984 O O . GLU A 1 375 ? 1.643 14.385 -13.796 1.00 89.56 375 GLU A O 1
ATOM 2989 N N . ALA A 1 376 ? 3.664 15.200 -14.302 1.00 93.25 376 ALA A N 1
ATOM 2990 C CA . ALA A 1 376 ? 3.341 15.445 -15.701 1.00 93.25 376 ALA A CA 1
ATOM 2991 C C . ALA A 1 376 ? 2.940 14.151 -16.433 1.00 93.25 376 ALA A C 1
ATOM 2993 O O . ALA A 1 376 ? 1.957 14.145 -17.175 1.00 93.25 376 ALA A O 1
ATOM 2994 N N . TRP A 1 377 ? 3.634 13.038 -16.159 1.00 94.38 377 TRP A N 1
ATOM 2995 C CA . TRP A 1 377 ? 3.231 11.711 -16.640 1.00 94.38 377 TRP A CA 1
ATOM 2996 C C . TRP A 1 377 ? 1.830 11.318 -16.167 1.00 94.38 377 TRP A C 1
ATOM 2998 O O . TRP A 1 377 ? 1.037 10.822 -16.965 1.00 94.38 377 TRP A O 1
ATOM 3008 N N . MET A 1 378 ? 1.520 11.550 -14.892 1.00 92.31 378 MET A N 1
ATOM 3009 C CA . MET A 1 378 ? 0.206 11.271 -14.316 1.00 92.31 378 MET A CA 1
ATOM 3010 C C . MET A 1 378 ? -0.898 12.067 -15.008 1.00 92.31 378 MET A C 1
ATOM 3012 O O . MET A 1 378 ? -1.829 11.465 -15.536 1.00 92.31 378 MET A O 1
ATOM 3016 N N . TRP A 1 379 ? -0.760 13.391 -15.089 1.00 92.38 379 TRP A N 1
ATOM 3017 C CA . TRP A 1 379 ? -1.741 14.255 -15.747 1.00 92.38 379 TRP A CA 1
ATOM 3018 C C . TRP A 1 379 ? -1.938 13.893 -17.223 1.00 92.38 379 TRP A C 1
ATOM 3020 O O . TRP A 1 379 ? -3.068 13.868 -17.706 1.00 92.38 379 TRP A O 1
ATOM 3030 N N . ALA A 1 380 ? -0.857 13.568 -17.938 1.00 94.38 380 ALA A N 1
ATOM 3031 C CA . ALA A 1 380 ? -0.946 13.158 -19.335 1.00 94.38 380 ALA A CA 1
ATOM 3032 C C . ALA A 1 380 ? -1.695 11.831 -19.508 1.00 94.38 380 ALA A C 1
ATOM 3034 O O . ALA A 1 380 ? -2.546 11.737 -20.389 1.00 94.38 380 ALA A O 1
ATOM 3035 N N . LYS A 1 381 ? -1.428 10.832 -18.654 1.00 93.62 381 LYS A N 1
ATOM 3036 C CA . LYS A 1 381 ? -2.161 9.558 -18.674 1.00 93.62 381 LYS A CA 1
ATOM 3037 C C . LYS A 1 381 ? -3.624 9.733 -18.289 1.00 93.62 381 LYS A C 1
ATOM 3039 O O . LYS A 1 381 ? -4.487 9.147 -18.930 1.00 93.62 381 LYS A O 1
ATOM 3044 N N . GLU A 1 382 ? -3.923 10.560 -17.291 1.00 91.06 382 GLU A N 1
ATOM 3045 C CA . GLU A 1 382 ? -5.307 10.832 -16.890 1.00 91.06 382 GLU A CA 1
ATOM 3046 C C . GLU A 1 382 ? -6.118 11.576 -17.958 1.00 91.06 382 GLU A C 1
ATOM 3048 O O . GLU A 1 382 ? -7.338 11.416 -18.011 1.00 91.06 382 GLU A O 1
ATOM 3053 N N . ALA A 1 383 ? -5.449 12.346 -18.819 1.00 93.75 383 ALA A N 1
ATOM 3054 C CA . ALA A 1 383 ? -6.065 13.041 -19.943 1.00 93.75 383 ALA A CA 1
ATOM 3055 C C . ALA A 1 383 ? -6.340 12.136 -21.161 1.00 93.75 383 ALA A C 1
ATOM 3057 O O . ALA A 1 383 ? -7.034 12.564 -22.087 1.00 93.75 383 ALA A O 1
ATOM 3058 N N . GLU A 1 384 ? -5.823 10.901 -21.195 1.00 94.50 384 GLU A N 1
ATOM 3059 C CA . GLU A 1 384 ? -6.140 9.953 -22.266 1.00 94.50 384 GLU A CA 1
ATOM 3060 C C . GLU A 1 384 ? -7.641 9.608 -22.237 1.00 94.50 384 GLU A C 1
ATOM 3062 O O . GLU A 1 384 ? -8.201 9.267 -21.193 1.00 94.50 384 GLU A O 1
ATOM 3067 N N . ARG A 1 385 ? -8.305 9.671 -23.402 1.00 91.94 385 ARG A N 1
ATOM 3068 C CA . ARG A 1 385 ? -9.769 9.520 -23.533 1.00 91.94 385 ARG A CA 1
ATOM 3069 C C . ARG A 1 385 ? -10.311 8.256 -22.858 1.00 91.94 385 ARG A C 1
ATOM 3071 O O . ARG A 1 385 ? -11.361 8.301 -22.222 1.00 91.94 385 ARG A O 1
ATOM 3078 N N . ASP A 1 386 ? -9.568 7.159 -22.962 1.00 90.50 386 ASP A N 1
ATOM 3079 C CA . ASP A 1 386 ? -10.006 5.839 -22.508 1.00 90.50 386 ASP A CA 1
ATOM 3080 C C . ASP A 1 386 ? -9.480 5.499 -21.100 1.00 90.50 386 ASP A C 1
ATOM 3082 O O . ASP A 1 386 ? -9.724 4.412 -20.573 1.00 90.50 386 ASP A O 1
ATOM 3086 N N . TRP A 1 387 ? -8.786 6.426 -20.426 1.00 90.88 387 TRP A N 1
ATOM 3087 C CA . TRP A 1 387 ? -8.187 6.197 -19.104 1.00 90.88 387 TRP A CA 1
ATOM 3088 C C . TRP A 1 387 ? -9.213 5.909 -17.998 1.00 90.88 387 TRP A C 1
ATOM 3090 O O . TRP A 1 387 ? -8.944 5.184 -17.031 1.00 90.88 387 TRP A O 1
ATOM 3100 N N . ASN A 1 388 ? -10.419 6.449 -18.137 1.00 87.06 388 ASN A N 1
ATOM 3101 C CA . ASN A 1 388 ? -11.519 6.231 -17.200 1.00 87.06 388 ASN A CA 1
ATOM 3102 C C . ASN A 1 388 ? -12.713 5.525 -17.848 1.00 87.06 388 ASN A C 1
ATOM 3104 O O . ASN A 1 388 ? -13.792 5.538 -17.263 1.00 87.06 388 ASN A O 1
ATOM 3108 N N . ASP A 1 389 ? -12.521 4.883 -19.008 1.00 90.06 389 ASP A N 1
ATOM 3109 C CA . ASP A 1 389 ? -13.562 4.043 -19.602 1.00 90.06 389 ASP A CA 1
ATOM 3110 C C . ASP A 1 389 ? -13.946 2.915 -18.621 1.00 90.06 389 ASP A C 1
ATOM 3112 O O . ASP A 1 389 ? -13.078 2.107 -18.268 1.00 90.06 389 ASP A O 1
ATOM 3116 N N . PRO A 1 390 ? -15.204 2.870 -18.132 1.00 84.69 390 PRO A N 1
ATOM 3117 C CA . PRO A 1 390 ? -15.668 1.827 -17.223 1.00 84.69 390 PRO A CA 1
ATOM 3118 C C . PRO A 1 390 ? -15.818 0.451 -17.893 1.00 84.69 390 PRO A C 1
ATOM 3120 O O . PRO A 1 390 ? -15.957 -0.537 -17.171 1.00 84.69 390 PRO A O 1
ATOM 3123 N N . ASN A 1 391 ? -15.805 0.385 -19.231 1.00 88.75 391 ASN A N 1
ATOM 3124 C CA . ASN A 1 391 ? -16.051 -0.822 -20.028 1.00 88.75 391 ASN A CA 1
ATOM 3125 C C . ASN A 1 391 ? -14.775 -1.422 -20.640 1.00 88.75 391 ASN A C 1
ATOM 3127 O O . ASN A 1 391 ? -14.839 -2.301 -21.493 1.00 88.75 391 ASN A O 1
ATOM 3131 N N . ASP A 1 392 ? -13.605 -0.985 -20.191 1.00 90.06 392 ASP A N 1
ATOM 3132 C CA . ASP A 1 392 ? -12.298 -1.442 -20.673 1.00 90.06 392 ASP A CA 1
ATOM 3133 C C . ASP A 1 392 ? -11.888 -2.850 -20.179 1.00 90.06 392 ASP A C 1
ATOM 3135 O O . ASP A 1 392 ? -10.741 -3.265 -20.348 1.00 90.06 392 ASP A O 1
ATOM 3139 N N . GLY A 1 393 ? -12.785 -3.555 -19.483 1.00 91.75 393 GLY A N 1
ATOM 3140 C CA . GLY A 1 393 ? -12.530 -4.859 -18.865 1.00 91.75 393 GLY A CA 1
ATOM 3141 C C . GLY A 1 393 ? -11.676 -4.822 -17.587 1.00 91.75 393 GLY A C 1
ATOM 3142 O O . GLY A 1 393 ? -11.532 -5.849 -16.922 1.00 91.75 393 GLY A O 1
ATOM 3143 N N . THR A 1 394 ? -11.148 -3.666 -17.162 1.00 90.88 394 THR A N 1
ATOM 3144 C CA . THR A 1 394 ? -10.330 -3.539 -15.938 1.00 90.88 394 THR A CA 1
ATOM 3145 C C . THR A 1 394 ? -11.132 -3.921 -14.695 1.00 90.88 394 THR A C 1
ATOM 3147 O O . THR A 1 394 ? -10.620 -4.579 -13.785 1.00 90.88 394 THR A O 1
ATOM 3150 N N . ARG A 1 395 ? -12.409 -3.524 -14.643 1.00 89.25 395 ARG A N 1
ATOM 3151 C CA .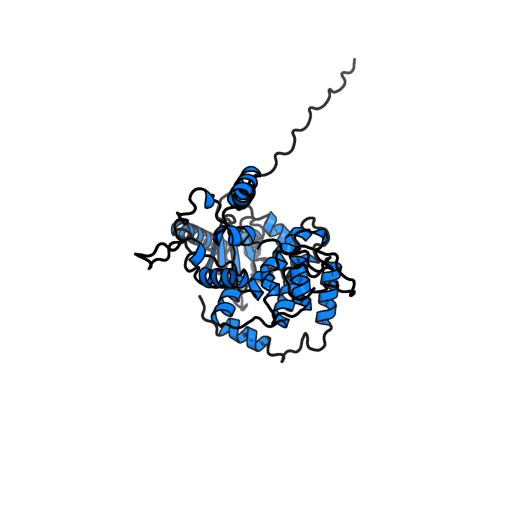 ARG A 1 395 ? -13.296 -3.856 -13.521 1.00 89.25 395 ARG A CA 1
ATOM 3152 C C . ARG A 1 395 ? -13.576 -5.353 -13.440 1.00 89.25 395 ARG A C 1
ATOM 3154 O O . ARG A 1 395 ? -13.498 -5.918 -12.354 1.00 89.25 395 ARG A O 1
ATOM 3161 N N . GLU A 1 396 ? -13.857 -5.979 -14.575 1.00 92.00 396 GLU A N 1
ATOM 3162 C CA . GLU A 1 396 ? -14.120 -7.417 -14.681 1.00 92.00 396 GLU A CA 1
ATOM 3163 C C . GLU A 1 396 ? -12.882 -8.232 -14.302 1.00 92.00 396 GLU A C 1
ATOM 3165 O O . GLU A 1 396 ? -12.982 -9.200 -13.549 1.00 92.00 396 GLU A O 1
ATOM 3170 N N . TRP A 1 397 ? -11.700 -7.793 -14.749 1.00 93.88 397 TRP A N 1
ATOM 3171 C CA . TRP A 1 397 ? -10.425 -8.372 -14.336 1.00 93.88 397 TRP A CA 1
ATOM 3172 C C . TRP A 1 397 ? -10.241 -8.290 -12.815 1.00 93.88 397 TRP A C 1
ATOM 3174 O O . TRP A 1 397 ? -9.974 -9.299 -12.166 1.00 93.88 397 TRP A O 1
ATOM 3184 N N . CYS A 1 398 ? -10.452 -7.110 -12.218 1.00 90.38 398 CYS A N 1
ATOM 3185 C CA . CYS A 1 398 ? -10.366 -6.930 -10.767 1.00 90.38 398 CYS A CA 1
ATOM 3186 C C . CYS A 1 398 ? -11.362 -7.822 -10.016 1.00 90.38 398 CYS A C 1
ATOM 3188 O O . CYS A 1 398 ? -10.988 -8.457 -9.031 1.00 90.38 398 CYS A O 1
ATOM 3190 N N . ASP A 1 399 ? -12.620 -7.874 -10.457 1.00 89.44 399 ASP A N 1
ATOM 3191 C CA . ASP A 1 399 ? -13.646 -8.694 -9.817 1.00 89.44 399 ASP A CA 1
ATOM 3192 C C . ASP A 1 399 ? -13.258 -10.181 -9.851 1.00 89.44 399 ASP A C 1
ATOM 3194 O O . ASP A 1 399 ? -13.324 -10.831 -8.808 1.00 89.44 399 ASP A O 1
ATOM 3198 N N . ARG A 1 400 ? -12.730 -10.685 -10.973 1.00 89.94 400 ARG A N 1
ATOM 3199 C CA . ARG A 1 400 ? -12.225 -12.063 -11.086 1.00 89.94 400 ARG A CA 1
ATOM 3200 C C . ARG A 1 400 ? -11.059 -12.340 -10.131 1.00 89.94 400 ARG A C 1
ATOM 3202 O O . ARG A 1 400 ? -11.088 -13.313 -9.378 1.00 89.94 400 ARG A O 1
ATOM 3209 N N . ILE A 1 401 ? -10.055 -11.460 -10.088 1.00 90.12 401 ILE A N 1
ATOM 3210 C CA . ILE A 1 401 ? -8.893 -11.631 -9.200 1.00 90.12 401 ILE A CA 1
ATOM 3211 C C . ILE A 1 401 ? -9.282 -11.558 -7.717 1.00 90.12 401 ILE A C 1
ATOM 3213 O O . ILE A 1 401 ? -8.750 -12.312 -6.901 1.00 90.12 401 ILE A O 1
ATOM 3217 N N . PHE A 1 402 ? -10.182 -10.653 -7.324 1.00 85.75 402 PHE A N 1
ATOM 3218 C CA . PHE A 1 402 ? -10.498 -10.452 -5.908 1.00 85.75 402 PHE A CA 1
ATOM 3219 C C . PHE A 1 402 ? -11.597 -11.375 -5.376 1.00 85.75 402 PHE A C 1
ATOM 3221 O O . PHE A 1 402 ? -11.519 -11.739 -4.197 1.00 85.75 402 PHE A O 1
ATOM 3228 N N . ARG A 1 403 ? -12.591 -11.745 -6.196 1.00 83.19 403 ARG A N 1
ATOM 3229 C CA . ARG A 1 403 ? -13.734 -12.576 -5.779 1.00 83.19 403 ARG A CA 1
ATOM 3230 C C . ARG A 1 403 ? -13.513 -14.061 -6.037 1.00 83.19 403 ARG A C 1
ATOM 3232 O O . ARG A 1 403 ? -13.804 -14.856 -5.148 1.00 83.19 403 ARG A O 1
ATOM 3239 N N . ASP A 1 404 ? -12.991 -14.410 -7.211 1.00 74.19 404 ASP A N 1
ATOM 3240 C CA . ASP A 1 404 ? -12.997 -15.799 -7.684 1.00 74.19 404 ASP A CA 1
ATOM 3241 C C . ASP A 1 404 ? -11.692 -16.532 -7.354 1.00 74.19 404 ASP A C 1
ATOM 3243 O O . ASP A 1 404 ? -11.678 -17.757 -7.219 1.00 74.19 404 ASP A O 1
ATOM 3247 N N . ALA A 1 405 ? -10.585 -15.799 -7.177 1.00 62.25 405 ALA A N 1
ATOM 3248 C CA . ALA A 1 405 ? -9.320 -16.413 -6.796 1.00 62.25 405 ALA A CA 1
ATOM 3249 C C . ALA A 1 405 ? -9.405 -17.006 -5.372 1.00 62.25 405 ALA A C 1
ATOM 3251 O O . ALA A 1 405 ? -9.828 -16.310 -4.438 1.00 62.25 405 ALA A O 1
ATOM 3252 N N . PRO A 1 406 ? -8.961 -18.261 -5.166 1.00 59.16 406 PRO A N 1
ATOM 3253 C CA . PRO A 1 406 ? -9.041 -18.918 -3.869 1.00 59.16 406 PRO A CA 1
ATOM 3254 C C . PRO A 1 406 ? -8.308 -18.115 -2.789 1.00 59.16 406 PRO A C 1
ATOM 3256 O O . PRO A 1 406 ? -7.205 -17.602 -2.993 1.00 59.16 406 PRO A O 1
ATOM 3259 N N . ASN A 1 407 ? -8.929 -18.011 -1.614 1.00 60.28 407 ASN A N 1
ATOM 3260 C CA . ASN A 1 407 ? -8.284 -17.418 -0.448 1.00 60.28 407 ASN A CA 1
ATOM 3261 C C . ASN A 1 407 ? -7.204 -18.386 0.076 1.00 60.28 407 ASN A C 1
ATOM 3263 O O . ASN A 1 407 ? -7.502 -19.549 0.345 1.00 60.28 407 ASN A O 1
ATOM 3267 N N . LEU A 1 408 ? -5.961 -17.903 0.191 1.00 51.22 408 LEU A N 1
ATOM 3268 C CA . LEU A 1 408 ? -4.787 -18.656 0.668 1.00 51.22 408 LEU A CA 1
ATOM 3269 C C . LEU A 1 408 ? -4.558 -18.556 2.182 1.00 51.22 408 LEU A C 1
ATOM 3271 O O . LEU A 1 408 ? -4.768 -17.459 2.747 1.00 51.22 408 LEU A O 1
#